Protein AF-A0A1W2E3Z7-F1 (afdb_monomer_lite)

pLDDT: mean 85.89, std 12.62, range [41.03, 98.5]

Foldseek 3Di:
DALVVLLVVLVQLLDCCRPNNLLVLLQVQLVAAAQADHDPPDDDDDPCSLVVLQVSLVVLLVSLLVNVVNVHDPVSSLSSLQSSLSSLCSDQVRYNLPPLCSLLSLLSSLLSCVSSLNLVSSCVSLVDPPVSRNDDLLSVLLSCLSVVVLVVNVVSLLCCQVVCQLPPVNLVVLVVCQVVVDDPDPPDNSPVVSLSSNLSLLLLLLSLLLLVCLLPLPVVSLVVSLVSLVVSLVSCVVVVVVSSNVSSSSVSVSSVVQSCQFLSNLPDCADPDPCGVVCNFVSNLVSQLQCLVPVSSRGDRPVCSVVSNVVVCVVPDDDPVNVVLVVDDPVSNCVVVVVVVVVVCVLPVLDDPLLVQLCVQLVHDSVLSVLLVVCLVVLLVLLLQLQVCLVVVNLVSNLVSLLSNLVSQCVGPPLPFVPDDPCVSVLQSCLLAVHDCPVVCVVNVVRSVSCLVGNQQHSSLSSLSSSLSSQVSNQQFDDVPRPDGSVVGPRPQSNLSSNLSYSNQQLSQLVVLPLVDSVQSVQVCVVQVQDDNHLVSNVVVCVDPVVVVQLVDCQPPHVVSNVSVVVSSVVSDDPDPLPWDKDKDKFFKDFPDLVPQDDFFAKWDWDADPQWTFIAHSSRHTTITTPWHQPDDASTRWIWTHHPPSGMIMIITGHRDDPVVRTD

Structure (mmCIF, N/CA/C/O backbone):
data_AF-A0A1W2E3Z7-F1
#
_entry.id   AF-A0A1W2E3Z7-F1
#
loop_
_atom_site.group_PDB
_atom_site.id
_atom_site.type_symbol
_atom_site.label_atom_id
_atom_site.label_alt_id
_atom_site.label_comp_id
_atom_site.label_asym_id
_atom_site.label_entity_id
_atom_site.label_seq_id
_atom_site.pdbx_PDB_ins_code
_atom_site.Cartn_x
_atom_site.Cartn_y
_atom_site.Cartn_z
_atom_site.occupancy
_atom_site.B_iso_or_equiv
_atom_site.auth_seq_id
_atom_site.auth_comp_id
_atom_site.auth_asym_id
_atom_site.auth_atom_id
_atom_site.pdbx_PDB_model_num
ATOM 1 N N . MET A 1 1 ? 11.211 32.079 14.115 1.00 80.25 1 MET A N 1
ATOM 2 C CA . MET A 1 1 ? 10.482 31.421 15.209 1.00 80.25 1 MET A CA 1
ATOM 3 C C . MET A 1 1 ? 11.286 30.192 15.547 1.00 80.25 1 MET A C 1
ATOM 5 O O . MET A 1 1 ? 11.618 29.472 14.613 1.00 80.25 1 MET A O 1
ATOM 9 N N . ASN A 1 2 ? 11.707 30.034 16.794 1.00 90.94 2 ASN A N 1
ATOM 10 C CA . ASN A 1 2 ? 12.475 28.856 17.203 1.00 90.94 2 ASN A CA 1
ATOM 11 C C . ASN A 1 2 ? 11.538 27.652 17.447 1.00 90.94 2 ASN A C 1
ATOM 13 O O . ASN A 1 2 ? 10.315 27.810 17.481 1.00 90.94 2 ASN A O 1
ATOM 17 N N . LEU A 1 3 ? 12.103 26.450 17.601 1.00 93.38 3 LEU A N 1
ATOM 18 C CA . LEU A 1 3 ? 11.336 25.214 17.802 1.00 93.38 3 LEU A CA 1
ATOM 19 C C . LEU A 1 3 ? 10.376 25.295 19.005 1.00 93.38 3 LEU A C 1
ATOM 21 O O . LEU A 1 3 ? 9.227 24.869 18.913 1.00 93.38 3 LEU A O 1
ATOM 25 N N . GLU A 1 4 ? 10.818 25.879 20.120 1.00 93.31 4 GLU A N 1
ATOM 26 C CA . GLU A 1 4 ? 10.011 26.011 21.339 1.00 93.31 4 GLU A CA 1
ATOM 27 C C . GLU A 1 4 ? 8.784 26.912 21.123 1.00 93.31 4 GLU A C 1
ATOM 29 O O . GLU A 1 4 ? 7.670 26.562 21.512 1.00 93.31 4 GLU A O 1
ATOM 34 N N . GLU A 1 5 ? 8.957 28.041 20.434 1.00 94.56 5 GLU A N 1
ATOM 35 C CA . GLU A 1 5 ? 7.867 28.939 20.045 1.00 94.56 5 GLU A CA 1
ATOM 36 C C . GLU A 1 5 ? 6.855 28.238 19.127 1.00 94.56 5 GLU A C 1
ATOM 38 O O . GLU A 1 5 ? 5.647 28.390 19.326 1.00 94.56 5 GLU A O 1
ATOM 43 N N . ILE A 1 6 ? 7.324 27.445 18.153 1.00 94.50 6 ILE A N 1
ATOM 44 C CA . ILE A 1 6 ? 6.446 26.676 17.256 1.00 94.50 6 ILE A CA 1
ATOM 45 C C . ILE A 1 6 ? 5.634 25.655 18.062 1.00 94.50 6 ILE A C 1
ATOM 47 O O . ILE A 1 6 ? 4.410 25.610 17.932 1.00 94.50 6 ILE A O 1
ATOM 51 N N . GLN A 1 7 ? 6.283 24.881 18.938 1.00 96.19 7 GLN A N 1
ATOM 52 C CA . GLN A 1 7 ? 5.609 23.889 19.781 1.00 96.19 7 GLN A CA 1
ATOM 53 C C . GLN A 1 7 ? 4.574 24.524 20.713 1.00 96.19 7 GLN A C 1
ATOM 55 O O . GLN A 1 7 ? 3.474 23.992 20.856 1.00 96.19 7 GLN A O 1
ATOM 60 N N . ASN A 1 8 ? 4.876 25.679 21.305 1.00 95.56 8 ASN A N 1
ATOM 61 C CA . ASN A 1 8 ? 3.935 26.384 22.174 1.00 95.56 8 ASN A CA 1
ATOM 62 C C . ASN A 1 8 ? 2.710 26.890 21.400 1.00 95.56 8 ASN A C 1
ATOM 64 O O . ASN A 1 8 ? 1.579 26.761 21.875 1.00 95.56 8 ASN A O 1
ATOM 68 N N . LEU A 1 9 ? 2.911 27.422 20.188 1.00 96.44 9 LEU A N 1
ATOM 69 C CA . LEU A 1 9 ? 1.807 27.865 19.334 1.00 96.44 9 LEU A CA 1
ATOM 70 C C . LEU A 1 9 ? 0.917 26.703 18.903 1.00 96.44 9 LEU A C 1
ATOM 72 O O . LEU A 1 9 ? -0.304 26.825 18.990 1.00 96.44 9 LEU A O 1
ATOM 76 N N . VAL A 1 10 ? 1.509 25.584 18.473 1.00 96.44 10 VAL A N 1
ATOM 77 C CA . VAL A 1 10 ? 0.746 24.385 18.107 1.00 96.44 10 VAL A CA 1
ATOM 78 C C . VAL A 1 10 ? -0.001 23.844 19.321 1.00 96.44 10 VAL A C 1
ATOM 80 O O . VAL A 1 10 ? -1.206 23.643 19.228 1.00 96.44 10 VAL A O 1
ATOM 83 N N . SER A 1 11 ? 0.672 23.689 20.466 1.00 96.69 11 SER A N 1
ATOM 84 C CA . SER A 1 11 ? 0.061 23.174 21.701 1.00 96.69 11 SER A CA 1
ATOM 85 C C . SER A 1 11 ? -1.155 23.997 22.107 1.00 96.69 11 SER A C 1
ATOM 87 O O . SER A 1 11 ? -2.213 23.434 22.353 1.00 96.69 11 SER A O 1
ATOM 89 N N . SER A 1 12 ? -1.044 25.329 22.089 1.00 96.69 12 SER A N 1
ATOM 90 C CA . SER A 1 12 ? -2.178 26.210 22.380 1.00 96.69 12 SER A CA 1
ATOM 91 C C . SER A 1 12 ? -3.292 26.096 21.334 1.00 96.69 12 SER A C 1
ATOM 93 O O . SER A 1 12 ? -4.472 26.118 21.680 1.00 96.69 12 SER A O 1
ATOM 95 N N . ALA A 1 13 ? -2.938 25.976 20.053 1.00 95.31 13 ALA A N 1
ATOM 96 C CA . ALA A 1 13 ? -3.892 25.940 18.951 1.00 95.31 13 ALA A CA 1
ATOM 97 C C . ALA A 1 13 ? -4.699 24.633 18.866 1.00 95.31 13 ALA A C 1
ATOM 99 O O . ALA A 1 13 ? -5.815 24.663 18.344 1.00 95.31 13 ALA A O 1
ATOM 100 N N . VAL A 1 14 ? -4.174 23.514 19.372 1.00 96.00 14 VAL A N 1
ATOM 101 C CA . VAL A 1 14 ? -4.872 22.212 19.400 1.00 96.00 14 VAL A CA 1
ATOM 102 C C . VAL A 1 14 ? -5.684 21.987 20.682 1.00 96.00 14 VAL A C 1
ATOM 104 O O . VAL A 1 14 ? -6.363 20.973 20.821 1.00 96.00 14 VAL A O 1
ATOM 107 N N . GLU A 1 15 ? -5.662 22.922 21.638 1.00 95.19 15 GLU A N 1
ATOM 108 C CA . GLU A 1 15 ? -6.504 22.807 22.830 1.00 95.19 15 GLU A CA 1
ATOM 109 C C . GLU A 1 15 ? -8.002 22.884 22.471 1.00 95.19 15 GLU A C 1
ATOM 111 O O . GLU A 1 15 ? -8.419 23.784 21.734 1.00 95.19 15 GLU A O 1
ATOM 116 N N . PRO A 1 16 ? -8.872 22.046 23.074 1.00 88.75 16 PRO A N 1
ATOM 117 C CA . PRO A 1 16 ? -10.307 22.035 22.765 1.00 88.75 16 PRO A CA 1
ATOM 118 C C . PRO A 1 16 ? -11.019 23.390 22.941 1.00 88.75 16 PRO A C 1
ATOM 120 O O . PRO A 1 16 ? -12.061 23.643 22.332 1.00 88.75 16 PRO A O 1
ATOM 123 N N . GLY A 1 17 ? -10.490 24.264 23.806 1.00 90.56 17 GLY A N 1
ATOM 124 C CA . GLY A 1 17 ? -11.025 25.600 24.074 1.00 90.56 17 GLY A CA 1
ATOM 125 C C . GLY A 1 17 ? -10.581 26.684 23.087 1.00 90.56 17 GLY A C 1
ATOM 126 O O . GLY A 1 17 ? -11.106 27.801 23.157 1.00 90.56 17 GLY A O 1
ATOM 127 N N . TYR A 1 18 ? -9.650 26.387 22.175 1.00 95.81 18 TYR A N 1
ATOM 128 C CA . TYR A 1 18 ? -8.996 27.383 21.333 1.00 95.81 18 TYR A CA 1
ATOM 129 C C . TYR A 1 18 ? -10.001 28.244 20.553 1.00 95.81 18 TYR A C 1
ATOM 131 O O . TYR A 1 18 ? -10.946 27.744 19.931 1.00 95.81 18 TYR A O 1
ATOM 139 N N . ARG A 1 19 ? -9.815 29.571 20.642 1.00 94.00 19 ARG A N 1
ATOM 140 C CA . ARG A 1 19 ? -10.680 30.607 20.041 1.00 94.00 19 ARG A CA 1
ATOM 141 C C . ARG A 1 19 ? -12.183 30.350 20.238 1.00 94.00 19 ARG A C 1
ATOM 143 O O . ARG A 1 19 ? -12.983 30.509 19.319 1.00 94.00 19 ARG A O 1
ATOM 150 N N . GLY A 1 20 ? -12.575 29.949 21.448 1.00 91.31 20 GLY A N 1
ATOM 151 C CA . GLY A 1 20 ? -13.981 29.703 21.774 1.00 91.31 20 GLY A CA 1
ATOM 152 C C . GLY A 1 20 ? -14.531 28.446 21.101 1.00 91.31 20 GLY A C 1
ATOM 153 O O . GLY A 1 20 ? -15.636 28.475 20.556 1.00 91.31 20 GLY A O 1
ATOM 154 N N . LYS A 1 21 ? -13.761 27.349 21.146 1.00 93.69 21 LYS A N 1
ATOM 155 C CA . LYS A 1 21 ? -14.101 26.045 20.550 1.00 93.69 21 LYS A CA 1
ATOM 156 C C . LYS A 1 21 ? -14.303 26.122 19.030 1.00 93.69 21 LYS A C 1
ATOM 158 O O . LYS A 1 21 ? -15.262 25.558 18.502 1.00 93.69 21 LYS A O 1
ATOM 163 N N . LEU A 1 22 ? -13.424 26.850 18.334 1.00 96.31 22 LEU A N 1
ATOM 164 C CA . LEU A 1 22 ? -13.539 27.131 16.896 1.00 96.31 22 LEU A CA 1
ATOM 165 C C . LEU A 1 22 ? -13.766 25.856 16.067 1.00 96.31 22 LEU A C 1
ATOM 167 O O . LEU A 1 22 ? -14.740 25.782 15.317 1.00 96.31 22 LEU A O 1
ATOM 171 N N . LEU A 1 23 ? -12.914 24.844 16.258 1.00 95.00 23 LEU A N 1
ATOM 172 C CA . LEU A 1 23 ? -12.994 23.581 15.524 1.00 95.00 23 LEU A CA 1
ATOM 173 C C . LEU A 1 23 ? -14.311 22.840 15.796 1.00 95.00 23 LEU A C 1
ATOM 175 O O . LEU A 1 23 ? -15.028 22.499 14.858 1.00 95.00 23 LEU A O 1
ATOM 179 N N . ALA A 1 24 ? -14.691 22.686 17.068 1.00 94.06 24 ALA A N 1
ATOM 180 C CA . ALA A 1 24 ? -15.931 22.007 17.446 1.00 94.06 24 ALA A CA 1
ATOM 181 C C . ALA A 1 24 ? -17.182 22.711 16.888 1.00 94.06 24 ALA A C 1
ATOM 183 O O . ALA A 1 24 ? -18.135 22.054 16.475 1.00 94.06 24 ALA A O 1
ATOM 184 N N . ARG A 1 25 ? -17.187 24.052 16.827 1.00 94.62 25 ARG A N 1
ATOM 185 C CA . ARG A 1 25 ? -18.266 24.820 16.180 1.00 94.62 25 ARG A CA 1
ATOM 186 C C . ARG A 1 25 ? -18.318 24.553 14.676 1.00 94.62 25 ARG A C 1
ATOM 188 O O . ARG A 1 25 ? -19.408 24.394 14.132 1.00 94.62 25 ARG A O 1
ATOM 195 N N . GLY A 1 26 ? -17.160 24.476 14.022 1.00 94.94 26 GLY A N 1
ATOM 196 C CA . GLY A 1 26 ? -17.050 24.097 12.614 1.00 94.94 26 GLY A CA 1
ATOM 197 C C . GLY A 1 26 ? -17.594 22.701 12.334 1.00 94.94 26 GLY A C 1
ATOM 198 O O . GLY A 1 26 ? -18.434 22.540 11.452 1.00 94.94 26 GLY A O 1
ATOM 199 N N . GLN A 1 27 ? -17.187 21.715 13.132 1.00 93.50 27 GLN A N 1
ATOM 200 C CA . GLN A 1 27 ? -17.653 20.332 13.030 1.00 93.50 27 GLN A CA 1
ATOM 201 C C . GLN A 1 27 ? -19.162 20.222 13.280 1.00 93.50 27 GLN A C 1
ATOM 203 O O . GLN A 1 27 ? -19.870 19.606 12.485 1.00 93.50 27 GLN A O 1
ATOM 208 N N . ALA A 1 28 ? -19.683 20.891 14.314 1.00 93.12 28 ALA A N 1
ATOM 209 C CA . ALA A 1 28 ? -21.119 20.933 14.586 1.00 93.12 28 ALA A CA 1
ATOM 210 C C . ALA A 1 28 ? -21.911 21.516 13.402 1.00 93.12 28 ALA A C 1
ATOM 212 O O . ALA A 1 28 ? -22.934 20.956 13.010 1.00 93.12 28 ALA A O 1
ATOM 213 N N . ARG A 1 29 ? -21.414 22.596 12.779 1.00 94.38 29 ARG A N 1
ATOM 214 C CA . ARG A 1 29 ? -22.007 23.162 11.556 1.00 94.38 29 ARG A CA 1
ATOM 215 C C . ARG A 1 29 ? -21.956 22.168 10.391 1.00 94.38 29 ARG A C 1
ATOM 217 O O . ARG A 1 29 ? -22.958 21.973 9.705 1.00 94.38 29 ARG A O 1
ATOM 224 N N . ALA A 1 30 ? -20.817 21.503 10.196 1.00 90.19 30 ALA A N 1
ATOM 225 C CA . ALA A 1 30 ? -20.596 20.541 9.117 1.00 90.19 30 ALA A CA 1
ATOM 226 C C . ALA A 1 30 ? -21.526 19.314 9.180 1.00 90.19 30 ALA A C 1
ATOM 228 O O . ALA A 1 30 ? -21.808 18.683 8.155 1.00 90.19 30 ALA A O 1
ATOM 229 N N . MET A 1 31 ? -22.038 18.979 10.368 1.00 90.38 31 MET A N 1
ATOM 230 C CA . MET A 1 31 ? -23.025 17.910 10.537 1.00 90.38 31 MET A CA 1
ATOM 231 C C . MET A 1 31 ? -24.388 18.262 9.931 1.00 90.38 31 MET A C 1
ATOM 233 O O . MET A 1 31 ? -25.070 17.358 9.444 1.00 90.38 31 MET A O 1
ATOM 237 N N . ILE A 1 32 ? -24.768 19.544 9.925 1.00 90.69 32 ILE A N 1
ATOM 238 C CA . ILE A 1 32 ? -26.136 19.981 9.604 1.00 90.69 32 ILE A CA 1
ATOM 239 C C . ILE A 1 32 ? -26.264 20.779 8.306 1.00 90.69 32 ILE A C 1
ATOM 241 O O . ILE A 1 32 ? -27.344 20.765 7.723 1.00 90.69 32 ILE A O 1
ATOM 245 N N . TRP A 1 33 ? -25.208 21.445 7.827 1.00 90.94 33 TRP A N 1
ATOM 246 C CA . TRP A 1 33 ? -25.288 22.176 6.559 1.00 90.94 33 TRP A CA 1
ATOM 247 C C . TRP A 1 33 ? -25.174 21.245 5.336 1.00 90.94 33 TRP A C 1
ATOM 249 O O . TRP A 1 33 ? -24.596 20.145 5.400 1.00 90.94 33 TRP A O 1
ATOM 259 N N . ARG A 1 34 ? -25.793 21.664 4.231 1.00 89.56 34 ARG A N 1
ATOM 260 C CA . ARG A 1 34 ? -25.800 20.987 2.926 1.00 89.56 34 ARG A CA 1
ATOM 261 C C . ARG A 1 34 ? -25.621 22.048 1.852 1.00 89.56 34 ARG A C 1
ATOM 263 O O . ARG A 1 34 ? -26.293 23.070 1.919 1.00 89.56 34 ARG A O 1
ATOM 270 N N . ASP A 1 35 ? -24.702 21.812 0.924 1.00 88.19 35 ASP A N 1
ATOM 271 C CA . ASP A 1 35 ? -24.398 22.716 -0.191 1.00 88.19 35 ASP A CA 1
ATOM 272 C C . ASP A 1 35 ? -24.165 24.170 0.265 1.00 88.19 35 ASP A C 1
ATOM 274 O O . ASP A 1 35 ? -24.642 25.129 -0.329 1.00 88.19 35 ASP A O 1
ATOM 278 N N . GLY A 1 36 ? -23.480 24.334 1.406 1.00 87.69 36 GLY A N 1
ATOM 279 C CA . GLY A 1 36 ? -23.185 25.643 2.002 1.00 87.69 36 GLY A CA 1
ATOM 280 C C . GLY A 1 36 ? -24.352 26.318 2.737 1.00 87.69 36 GLY A C 1
ATOM 281 O O . GLY A 1 36 ? -24.156 27.378 3.333 1.00 87.69 36 GLY A O 1
ATOM 282 N N . LEU A 1 37 ? -25.540 25.706 2.769 1.00 89.81 37 LEU A N 1
ATOM 283 C CA . LEU A 1 37 ? -26.750 26.261 3.376 1.00 89.81 37 LEU A CA 1
ATOM 284 C C . LEU A 1 37 ? -27.104 25.571 4.699 1.00 89.81 37 LEU A C 1
ATOM 286 O O . LEU A 1 37 ? -27.044 24.345 4.836 1.00 89.81 37 LEU A O 1
ATOM 290 N N . LEU A 1 38 ? -27.494 26.375 5.691 1.00 90.50 38 LEU A N 1
ATOM 291 C CA . LEU A 1 38 ? -27.994 25.889 6.977 1.00 90.50 38 LEU A CA 1
ATOM 292 C C . LEU A 1 38 ? -29.510 25.646 6.919 1.00 90.50 38 LEU A C 1
ATOM 294 O O . LEU A 1 38 ? -30.223 26.445 6.312 1.00 90.50 38 LEU A O 1
ATOM 298 N N . PRO A 1 39 ? -30.018 24.582 7.569 1.00 91.06 39 PRO A N 1
ATOM 299 C CA . PRO A 1 39 ? -31.453 24.347 7.660 1.00 91.06 39 PRO A CA 1
ATOM 300 C C . PRO A 1 39 ? -32.147 25.420 8.512 1.00 91.06 39 PRO A C 1
ATOM 302 O O . PRO A 1 39 ? -31.530 26.060 9.368 1.00 91.06 39 PRO A O 1
ATOM 305 N N . GLU A 1 40 ? -33.452 25.595 8.304 1.00 89.19 40 GLU A N 1
ATOM 306 C CA . GLU A 1 40 ? -34.264 26.515 9.104 1.00 89.19 40 GLU A CA 1
ATOM 307 C C . GLU A 1 40 ? -34.214 26.143 10.598 1.00 89.19 40 GLU A C 1
ATOM 309 O O . GLU A 1 40 ? -34.262 24.968 10.965 1.00 89.19 40 GLU A O 1
ATOM 314 N N . GLY A 1 41 ? -34.082 27.146 11.471 1.00 87.88 41 GLY A N 1
ATOM 315 C CA . GLY A 1 41 ? -33.953 26.938 12.917 1.00 87.88 41 GLY A CA 1
ATOM 316 C C . GLY A 1 41 ? -32.577 26.439 13.380 1.00 87.88 41 GLY A C 1
ATOM 317 O O . GLY A 1 41 ? -32.425 26.098 14.554 1.00 87.88 41 GLY A O 1
ATOM 318 N N . ALA A 1 42 ? -31.573 26.396 12.495 1.00 88.00 42 ALA A N 1
ATOM 319 C CA . ALA A 1 42 ? -30.201 26.089 12.883 1.00 88.00 42 ALA A CA 1
ATOM 320 C C . ALA A 1 42 ? -29.651 27.096 13.918 1.00 88.00 42 ALA A C 1
ATOM 322 O O . ALA A 1 42 ? -30.060 28.261 13.932 1.00 88.00 42 ALA A O 1
ATOM 323 N N . PRO A 1 43 ? -28.692 26.677 14.769 1.00 88.06 43 PRO A N 1
ATOM 324 C CA . PRO A 1 43 ? -27.977 27.590 15.655 1.00 88.06 43 PRO A CA 1
ATOM 325 C C . PRO A 1 43 ? -27.322 28.747 14.889 1.00 88.06 43 PRO A C 1
ATOM 327 O O . PRO A 1 43 ? -26.851 28.563 13.767 1.00 88.06 43 PRO A O 1
ATOM 330 N N . ASP A 1 44 ? -27.234 29.917 15.524 1.00 87.56 44 ASP A N 1
ATOM 331 C CA . ASP A 1 44 ? -26.606 31.097 14.926 1.00 87.56 44 ASP A CA 1
ATOM 332 C C . ASP A 1 44 ? -25.073 30.950 14.916 1.00 87.56 44 ASP A C 1
ATOM 334 O O . ASP A 1 44 ? -24.381 31.132 15.926 1.00 87.56 44 ASP A O 1
ATOM 338 N N . PHE A 1 45 ? -24.528 30.537 13.770 1.00 90.25 45 PHE A N 1
ATOM 339 C CA . PHE A 1 45 ? -23.088 30.502 13.533 1.00 90.25 45 PHE A CA 1
ATOM 340 C C . PHE A 1 45 ? -22.631 31.846 12.969 1.00 90.25 45 PHE A C 1
ATOM 342 O O . PHE A 1 45 ? -23.245 32.388 12.057 1.00 90.25 45 PHE A O 1
ATOM 349 N N . ILE A 1 46 ? -21.493 32.350 13.454 1.00 90.12 46 ILE A N 1
ATOM 350 C CA . ILE A 1 46 ? -20.905 33.587 12.926 1.00 90.12 46 ILE A CA 1
ATOM 351 C C . ILE A 1 46 ? -20.637 33.449 11.421 1.00 90.12 46 ILE A C 1
ATOM 353 O O . ILE A 1 46 ? -20.140 32.419 10.959 1.00 90.12 46 ILE A O 1
ATOM 357 N N . SER A 1 47 ? -20.921 34.505 10.661 1.00 87.69 47 SER A N 1
ATOM 358 C CA . SER A 1 47 ? -20.752 34.513 9.202 1.00 87.69 47 SER A CA 1
ATOM 359 C C . SER A 1 47 ? -19.299 34.300 8.764 1.00 87.69 47 SER A C 1
ATOM 361 O O . SER A 1 47 ? -19.048 33.744 7.698 1.00 87.69 47 SER A O 1
ATOM 363 N N . THR A 1 48 ? -18.330 34.665 9.609 1.00 93.62 48 THR A N 1
ATOM 364 C CA . THR A 1 48 ? -16.893 34.485 9.355 1.00 93.62 48 THR A CA 1
ATOM 365 C C . THR A 1 48 ? -16.384 33.076 9.647 1.00 93.62 48 THR A C 1
ATOM 367 O O . THR A 1 48 ? -15.221 32.800 9.374 1.00 93.62 48 THR A O 1
ATOM 370 N N . LEU A 1 49 ? -17.215 32.156 10.155 1.00 94.81 49 LEU A N 1
ATOM 371 C CA . LEU A 1 49 ? -16.744 30.862 10.662 1.00 94.81 49 LEU A CA 1
ATOM 372 C C . LEU A 1 49 ? -15.963 30.056 9.615 1.00 94.81 49 LEU A C 1
ATOM 374 O O . LEU A 1 49 ? -14.964 29.430 9.952 1.00 94.81 49 LEU A O 1
ATOM 378 N N . SER A 1 50 ? -16.378 30.087 8.344 1.00 95.06 50 SER A N 1
ATOM 379 C CA . SER A 1 50 ? -15.633 29.415 7.268 1.00 95.06 50 SER A CA 1
ATOM 380 C C . SER A 1 50 ? -14.245 30.025 7.065 1.00 95.06 50 SER A C 1
ATOM 382 O O . SER A 1 50 ? -13.271 29.291 6.948 1.00 95.06 50 SER A O 1
ATOM 384 N N . TYR A 1 51 ? -14.142 31.355 7.073 1.00 95.19 51 TYR A N 1
ATOM 385 C CA . TYR A 1 51 ? -12.862 32.056 6.975 1.00 95.19 51 TYR A CA 1
ATOM 386 C C . TYR A 1 51 ? -11.964 31.750 8.182 1.00 95.19 51 TYR A C 1
ATOM 388 O O . TYR A 1 51 ? -10.789 31.433 8.009 1.00 95.19 51 TYR A O 1
ATOM 396 N N . ASP A 1 52 ? -12.527 31.776 9.392 1.00 97.31 52 ASP A N 1
ATOM 397 C CA . ASP A 1 52 ? -11.793 31.508 10.629 1.00 97.31 52 ASP A CA 1
ATOM 398 C C . ASP A 1 52 ? -11.255 30.068 10.668 1.00 97.31 52 ASP A C 1
ATOM 400 O O . ASP A 1 52 ? -10.102 29.858 11.044 1.00 97.31 52 ASP A O 1
ATOM 404 N N . LEU A 1 53 ? -12.054 29.086 10.229 1.00 97.62 53 LEU A N 1
ATOM 405 C CA . LEU A 1 53 ? -11.648 27.680 10.116 1.00 97.62 53 LEU A CA 1
ATOM 406 C C . LEU A 1 53 ? -10.570 27.471 9.053 1.00 97.62 53 LEU A C 1
ATOM 408 O O . LEU A 1 53 ? -9.586 26.790 9.326 1.00 97.62 53 LEU A O 1
ATOM 412 N N . LEU A 1 54 ? -10.716 28.072 7.868 1.00 96.88 54 LEU A N 1
ATOM 413 C CA . LEU A 1 54 ? -9.701 27.974 6.818 1.00 96.88 54 LEU A CA 1
ATOM 414 C C . LEU A 1 54 ? -8.389 28.632 7.261 1.00 96.88 54 LEU A C 1
ATOM 416 O O . LEU A 1 54 ? -7.326 28.046 7.090 1.00 96.88 54 LEU A O 1
ATOM 420 N N . SER A 1 55 ? -8.433 29.822 7.864 1.00 96.75 55 SER A N 1
ATOM 421 C CA . SER A 1 55 ? -7.238 30.503 8.381 1.00 96.75 55 SER A CA 1
ATOM 422 C C . SER A 1 55 ? -6.553 29.691 9.487 1.00 96.75 55 SER A C 1
ATOM 424 O O . SER A 1 55 ? -5.329 29.534 9.470 1.00 96.75 55 SER A O 1
ATOM 426 N N . TYR A 1 56 ? -7.337 29.127 10.410 1.00 98.00 56 TYR A N 1
ATOM 427 C CA . TYR A 1 56 ? -6.857 28.212 11.444 1.00 98.00 56 TYR A CA 1
ATOM 428 C C . TYR A 1 56 ? -6.200 26.962 10.844 1.00 98.00 56 TYR A C 1
ATOM 430 O O . TYR A 1 56 ? -5.064 26.650 11.197 1.00 98.00 56 TYR A O 1
ATOM 438 N N . GLY A 1 57 ? -6.860 26.312 9.882 1.00 97.44 57 GLY A N 1
ATOM 439 C CA . GLY A 1 57 ? -6.356 25.113 9.219 1.00 97.44 57 GLY A CA 1
ATOM 440 C C . GLY A 1 57 ? -5.047 25.343 8.463 1.00 97.44 57 GLY A C 1
ATOM 441 O O . GLY A 1 57 ? -4.079 24.624 8.694 1.00 97.44 57 GLY A O 1
ATOM 442 N N . HIS A 1 58 ? -4.956 26.393 7.637 1.00 96.44 58 HIS A N 1
ATOM 443 C CA . HIS A 1 58 ? -3.702 26.733 6.944 1.00 96.44 58 HIS A CA 1
ATOM 444 C C . HIS A 1 58 ? -2.564 27.043 7.916 1.00 96.44 58 HIS A C 1
ATOM 446 O O . HIS A 1 58 ? -1.429 26.621 7.693 1.00 96.44 58 HIS A O 1
ATOM 452 N N . SER A 1 59 ? -2.856 27.786 8.989 1.00 96.62 59 SER A N 1
ATOM 453 C CA . SER A 1 59 ? -1.844 28.147 9.983 1.00 96.62 59 SER A CA 1
ATOM 454 C C . SER A 1 59 ? -1.302 26.904 10.684 1.00 96.62 59 SER A C 1
ATOM 456 O O . SER A 1 59 ? -0.090 26.772 10.829 1.00 96.62 59 SER A O 1
ATOM 458 N N . LEU A 1 60 ? -2.179 25.977 11.080 1.00 97.62 60 LEU A N 1
ATOM 459 C CA . LEU A 1 60 ? -1.777 24.719 11.704 1.00 97.62 60 LEU A CA 1
ATOM 460 C C . LEU A 1 60 ? -1.025 23.796 10.748 1.00 97.62 60 LEU A C 1
ATOM 462 O O . LEU A 1 60 ? -0.019 23.226 11.157 1.00 97.62 60 LEU A O 1
ATOM 466 N N . LEU A 1 61 ? -1.444 23.693 9.485 1.00 97.94 61 LEU A N 1
ATOM 467 C CA . LEU A 1 61 ? -0.717 22.920 8.476 1.00 97.94 61 LEU A CA 1
ATOM 468 C C . LEU A 1 61 ? 0.707 23.466 8.293 1.00 97.94 61 LEU A C 1
ATOM 470 O O . LEU A 1 61 ? 1.674 22.706 8.301 1.00 97.94 61 LEU A O 1
ATOM 474 N N . LEU A 1 62 ? 0.853 24.792 8.198 1.00 96.31 62 LEU A N 1
ATOM 475 C CA . LEU A 1 62 ? 2.157 25.442 8.080 1.00 96.31 62 LEU A CA 1
ATOM 476 C C . LEU A 1 62 ? 3.019 25.255 9.335 1.00 96.31 62 LEU A C 1
ATOM 478 O O . LEU A 1 62 ? 4.218 25.004 9.220 1.00 96.31 62 LEU A O 1
ATOM 482 N N . LEU A 1 63 ? 2.431 25.386 10.527 1.00 96.88 63 LEU A N 1
ATOM 483 C CA . LEU A 1 63 ? 3.136 25.159 11.789 1.00 96.88 63 LEU A CA 1
ATOM 484 C C . LEU A 1 63 ? 3.544 23.692 11.953 1.00 96.88 63 LEU A C 1
ATOM 486 O O . LEU A 1 63 ? 4.651 23.441 12.410 1.00 96.88 63 LEU A O 1
ATOM 490 N N . GLY A 1 64 ? 2.702 22.742 11.540 1.00 96.56 64 GLY A N 1
ATOM 491 C CA . GLY A 1 64 ? 3.014 21.312 11.534 1.00 96.56 64 GLY A CA 1
ATOM 492 C C . GLY A 1 64 ? 4.179 20.980 10.602 1.00 96.56 64 GLY A C 1
ATOM 493 O O . GLY A 1 64 ? 5.095 20.267 11.002 1.00 96.56 64 GLY A O 1
ATOM 494 N N . ILE A 1 65 ? 4.205 21.568 9.399 1.00 96.00 65 ILE A N 1
ATOM 495 C CA . ILE A 1 65 ? 5.343 21.456 8.471 1.00 96.00 65 ILE A CA 1
ATOM 496 C C . ILE A 1 65 ? 6.619 22.021 9.102 1.00 96.00 65 ILE A C 1
ATOM 498 O O . ILE A 1 65 ? 7.633 21.333 9.136 1.00 96.00 65 ILE A O 1
ATOM 502 N N . ARG A 1 66 ? 6.571 23.229 9.674 1.00 95.25 66 ARG A N 1
ATOM 503 C CA . ARG A 1 66 ? 7.748 23.819 10.334 1.00 95.25 66 ARG A CA 1
ATOM 504 C C . ARG A 1 66 ? 8.223 22.996 11.525 1.00 95.25 66 ARG A C 1
ATOM 506 O O . ARG A 1 66 ? 9.419 22.847 11.733 1.00 95.25 66 ARG A O 1
ATOM 513 N N . LEU A 1 67 ? 7.292 22.450 12.304 1.00 94.44 67 LEU A N 1
ATOM 514 C CA . LEU A 1 67 ? 7.615 21.572 13.421 1.00 94.44 67 LEU A CA 1
ATOM 515 C C . LEU A 1 67 ? 8.346 20.312 12.936 1.00 94.44 67 LEU A C 1
ATOM 517 O O . LEU A 1 67 ? 9.297 19.880 13.580 1.00 94.44 67 LEU A O 1
ATOM 521 N N . ARG A 1 68 ? 7.942 19.764 11.783 1.00 94.19 68 ARG A N 1
ATOM 522 C CA . ARG A 1 68 ? 8.619 18.645 11.117 1.00 94.19 68 ARG A CA 1
ATOM 523 C C . ARG A 1 68 ? 10.021 19.020 10.634 1.00 94.19 68 ARG A C 1
ATOM 525 O O . ARG A 1 68 ? 10.956 18.272 10.896 1.00 94.19 68 ARG A O 1
ATOM 532 N N . GLU A 1 69 ? 10.164 20.158 9.951 1.00 92.69 69 GLU A N 1
ATOM 533 C CA . GLU A 1 69 ? 11.446 20.670 9.432 1.00 92.69 69 GLU A CA 1
ATOM 534 C C . GLU A 1 69 ? 12.483 20.867 10.553 1.00 92.69 69 GLU A C 1
ATOM 536 O O . GLU A 1 69 ? 13.657 20.555 10.374 1.00 92.69 69 GLU A O 1
ATOM 541 N N . GLU A 1 70 ? 12.037 21.315 11.729 1.00 93.75 70 GLU A N 1
ATOM 542 C CA . GLU A 1 70 ? 12.882 21.560 12.907 1.00 93.75 70 GLU A CA 1
ATOM 543 C C . GLU A 1 70 ? 13.061 20.320 13.813 1.00 93.75 70 GLU A C 1
ATOM 545 O O . GLU A 1 70 ? 13.674 20.415 14.877 1.00 93.75 70 GLU A O 1
ATOM 550 N N . GLY A 1 71 ? 12.524 19.152 13.433 1.00 90.81 71 GLY A N 1
ATOM 551 C CA . GLY A 1 71 ? 12.663 17.909 14.204 1.00 90.81 71 GLY A CA 1
ATOM 552 C C . GLY A 1 71 ? 11.926 17.904 15.551 1.00 90.81 71 GLY A C 1
ATOM 553 O O . GLY A 1 71 ? 12.413 17.324 16.521 1.00 90.81 71 GLY A O 1
ATOM 554 N N . GLY A 1 72 ? 10.775 18.573 15.629 1.00 90.75 72 GLY A N 1
ATOM 555 C CA . GLY A 1 72 ? 9.971 18.701 16.844 1.00 90.75 72 GLY A CA 1
ATOM 556 C C . GLY A 1 72 ? 9.180 17.456 17.256 1.00 90.75 72 GLY A C 1
ATOM 557 O O . GLY A 1 72 ? 9.274 16.388 16.648 1.00 90.75 72 GLY A O 1
ATOM 558 N N . ASP A 1 73 ? 8.373 17.599 18.315 1.00 93.06 73 ASP A N 1
ATOM 559 C CA . ASP A 1 73 ? 7.594 16.490 18.874 1.00 93.06 73 ASP A CA 1
ATOM 560 C C . ASP A 1 73 ? 6.611 15.868 17.862 1.00 93.06 73 ASP A C 1
ATOM 562 O O . ASP A 1 73 ? 5.742 16.533 17.291 1.00 93.06 73 ASP A O 1
ATOM 566 N N . GLN A 1 74 ? 6.721 14.550 17.687 1.00 89.06 74 GLN A N 1
ATOM 567 C CA . GLN A 1 74 ? 5.953 13.784 16.702 1.00 89.06 74 GLN A CA 1
ATOM 568 C C . GLN A 1 74 ? 4.453 13.726 17.021 1.00 89.06 74 GLN A C 1
ATOM 570 O O . GLN A 1 74 ? 3.626 13.721 16.107 1.00 89.06 74 GLN A O 1
ATOM 575 N N . SER A 1 75 ? 4.082 13.676 18.305 1.00 91.00 75 SER A N 1
ATOM 576 C CA . SER A 1 75 ? 2.673 13.616 18.711 1.00 91.00 75 SER A CA 1
ATOM 577 C C . SER A 1 75 ? 1.973 14.949 18.455 1.00 91.00 75 SER A C 1
ATOM 579 O O . SER A 1 75 ? 0.866 14.991 17.914 1.00 91.00 75 SER A O 1
ATOM 581 N N . LEU A 1 76 ? 2.669 16.044 18.752 1.00 92.75 76 LEU A N 1
ATOM 582 C CA . LEU A 1 76 ? 2.203 17.399 18.536 1.00 92.75 76 LEU A CA 1
ATOM 583 C C . LEU A 1 76 ? 2.122 17.735 17.043 1.00 92.75 76 LEU A C 1
ATOM 585 O O . LEU A 1 76 ? 1.145 18.340 16.604 1.00 92.75 76 LEU A O 1
ATOM 589 N N . MET A 1 77 ? 3.096 17.280 16.252 1.00 93.12 77 MET A N 1
ATOM 590 C CA . MET A 1 77 ? 3.082 17.378 14.791 1.00 93.12 77 MET A CA 1
ATOM 591 C C . MET A 1 77 ? 1.864 16.671 14.186 1.00 93.12 77 MET A C 1
ATOM 593 O O . MET A 1 77 ? 1.134 17.279 13.402 1.00 93.12 77 MET A O 1
ATOM 597 N N . ARG A 1 78 ? 1.595 15.418 14.582 1.00 92.94 78 ARG A N 1
ATOM 598 C CA . ARG A 1 78 ? 0.399 14.685 14.129 1.00 92.94 78 ARG A CA 1
ATOM 599 C C . ARG A 1 78 ? -0.888 15.412 14.503 1.00 92.94 78 ARG A C 1
ATOM 601 O O . ARG A 1 78 ? -1.759 15.560 13.652 1.00 92.94 78 ARG A O 1
ATOM 608 N N . SER A 1 79 ? -0.973 15.919 15.733 1.00 95.19 79 SER A N 1
ATOM 609 C CA . SER A 1 79 ? -2.131 16.688 16.198 1.00 95.19 79 SER A CA 1
ATOM 610 C C . SER A 1 79 ? -2.350 17.959 15.369 1.00 95.19 79 SER A C 1
ATOM 612 O O . SER A 1 79 ? -3.481 18.243 14.976 1.00 95.19 79 SER A O 1
ATOM 614 N N . ALA A 1 80 ? -1.283 18.691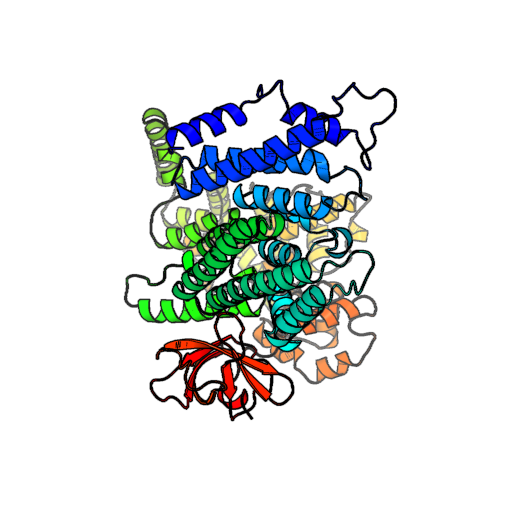 15.026 1.00 97.69 80 ALA A N 1
ATOM 615 C CA . ALA A 1 80 ? -1.367 19.877 14.171 1.00 97.69 80 ALA A CA 1
ATOM 616 C C . ALA A 1 80 ? -1.973 19.556 12.798 1.00 97.69 80 ALA A C 1
ATOM 618 O O . ALA A 1 80 ? -2.879 20.253 12.341 1.00 97.69 80 ALA A O 1
ATOM 619 N N . PHE A 1 81 ? -1.489 18.487 12.160 1.00 98.00 81 PHE A N 1
ATOM 620 C CA . PHE A 1 81 ? -1.981 18.044 10.859 1.00 98.00 81 PHE A CA 1
ATOM 621 C C . PHE A 1 81 ? -3.424 17.535 10.923 1.00 98.00 81 PHE A C 1
ATOM 623 O O . PHE A 1 81 ? -4.230 17.875 10.059 1.00 98.00 81 PHE A O 1
ATOM 630 N N . GLU A 1 82 ? -3.784 16.782 11.961 1.00 97.00 82 GLU A N 1
ATOM 631 C CA . GLU A 1 82 ? -5.156 16.317 12.164 1.00 97.00 82 GLU A CA 1
ATOM 632 C C . GLU A 1 82 ? -6.126 17.496 12.316 1.00 97.00 82 GLU A C 1
ATOM 634 O O . GLU A 1 82 ? -7.082 17.608 11.548 1.00 97.00 82 GLU A O 1
ATOM 639 N N . HIS A 1 83 ? -5.835 18.438 13.217 1.00 98.06 83 HIS A N 1
ATOM 640 C CA . HIS A 1 83 ? -6.678 19.617 13.444 1.00 98.06 83 HIS A CA 1
ATOM 641 C C . HIS A 1 83 ? -6.766 20.515 12.203 1.00 98.06 83 HIS A C 1
ATOM 643 O O . HIS A 1 83 ? -7.829 21.078 11.922 1.00 98.06 83 HIS A O 1
ATOM 649 N N . ALA A 1 84 ? -5.676 20.636 11.437 1.00 98.50 84 ALA A N 1
ATOM 650 C CA . ALA A 1 84 ? -5.684 21.343 10.163 1.00 98.50 84 ALA A CA 1
ATOM 651 C C . ALA A 1 84 ? -6.636 20.687 9.154 1.00 98.50 84 ALA A C 1
ATOM 653 O O . ALA A 1 84 ? -7.487 21.370 8.577 1.00 98.50 84 ALA A O 1
ATOM 654 N N . GLY A 1 85 ? -6.534 19.365 8.991 1.00 97.12 85 GLY A N 1
ATOM 655 C CA . GLY A 1 85 ? -7.407 18.585 8.118 1.00 97.12 85 GLY A CA 1
ATOM 656 C C . GLY A 1 85 ? -8.876 18.723 8.505 1.00 97.12 85 GLY A C 1
ATOM 657 O O . GLY A 1 85 ? -9.706 19.036 7.655 1.00 97.12 85 GLY A O 1
ATOM 658 N N . GLU A 1 86 ? -9.197 18.579 9.792 1.00 97.50 86 GLU A N 1
ATOM 659 C CA . GLU A 1 86 ? -10.570 18.670 10.296 1.00 97.50 86 GLU A CA 1
ATOM 660 C C . GLU A 1 86 ? -11.187 20.056 10.121 1.00 97.50 86 GLU A C 1
ATOM 662 O O . GLU A 1 86 ? -12.360 20.173 9.757 1.00 97.50 86 GLU A O 1
ATOM 667 N N . ALA A 1 87 ? -10.406 21.111 10.355 1.00 98.19 87 ALA A N 1
ATOM 668 C CA . ALA A 1 87 ? -10.873 22.479 10.185 1.00 98.19 87 ALA A CA 1
ATOM 669 C C . ALA A 1 87 ? -11.219 22.783 8.724 1.00 98.19 87 ALA A C 1
ATOM 671 O O . ALA A 1 87 ? -12.268 23.367 8.447 1.00 98.19 87 ALA A O 1
ATOM 672 N N . ILE A 1 88 ? -10.351 22.374 7.794 1.00 97.44 88 ILE A N 1
ATOM 673 C CA . ILE A 1 88 ? -10.553 22.601 6.362 1.00 97.44 88 ILE A CA 1
ATOM 674 C C . ILE A 1 88 ? -11.702 21.721 5.853 1.00 97.44 88 ILE A C 1
ATOM 676 O O . ILE A 1 88 ? -12.618 22.226 5.202 1.00 97.44 88 ILE A O 1
ATOM 680 N N . GLU A 1 89 ? -11.722 20.432 6.210 1.00 95.06 89 GLU A N 1
ATOM 681 C CA . GLU A 1 89 ? -12.779 19.481 5.843 1.00 95.06 89 GLU A CA 1
ATOM 682 C C . GLU A 1 89 ? -14.169 19.966 6.280 1.00 95.06 89 GLU A C 1
ATOM 684 O O . GLU A 1 89 ? -15.124 19.893 5.497 1.00 95.06 89 GLU A O 1
ATOM 689 N N . ALA A 1 90 ? -14.284 20.521 7.492 1.00 95.06 90 ALA A N 1
ATOM 690 C CA . ALA A 1 90 ? -15.536 21.067 8.014 1.00 95.06 90 ALA A CA 1
ATOM 691 C C . ALA A 1 90 ? -16.115 22.198 7.143 1.00 95.06 90 ALA A C 1
ATOM 693 O O . ALA A 1 90 ? -17.319 22.462 7.199 1.00 95.06 90 ALA A O 1
ATOM 694 N N . VAL A 1 91 ? -15.284 22.863 6.333 1.00 94.81 91 VAL A N 1
ATOM 695 C CA . VAL A 1 91 ? -15.710 23.901 5.386 1.00 94.81 91 VAL A CA 1
ATOM 696 C C . VAL A 1 91 ? -16.071 23.312 4.020 1.00 94.81 91 VAL A C 1
ATOM 698 O O . VAL A 1 91 ? -17.065 23.727 3.433 1.00 94.81 91 VAL A O 1
ATOM 701 N N . VAL A 1 92 ? -15.317 22.335 3.511 1.00 90.94 92 VAL A N 1
ATOM 702 C CA . VAL A 1 92 ? -15.402 21.936 2.088 1.00 90.94 92 VAL A CA 1
ATOM 703 C C . VAL A 1 92 ? -16.111 20.616 1.801 1.00 90.94 92 VAL A C 1
ATOM 705 O O . VAL A 1 92 ? -16.485 20.348 0.656 1.00 90.94 92 VAL A O 1
ATOM 708 N N . SER A 1 93 ? -16.325 19.770 2.812 1.00 86.69 93 SER A N 1
ATOM 709 C CA . SER A 1 93 ? -16.980 18.471 2.611 1.00 86.69 93 SER A CA 1
ATOM 710 C C . SER A 1 93 ? -18.435 18.643 2.144 1.00 86.69 93 SER A C 1
ATOM 712 O O . SER A 1 93 ? -18.847 18.030 1.161 1.00 86.69 93 SER A O 1
ATOM 714 N N . LYS A 1 94 ? -19.177 19.557 2.787 1.00 87.75 94 LYS A N 1
ATOM 715 C CA . LYS A 1 94 ? -20.603 19.865 2.530 1.00 87.75 94 LYS A CA 1
ATOM 716 C C . LYS A 1 94 ? -20.870 21.370 2.355 1.00 87.75 94 LYS A C 1
ATOM 718 O O . LYS A 1 94 ? -21.980 21.841 2.599 1.00 87.75 94 LYS A O 1
ATOM 723 N N . GLY A 1 95 ? -19.817 22.119 2.033 1.00 87.44 95 GLY A N 1
ATOM 724 C CA . GLY A 1 95 ? -19.904 23.539 1.700 1.00 87.44 95 GLY A CA 1
ATOM 725 C C . GLY A 1 95 ? -20.499 23.763 0.311 1.00 87.44 95 GLY A C 1
ATOM 726 O O . GLY A 1 95 ? -20.982 22.823 -0.314 1.00 87.44 95 GLY A O 1
ATOM 727 N N . ASP A 1 96 ? -20.441 25.008 -0.147 1.00 88.06 96 ASP A N 1
ATOM 728 C CA . ASP A 1 96 ? -20.892 25.419 -1.478 1.00 88.06 96 ASP A CA 1
ATOM 729 C C . ASP A 1 96 ? -20.193 24.584 -2.576 1.00 88.06 96 ASP A C 1
ATOM 731 O O . ASP A 1 96 ? -18.956 24.603 -2.638 1.00 88.06 96 ASP A O 1
ATOM 735 N N . PRO A 1 97 ? -20.931 23.802 -3.390 1.00 85.00 97 PRO A N 1
ATOM 736 C CA . PRO A 1 97 ? -20.343 22.997 -4.456 1.00 85.00 97 PRO A CA 1
ATOM 737 C C . PRO A 1 97 ? -19.724 23.849 -5.571 1.00 85.00 97 PRO A C 1
ATOM 739 O O . PRO A 1 97 ? -18.804 23.363 -6.226 1.00 85.00 97 PRO A O 1
ATOM 742 N N . ASP A 1 98 ? -20.167 25.099 -5.728 1.00 86.88 98 ASP A N 1
ATOM 743 C CA . ASP A 1 98 ? -19.753 26.001 -6.801 1.00 86.88 98 ASP A CA 1
ATOM 744 C C . ASP A 1 98 ? -18.560 26.899 -6.405 1.00 86.88 98 ASP A C 1
ATOM 746 O O . ASP A 1 98 ? -18.086 27.686 -7.227 1.00 86.88 98 ASP A O 1
ATOM 750 N N . ASP A 1 99 ? -18.025 26.797 -5.173 1.00 87.31 99 ASP A N 1
ATOM 751 C CA . ASP A 1 99 ? -16.811 27.540 -4.790 1.00 87.31 99 ASP A CA 1
ATOM 752 C C . ASP A 1 99 ? -15.612 27.024 -5.612 1.00 87.31 99 ASP A C 1
ATOM 754 O O . ASP A 1 99 ? -15.174 25.884 -5.407 1.00 87.31 99 ASP A O 1
ATOM 758 N N . PRO A 1 100 ? -14.998 27.852 -6.481 1.00 85.69 100 PRO A N 1
ATOM 759 C CA . PRO A 1 100 ? -13.904 27.417 -7.349 1.00 85.69 100 PRO A CA 1
ATOM 760 C C . PRO A 1 100 ? -12.665 26.948 -6.572 1.00 85.69 100 PRO A C 1
ATOM 762 O O . PRO A 1 100 ? -11.829 26.237 -7.122 1.00 85.69 100 PRO A O 1
ATOM 765 N N . ARG A 1 101 ? -12.535 27.308 -5.287 1.00 88.25 101 ARG A N 1
ATOM 766 C CA . ARG A 1 101 ? -11.412 26.920 -4.413 1.00 88.25 101 ARG A CA 1
ATOM 767 C C . ARG A 1 101 ? -11.677 25.625 -3.645 1.00 88.25 101 ARG A C 1
ATOM 769 O O . ARG A 1 101 ? -10.802 25.156 -2.912 1.00 88.25 101 ARG A O 1
ATOM 776 N N . ARG A 1 102 ? -12.879 25.049 -3.767 1.00 88.31 102 ARG A N 1
ATOM 777 C CA . ARG A 1 102 ? -13.295 23.838 -3.044 1.00 88.31 102 ARG A CA 1
ATOM 778 C C . ARG A 1 102 ? -12.340 22.674 -3.290 1.00 88.31 102 ARG A C 1
ATOM 780 O O . ARG A 1 102 ? -11.970 21.999 -2.329 1.00 88.31 102 ARG A O 1
ATOM 787 N N . GLY A 1 103 ? -11.927 22.467 -4.541 1.00 89.81 103 GLY A N 1
ATOM 788 C CA . GLY A 1 103 ? -10.951 21.444 -4.925 1.00 89.81 103 GLY A CA 1
ATOM 789 C C . GLY A 1 103 ? -9.626 21.597 -4.195 1.00 89.81 103 GLY A C 1
ATOM 790 O O . GLY A 1 103 ? -9.201 20.693 -3.475 1.00 89.81 103 GLY A O 1
ATOM 791 N N . PHE A 1 104 ? -9.028 22.782 -4.303 1.00 92.88 104 PHE A N 1
ATOM 792 C CA . PHE A 1 104 ? -7.766 23.116 -3.651 1.00 92.88 104 PHE A CA 1
ATOM 793 C C . PHE A 1 104 ? -7.810 22.896 -2.129 1.00 92.88 104 PHE A C 1
ATOM 795 O O . PHE A 1 104 ? -6.941 22.238 -1.559 1.00 92.88 104 PHE A O 1
ATOM 802 N N . PHE A 1 105 ? -8.851 23.369 -1.441 1.00 94.06 105 PHE A N 1
ATOM 803 C CA . PHE A 1 105 ? -8.978 23.157 0.005 1.00 94.06 105 PHE A CA 1
ATOM 804 C C . PHE A 1 105 ? -9.230 21.690 0.376 1.00 94.06 105 PHE A C 1
ATOM 806 O O . PHE A 1 105 ? -8.697 21.222 1.382 1.00 94.06 105 PHE A O 1
ATOM 813 N N . ARG A 1 106 ? -9.985 20.929 -0.428 1.00 92.75 106 ARG A N 1
ATOM 814 C CA . ARG A 1 106 ? -10.108 19.473 -0.235 1.00 92.75 106 ARG A CA 1
ATOM 815 C C . ARG A 1 106 ? -8.758 18.779 -0.358 1.00 92.75 106 ARG A C 1
ATOM 817 O O . ARG A 1 106 ? -8.449 17.920 0.466 1.00 92.75 106 ARG A O 1
ATOM 824 N N . LEU A 1 107 ? -7.938 19.193 -1.322 1.00 94.19 107 LEU A N 1
ATOM 825 C CA . LEU A 1 107 ? -6.578 18.693 -1.482 1.00 94.19 107 LEU A CA 1
ATOM 826 C C . LEU A 1 107 ? -5.704 19.023 -0.265 1.00 94.19 107 LEU A C 1
ATOM 828 O O . LEU A 1 107 ? -5.002 18.140 0.226 1.00 94.19 107 LEU A O 1
ATOM 832 N N . LEU A 1 108 ? -5.779 20.242 0.281 1.00 96.19 108 LEU A N 1
ATOM 833 C CA . LEU A 1 108 ? -5.056 20.600 1.509 1.00 96.19 108 LEU A CA 1
ATOM 834 C C . LEU A 1 108 ? -5.532 19.803 2.732 1.00 96.19 108 LEU A C 1
ATOM 836 O O . LEU A 1 108 ? -4.704 19.366 3.534 1.00 96.19 108 LEU A O 1
ATOM 840 N N . ALA A 1 109 ? -6.841 19.573 2.873 1.00 95.88 109 ALA A N 1
ATOM 841 C CA . ALA A 1 109 ? -7.383 18.729 3.938 1.00 95.88 109 ALA A CA 1
ATOM 842 C C . ALA A 1 109 ? -6.867 17.286 3.820 1.00 95.88 109 ALA A C 1
ATOM 844 O O . ALA A 1 109 ? -6.356 16.731 4.792 1.00 95.88 109 ALA A O 1
ATOM 845 N N . ALA A 1 110 ? -6.923 16.702 2.620 1.00 94.25 110 ALA A N 1
ATOM 846 C CA . ALA A 1 110 ? -6.415 15.358 2.357 1.00 94.25 110 ALA A CA 1
ATOM 847 C C . ALA A 1 110 ? -4.901 15.252 2.600 1.00 94.25 110 ALA A C 1
ATOM 849 O O . ALA A 1 110 ? -4.447 14.301 3.233 1.00 94.25 110 ALA A O 1
ATOM 850 N N . SER A 1 111 ? -4.135 16.259 2.179 1.00 95.75 111 SER A N 1
ATOM 851 C CA . SER A 1 111 ? -2.698 16.371 2.456 1.00 95.75 111 SER A CA 1
ATOM 852 C C . SER A 1 111 ? -2.413 16.414 3.957 1.00 95.75 111 SER A C 1
ATOM 854 O O . SER A 1 111 ? -1.547 15.691 4.439 1.00 95.75 111 SER A O 1
ATOM 856 N N . SER A 1 112 ? -3.186 17.197 4.716 1.00 97.12 112 SER A N 1
ATOM 857 C CA . SER A 1 112 ? -3.067 17.262 6.177 1.00 97.12 112 SER A CA 1
ATOM 858 C C . SER A 1 112 ? -3.335 15.894 6.809 1.00 97.12 112 SER A C 1
ATOM 860 O O . SER A 1 112 ? -2.538 15.418 7.611 1.00 97.12 112 SER A O 1
ATOM 862 N N . PHE A 1 113 ? -4.395 15.193 6.394 1.00 94.12 113 PHE A N 1
ATOM 863 C CA . PHE A 1 113 ? -4.663 13.844 6.898 1.00 94.12 113 PHE A CA 1
ATOM 864 C C . PHE A 1 113 ? -3.580 12.835 6.518 1.00 94.12 113 PHE A C 1
ATOM 866 O O . PHE A 1 113 ? -3.233 11.994 7.344 1.00 94.12 113 PHE A O 1
ATOM 873 N N . HIS A 1 114 ? -3.007 12.920 5.315 1.00 91.31 114 HIS A N 1
ATOM 874 C CA . HIS A 1 114 ? -1.885 12.066 4.931 1.00 91.31 114 HIS A CA 1
ATOM 875 C C . HIS A 1 114 ? -0.687 12.289 5.864 1.00 91.31 114 HIS A C 1
ATOM 877 O O . HIS A 1 114 ? -0.192 11.331 6.456 1.00 91.31 114 HIS A O 1
ATOM 883 N N . LEU A 1 115 ? -0.282 13.548 6.064 1.00 93.56 115 LEU A N 1
ATOM 884 C CA . LEU A 1 115 ? 0.827 13.922 6.951 1.00 93.56 115 LEU A CA 1
ATOM 885 C C . LEU A 1 115 ? 0.546 13.569 8.428 1.00 93.56 115 LEU A C 1
ATOM 887 O O . LEU A 1 115 ? 1.469 13.304 9.195 1.00 93.56 115 LEU A O 1
ATOM 891 N N . ALA A 1 116 ? -0.728 13.487 8.827 1.00 91.19 116 ALA A N 1
ATOM 892 C CA . ALA A 1 116 ? -1.161 12.977 10.131 1.00 91.19 116 ALA A CA 1
ATOM 893 C C . ALA A 1 116 ? -1.143 11.435 10.242 1.00 91.19 116 ALA A C 1
ATOM 895 O O . ALA A 1 116 ? -1.529 10.891 11.275 1.00 91.19 116 ALA A O 1
ATOM 896 N N . SER A 1 117 ? -0.718 10.713 9.197 1.00 85.44 117 SER A N 1
ATOM 897 C CA . SER A 1 117 ? -0.807 9.247 9.081 1.00 85.44 117 SER A CA 1
ATOM 898 C C . SER A 1 117 ? -2.245 8.690 9.019 1.00 85.44 117 SER A C 1
ATOM 900 O O . SER A 1 117 ? -2.471 7.508 9.276 1.00 85.44 117 SER A O 1
ATOM 902 N N . LEU A 1 118 ? -3.229 9.503 8.619 1.00 83.94 118 LEU A N 1
ATOM 903 C CA . LEU A 1 118 ? -4.649 9.149 8.467 1.00 83.94 118 LEU A CA 1
ATOM 904 C C . LEU A 1 118 ? -5.012 8.891 6.990 1.00 83.94 118 LEU A C 1
ATOM 906 O O . LEU A 1 118 ? -5.931 9.498 6.432 1.00 83.94 118 LEU A O 1
ATOM 910 N N . SER A 1 119 ? -4.297 7.960 6.347 1.00 81.06 119 SER A N 1
ATOM 911 C CA . SER A 1 119 ? -4.395 7.699 4.895 1.00 81.06 119 SER A CA 1
ATOM 912 C C . SER A 1 119 ? -5.814 7.364 4.407 1.00 81.06 119 SER A C 1
ATOM 914 O O . SER A 1 119 ? -6.194 7.791 3.320 1.00 81.06 119 SER A O 1
ATOM 916 N N . ALA A 1 120 ? -6.635 6.677 5.211 1.00 79.56 120 ALA A N 1
ATOM 917 C CA . ALA A 1 120 ? -8.020 6.362 4.843 1.00 79.56 120 ALA A CA 1
ATOM 918 C C . ALA A 1 120 ? -8.919 7.613 4.742 1.00 79.56 120 ALA A C 1
ATOM 920 O O . ALA A 1 120 ? -9.752 7.700 3.841 1.00 79.56 120 ALA A O 1
ATOM 921 N N . ARG A 1 121 ? -8.732 8.611 5.625 1.00 85.81 121 ARG A N 1
ATOM 922 C CA . ARG A 1 121 ? -9.449 9.900 5.532 1.00 85.81 121 ARG A CA 1
ATOM 923 C C . ARG A 1 121 ? -8.980 10.694 4.317 1.00 85.81 121 ARG A C 1
ATOM 925 O O . ARG A 1 121 ? -9.816 11.226 3.594 1.00 85.81 121 ARG A O 1
ATOM 932 N N . ALA A 1 122 ? -7.669 10.723 4.063 1.00 88.12 122 ALA A N 1
ATOM 933 C CA . ALA A 1 122 ? -7.110 11.369 2.876 1.00 88.12 122 ALA A CA 1
ATOM 934 C C . ALA A 1 122 ? -7.679 10.767 1.578 1.00 88.12 122 ALA A C 1
ATOM 936 O O . ALA A 1 122 ? -8.130 11.507 0.707 1.00 88.12 122 ALA A O 1
ATOM 937 N N . PHE A 1 123 ? -7.735 9.432 1.489 1.00 84.62 123 PHE A N 1
ATOM 938 C CA . PHE A 1 123 ? -8.335 8.717 0.361 1.00 84.62 123 PHE A CA 1
ATOM 939 C C . PHE A 1 123 ? -9.820 9.060 0.192 1.00 84.62 123 PHE A C 1
ATOM 941 O O . PHE A 1 123 ? -10.237 9.449 -0.893 1.00 84.62 123 PHE A O 1
ATOM 948 N N . SER A 1 124 ? -10.607 8.991 1.270 1.00 85.69 124 SER A N 1
ATOM 949 C CA . SER A 1 124 ? -12.049 9.284 1.248 1.00 85.69 124 SER A CA 1
ATOM 950 C C . SER A 1 124 ? -12.373 10.683 0.702 1.00 85.69 124 SER A C 1
ATOM 952 O O . SER A 1 124 ? -13.356 10.863 -0.015 1.00 85.69 124 SER A O 1
ATOM 954 N N . LEU A 1 125 ? -11.523 11.677 0.981 1.00 86.00 125 LEU A N 1
ATOM 955 C CA . LEU A 1 125 ? -11.712 13.044 0.487 1.00 86.00 125 LEU A CA 1
ATOM 956 C C . LEU A 1 125 ? -11.418 13.222 -1.006 1.00 86.00 125 LEU A C 1
ATOM 958 O O . LEU A 1 125 ? -11.996 14.122 -1.622 1.00 86.00 125 LEU A O 1
ATOM 962 N N . LEU A 1 126 ? -10.525 12.402 -1.565 1.00 85.12 126 LEU A N 1
ATOM 963 C CA . LEU A 1 126 ? -10.018 12.536 -2.934 1.00 85.12 126 LEU A CA 1
ATOM 964 C C . LEU A 1 126 ? -10.562 11.483 -3.909 1.00 85.12 126 LEU A C 1
ATOM 966 O O . LEU A 1 126 ? -10.430 11.677 -5.107 1.00 85.12 126 LEU A O 1
ATOM 970 N N . HIS A 1 127 ? -11.177 10.396 -3.433 1.00 74.19 127 HIS A N 1
ATOM 971 C CA . HIS A 1 127 ? -11.662 9.295 -4.280 1.00 74.19 127 HIS A CA 1
ATOM 972 C C . HIS A 1 127 ? -12.916 9.634 -5.123 1.00 74.19 127 HIS A C 1
ATOM 974 O O . HIS A 1 127 ? -13.368 8.813 -5.916 1.00 74.19 127 HIS A O 1
ATOM 980 N N . MET A 1 128 ? -13.488 10.836 -4.985 1.00 63.50 128 MET A N 1
ATOM 981 C CA . MET A 1 128 ? -14.497 11.337 -5.936 1.00 63.50 128 MET A CA 1
ATOM 982 C C . MET A 1 128 ? -13.828 11.654 -7.286 1.00 63.50 128 MET A C 1
ATOM 984 O O . MET A 1 128 ? -12.615 11.859 -7.319 1.00 63.50 128 MET A O 1
ATOM 988 N N . THR A 1 129 ? -14.565 11.670 -8.405 1.00 55.09 129 THR A N 1
ATOM 989 C CA . THR A 1 129 ? -13.915 11.831 -9.718 1.00 55.09 129 THR A CA 1
ATOM 990 C C . THR A 1 129 ? -13.128 13.147 -9.763 1.00 55.09 129 THR A C 1
ATOM 992 O O . THR A 1 129 ? -13.596 14.181 -9.290 1.00 55.09 129 THR A O 1
ATOM 995 N N . ALA A 1 130 ? -11.896 13.119 -10.284 1.00 54.62 130 ALA A N 1
ATOM 996 C CA . ALA A 1 130 ? -11.028 14.301 -10.327 1.00 54.62 130 ALA A CA 1
ATOM 997 C C . ALA A 1 130 ? -11.648 15.464 -11.133 1.00 54.62 130 ALA A C 1
ATOM 999 O O . ALA A 1 130 ? -11.293 16.623 -10.915 1.00 54.62 130 ALA A O 1
ATOM 1000 N N . GLU A 1 131 ? -12.592 15.152 -12.028 1.00 56.06 131 GLU A N 1
ATOM 1001 C CA . GLU A 1 131 ? -13.401 16.111 -12.785 1.00 56.06 131 GLU A CA 1
ATOM 1002 C C . GLU A 1 131 ? -14.380 16.886 -11.881 1.00 56.06 131 GLU A C 1
ATOM 1004 O O . GLU A 1 131 ? -14.558 18.086 -12.077 1.00 56.06 131 GLU A O 1
ATOM 1009 N N . ASP A 1 132 ? -14.907 16.267 -10.817 1.00 63.09 132 ASP A N 1
ATOM 1010 C CA . ASP A 1 132 ? -15.839 16.896 -9.862 1.00 63.09 132 ASP A CA 1
ATOM 1011 C C . ASP A 1 132 ? -15.168 17.906 -8.910 1.00 63.09 132 ASP A C 1
ATOM 1013 O O . ASP A 1 132 ? -15.841 18.616 -8.154 1.00 63.09 132 ASP A O 1
ATOM 1017 N N . LEU A 1 133 ? -13.832 17.940 -8.872 1.00 68.88 133 LEU A N 1
ATOM 1018 C CA . LEU A 1 133 ? -13.068 18.743 -7.915 1.00 68.88 133 LEU A CA 1
ATOM 1019 C C . LEU A 1 133 ? -12.520 20.049 -8.501 1.00 68.88 133 LEU A C 1
ATOM 1021 O O . LEU A 1 133 ? -12.047 20.871 -7.723 1.00 68.88 133 LEU A O 1
ATOM 1025 N N . ASN A 1 134 ? -12.593 20.267 -9.820 1.00 80.00 134 ASN A N 1
ATOM 1026 C CA . ASN A 1 134 ? -12.024 21.451 -10.484 1.00 80.00 134 ASN A CA 1
ATOM 1027 C C . ASN A 1 134 ? -10.538 21.690 -10.124 1.00 80.00 134 ASN A C 1
ATOM 1029 O O . ASN A 1 134 ? -10.126 22.808 -9.819 1.00 80.00 134 ASN A O 1
ATOM 1033 N N . LEU A 1 135 ? -9.738 20.618 -10.090 1.00 88.94 135 LEU A N 1
ATOM 1034 C CA . LEU A 1 135 ? -8.319 20.694 -9.735 1.00 88.94 135 LEU A CA 1
ATOM 1035 C C . LEU A 1 135 ? -7.469 21.190 -10.910 1.00 88.94 135 LEU A C 1
ATOM 1037 O O . LEU A 1 135 ? -7.618 20.721 -12.044 1.00 88.94 135 LEU A O 1
ATOM 1041 N N . SER A 1 136 ? -6.498 22.056 -10.617 1.00 90.38 136 SER A N 1
ATOM 1042 C CA . SER A 1 136 ? -5.428 22.395 -11.561 1.00 90.38 136 SER A CA 1
ATOM 1043 C C . SER A 1 136 ? -4.543 21.175 -11.862 1.00 90.38 136 SER A C 1
ATOM 1045 O O . SER A 1 136 ? -4.553 20.170 -11.150 1.00 90.38 136 SER A O 1
ATOM 1047 N N . ARG A 1 137 ? -3.721 21.231 -12.917 1.00 91.38 137 ARG A N 1
ATOM 1048 C CA . ARG A 1 137 ? -2.843 20.103 -13.294 1.00 91.38 137 ARG A CA 1
ATOM 1049 C C . ARG A 1 137 ? -1.865 19.694 -12.187 1.00 91.38 137 ARG A C 1
ATOM 1051 O O . ARG A 1 137 ? -1.686 18.498 -11.949 1.00 91.38 137 ARG A O 1
ATOM 1058 N N . MET A 1 138 ? -1.267 20.668 -11.496 1.00 94.38 138 MET A N 1
ATOM 1059 C CA . MET A 1 138 ? -0.379 20.410 -10.355 1.00 94.38 138 MET A CA 1
ATOM 1060 C C . MET A 1 138 ? -1.141 19.776 -9.191 1.00 94.38 138 MET A C 1
ATOM 1062 O O . MET A 1 138 ? -0.672 18.805 -8.601 1.00 94.38 138 MET A O 1
ATOM 1066 N N . GLU A 1 139 ? -2.344 20.274 -8.910 1.00 95.12 139 GLU A N 1
ATOM 1067 C CA . GLU A 1 139 ? -3.216 19.741 -7.865 1.00 95.12 139 GLU A CA 1
ATOM 1068 C C . GLU A 1 139 ? -3.653 18.301 -8.160 1.00 95.12 139 GLU A C 1
ATOM 1070 O O . GLU A 1 139 ? -3.609 17.456 -7.268 1.00 95.12 139 GLU A O 1
ATOM 1075 N N . ARG A 1 140 ? -3.996 17.983 -9.417 1.00 93.44 140 ARG A N 1
ATOM 1076 C CA . ARG A 1 140 ? -4.259 16.602 -9.859 1.00 93.44 140 ARG A CA 1
ATOM 1077 C C . ARG A 1 140 ? -3.030 15.717 -9.702 1.00 93.44 140 ARG A C 1
ATOM 1079 O O . ARG A 1 140 ? -3.153 14.600 -9.209 1.00 93.44 140 ARG A O 1
ATOM 1086 N N . GLY A 1 141 ? -1.851 16.217 -10.076 1.00 94.38 141 GLY A N 1
ATOM 1087 C CA . GLY A 1 141 ? -0.586 15.506 -9.885 1.00 94.38 141 GLY A CA 1
ATOM 1088 C C . GLY A 1 141 ? -0.337 15.153 -8.417 1.00 94.38 141 GLY A C 1
ATOM 1089 O O . GLY A 1 141 ? -0.027 14.008 -8.090 1.00 94.38 141 GLY A O 1
ATOM 1090 N N . LEU A 1 142 ? -0.555 16.116 -7.517 1.00 95.88 142 LEU A N 1
ATOM 1091 C CA . LEU A 1 142 ? -0.446 15.904 -6.076 1.00 95.88 142 LEU A CA 1
ATOM 1092 C C . LEU A 1 142 ? -1.513 14.935 -5.545 1.00 95.88 142 LEU A C 1
ATOM 1094 O O . LEU A 1 142 ? -1.206 14.078 -4.720 1.00 95.88 142 LEU A O 1
ATOM 1098 N N . ALA A 1 143 ? -2.755 15.038 -6.023 1.00 94.00 143 ALA A N 1
ATOM 1099 C CA . ALA A 1 143 ? -3.831 14.129 -5.644 1.00 94.00 143 ALA A CA 1
ATOM 1100 C C . ALA A 1 143 ? -3.509 12.680 -6.042 1.00 94.00 143 ALA A C 1
ATOM 1102 O O . ALA A 1 143 ? -3.644 11.780 -5.213 1.00 94.00 143 ALA A O 1
ATOM 1103 N N . MET A 1 144 ? -3.015 12.457 -7.266 1.00 93.12 144 MET A N 1
ATOM 1104 C CA . MET A 1 144 ? -2.568 11.136 -7.722 1.00 93.12 144 MET A CA 1
ATOM 1105 C C . MET A 1 144 ? -1.421 10.598 -6.860 1.00 93.12 144 MET A C 1
ATOM 1107 O O . MET A 1 144 ? -1.433 9.419 -6.511 1.00 93.12 144 MET A O 1
ATOM 1111 N N . LEU A 1 145 ? -0.482 11.453 -6.436 1.00 93.38 145 LEU A N 1
ATOM 1112 C CA . LEU A 1 145 ? 0.579 11.067 -5.501 1.00 93.38 145 LEU A CA 1
ATOM 1113 C C . LEU A 1 145 ? 0.014 10.627 -4.136 1.00 93.38 145 LEU A C 1
ATOM 1115 O O . LEU A 1 145 ? 0.367 9.557 -3.646 1.00 93.38 145 LEU A O 1
ATOM 1119 N N . ILE A 1 146 ? -0.910 11.394 -3.542 1.00 91.31 146 ILE A N 1
ATOM 1120 C CA . ILE A 1 146 ? -1.559 11.059 -2.255 1.00 91.31 146 ILE A CA 1
ATOM 1121 C C . ILE A 1 146 ? -2.345 9.740 -2.350 1.00 91.31 146 ILE A C 1
ATOM 1123 O O . ILE A 1 146 ? -2.309 8.917 -1.426 1.00 91.31 146 ILE A O 1
ATOM 1127 N N . LEU A 1 147 ? -3.046 9.536 -3.468 1.00 88.94 147 LEU A N 1
ATOM 1128 C CA . LEU A 1 147 ? -3.826 8.334 -3.772 1.00 88.94 147 LEU A CA 1
ATOM 1129 C C . LEU A 1 147 ? -2.963 7.138 -4.205 1.00 88.94 147 LEU A C 1
ATOM 1131 O O . LEU A 1 147 ? -3.493 6.040 -4.359 1.00 88.94 147 LEU A O 1
ATOM 1135 N N . ARG A 1 148 ? -1.650 7.335 -4.389 1.00 88.12 148 ARG A N 1
ATOM 1136 C CA . ARG A 1 148 ? -0.709 6.360 -4.967 1.00 88.12 148 ARG A CA 1
ATOM 1137 C C . ARG A 1 148 ? -1.133 5.848 -6.350 1.00 88.12 148 ARG A C 1
ATOM 1139 O O . ARG A 1 148 ? -0.807 4.726 -6.729 1.00 88.12 148 ARG A O 1
ATOM 1146 N N . ALA A 1 149 ? -1.816 6.677 -7.133 1.00 89.62 149 ALA A N 1
ATOM 1147 C CA . ALA A 1 149 ? -2.125 6.428 -8.538 1.00 89.62 149 ALA A CA 1
ATOM 1148 C C . ALA A 1 149 ? -0.885 6.715 -9.412 1.00 89.62 149 ALA A C 1
ATOM 1150 O O . ALA A 1 149 ? -0.882 7.611 -10.251 1.00 89.62 149 ALA A O 1
ATOM 1151 N N . LEU A 1 150 ? 0.219 6.005 -9.144 1.00 91.19 150 LEU A N 1
ATOM 1152 C CA . LEU A 1 150 ? 1.535 6.291 -9.731 1.00 91.19 150 LEU A CA 1
ATOM 1153 C C . LEU A 1 150 ? 1.590 6.009 -11.238 1.00 91.19 150 LEU A C 1
ATOM 1155 O O . LEU A 1 150 ? 2.305 6.702 -11.956 1.00 91.19 150 LEU A O 1
ATOM 1159 N N . ASP A 1 151 ? 0.827 5.022 -11.708 1.00 89.12 151 ASP A N 1
ATOM 1160 C CA . ASP A 1 151 ? 0.711 4.700 -13.133 1.00 89.12 151 ASP A CA 1
ATOM 1161 C C . ASP A 1 151 ? -0.006 5.826 -13.897 1.00 89.12 151 ASP A C 1
ATOM 1163 O O . ASP A 1 151 ? 0.489 6.294 -14.924 1.00 89.12 151 ASP A O 1
ATOM 1167 N N . ASP A 1 152 ? -1.113 6.330 -13.343 1.00 90.88 152 ASP A N 1
ATOM 1168 C CA . ASP A 1 152 ? -1.861 7.460 -13.907 1.00 90.88 152 ASP A CA 1
ATOM 1169 C C . ASP A 1 152 ? -1.027 8.750 -13.879 1.00 90.88 152 ASP A C 1
ATOM 1171 O O . ASP A 1 152 ? -0.989 9.500 -14.857 1.00 90.88 152 ASP A O 1
ATOM 1175 N N . LEU A 1 153 ? -0.291 8.981 -12.783 1.00 93.94 153 LEU A N 1
ATOM 1176 C CA . LEU A 1 153 ? 0.616 10.119 -12.646 1.00 93.94 153 LEU A CA 1
ATOM 1177 C C . LEU A 1 153 ? 1.733 10.084 -13.695 1.00 93.94 153 LEU A C 1
ATOM 1179 O O . LEU A 1 153 ? 2.012 11.107 -14.319 1.00 93.94 153 LEU A O 1
ATOM 1183 N N . GLU A 1 154 ? 2.365 8.929 -13.917 1.00 92.88 154 GLU A N 1
ATOM 1184 C CA . GLU A 1 154 ? 3.377 8.786 -14.969 1.00 92.88 154 GLU A CA 1
ATOM 1185 C C . GLU A 1 154 ? 2.775 9.031 -16.360 1.00 92.88 154 GLU A C 1
ATOM 1187 O O . GLU A 1 154 ? 3.381 9.733 -17.172 1.00 92.88 154 GLU A O 1
ATOM 1192 N N . GLY A 1 155 ? 1.571 8.513 -16.624 1.00 92.50 155 GLY A N 1
ATOM 1193 C CA . GLY A 1 155 ? 0.843 8.742 -17.873 1.00 92.50 155 GLY A CA 1
ATOM 1194 C C . GLY A 1 155 ? 0.548 10.224 -18.142 1.00 92.50 155 GLY A C 1
ATOM 1195 O O . GLY A 1 155 ? 0.784 10.706 -19.255 1.00 92.50 155 GLY A O 1
ATOM 1196 N N . GLU A 1 156 ? 0.100 10.970 -17.128 1.00 93.50 156 GLU A N 1
ATOM 1197 C CA . GLU A 1 156 ? -0.127 12.423 -17.212 1.00 93.50 156 GLU A CA 1
ATOM 1198 C C . GLU A 1 156 ? 1.190 13.169 -17.496 1.00 93.50 156 GLU A C 1
ATOM 1200 O O . GLU A 1 156 ? 1.242 14.017 -18.392 1.00 93.50 156 GLU A O 1
ATOM 1205 N N . ILE A 1 157 ? 2.282 12.815 -16.801 1.00 95.12 157 ILE A N 1
ATOM 1206 C CA . ILE A 1 157 ? 3.610 13.417 -17.015 1.00 95.12 157 ILE A CA 1
ATOM 1207 C C . ILE A 1 157 ? 4.108 13.140 -18.439 1.00 95.12 157 ILE A C 1
ATOM 1209 O O . ILE A 1 157 ? 4.588 14.051 -19.115 1.00 95.12 157 ILE A O 1
ATOM 1213 N N . LEU A 1 158 ? 3.983 11.905 -18.930 1.00 91.81 158 LEU A N 1
ATOM 1214 C CA . LEU A 1 158 ? 4.394 11.549 -20.289 1.00 91.81 158 LEU A CA 1
ATOM 1215 C C . LEU A 1 158 ? 3.579 12.290 -21.342 1.00 91.81 158 LEU A C 1
ATOM 1217 O O . LEU A 1 158 ? 4.150 12.809 -22.300 1.00 91.81 158 LEU A O 1
ATOM 1221 N N . THR A 1 159 ? 2.267 12.394 -21.143 1.00 92.75 159 THR A N 1
ATOM 1222 C CA . THR A 1 159 ? 1.381 13.146 -22.037 1.00 92.75 159 THR A CA 1
ATOM 1223 C C . THR A 1 159 ? 1.774 14.624 -22.074 1.00 92.75 159 THR A C 1
ATOM 1225 O O . THR A 1 159 ? 1.873 15.206 -23.155 1.00 92.75 159 THR A O 1
ATOM 1228 N N . TRP A 1 160 ? 2.078 15.222 -20.917 1.00 93.06 160 TRP A N 1
ATOM 1229 C CA . TRP A 1 160 ? 2.582 16.594 -20.807 1.00 93.06 160 TRP A CA 1
ATOM 1230 C C . TRP A 1 160 ? 3.894 16.806 -21.575 1.00 93.06 160 TRP A C 1
ATOM 1232 O O . TRP A 1 160 ? 4.013 17.754 -22.356 1.00 93.06 160 TRP A O 1
ATOM 1242 N N . ARG A 1 161 ? 4.864 15.903 -21.380 1.00 90.19 161 ARG A N 1
ATOM 1243 C CA . ARG A 1 161 ? 6.207 15.984 -21.971 1.00 90.19 161 ARG A CA 1
ATOM 1244 C C . ARG A 1 161 ? 6.191 15.749 -23.478 1.00 90.19 161 ARG A C 1
ATOM 1246 O O . ARG A 1 161 ? 6.721 16.565 -24.226 1.00 90.19 161 ARG A O 1
ATOM 1253 N N . LEU A 1 162 ? 5.567 14.663 -23.930 1.00 88.69 162 LEU A N 1
ATOM 1254 C CA . LEU A 1 162 ? 5.506 14.295 -25.349 1.00 88.69 162 LEU A CA 1
ATOM 1255 C C . LEU A 1 162 ? 4.601 15.229 -26.155 1.00 88.69 162 LEU A C 1
ATOM 1257 O O . LEU A 1 162 ? 4.864 15.462 -27.332 1.00 88.69 162 LEU A O 1
ATOM 1261 N N . GLY A 1 163 ? 3.564 15.788 -25.528 1.00 88.19 163 GLY A N 1
ATOM 1262 C CA . GLY A 1 163 ? 2.698 16.788 -26.147 1.00 88.19 163 GLY A CA 1
ATOM 1263 C C . GLY A 1 163 ? 3.339 18.172 -26.290 1.00 88.19 163 GLY A C 1
ATOM 1264 O O . GLY A 1 163 ? 2.702 19.062 -26.844 1.00 88.19 163 GLY A O 1
ATOM 1265 N N . GLY A 1 164 ? 4.555 18.382 -25.767 1.00 86.50 164 GLY A N 1
ATOM 1266 C CA . GLY A 1 164 ? 5.232 19.682 -25.789 1.00 86.50 164 GLY A CA 1
ATOM 1267 C C . GLY A 1 164 ? 4.523 20.757 -24.961 1.00 86.50 164 GLY A C 1
ATOM 1268 O O . GLY A 1 164 ? 4.802 21.939 -25.119 1.00 86.50 164 GLY A O 1
ATOM 1269 N N . MET A 1 165 ? 3.603 20.374 -24.068 1.00 85.56 165 MET A N 1
ATOM 1270 C CA . MET A 1 165 ? 2.789 21.333 -23.320 1.00 85.56 165 MET A CA 1
ATOM 1271 C C . MET A 1 165 ? 3.622 22.162 -22.342 1.00 85.56 165 MET A C 1
ATOM 1273 O O . MET A 1 165 ? 3.248 23.288 -22.063 1.00 85.56 165 MET A O 1
ATOM 1277 N N . GLY A 1 166 ? 4.733 21.642 -21.826 1.00 83.38 166 GLY A N 1
ATOM 1278 C CA . GLY A 1 166 ? 5.663 22.392 -20.974 1.00 83.38 166 GLY A CA 1
ATOM 1279 C C . GLY A 1 166 ? 6.931 22.856 -21.683 1.00 83.38 166 GLY A C 1
ATOM 1280 O O . GLY A 1 166 ? 7.897 23.185 -21.002 1.00 83.38 166 GLY A O 1
ATOM 1281 N N . SER A 1 167 ? 6.980 22.804 -23.020 1.00 85.44 167 SER A N 1
ATOM 1282 C CA . SER A 1 167 ? 8.208 23.123 -23.751 1.00 85.44 167 SER A CA 1
ATOM 1283 C C . SER A 1 167 ? 8.553 24.610 -23.657 1.00 85.44 167 SER A C 1
ATOM 1285 O O . SER A 1 167 ? 7.679 25.459 -23.452 1.00 85.44 167 SER A O 1
ATOM 1287 N N . GLU A 1 168 ? 9.836 24.931 -23.826 1.00 86.25 168 GLU A N 1
ATOM 1288 C CA . GLU A 1 168 ? 10.291 26.322 -23.849 1.00 86.25 168 GLU A CA 1
ATOM 1289 C C . GLU A 1 168 ? 9.578 27.109 -24.953 1.00 86.25 168 GLU A C 1
ATOM 1291 O O . GLU A 1 168 ? 9.163 28.240 -24.724 1.00 86.25 168 GLU A O 1
ATOM 1296 N N . GLU A 1 169 ? 9.331 26.495 -26.112 1.00 87.69 169 GLU A N 1
ATOM 1297 C CA . GLU A 1 169 ? 8.594 27.115 -27.214 1.00 87.69 169 GLU A CA 1
ATOM 1298 C C . GLU A 1 169 ? 7.154 27.470 -26.824 1.00 87.69 169 GLU A C 1
ATOM 1300 O O . GLU A 1 169 ? 6.676 28.546 -27.182 1.00 87.69 169 GLU A O 1
ATOM 1305 N N . ALA A 1 170 ? 6.468 26.599 -26.074 1.00 85.50 170 ALA A N 1
ATOM 1306 C CA . ALA A 1 170 ? 5.112 26.863 -25.598 1.00 85.50 170 ALA A CA 1
ATOM 1307 C C . ALA A 1 170 ? 5.085 28.012 -24.577 1.00 85.50 170 ALA A C 1
ATOM 1309 O O . ALA A 1 170 ? 4.243 28.903 -24.671 1.00 85.50 170 ALA A O 1
ATOM 1310 N N . ILE A 1 171 ? 6.041 28.036 -23.643 1.00 86.81 171 ILE A N 1
ATOM 1311 C CA . ILE A 1 171 ? 6.168 29.112 -22.648 1.00 86.81 171 ILE A CA 1
ATOM 1312 C C . ILE A 1 171 ? 6.499 30.446 -23.335 1.00 86.81 171 ILE A C 1
ATOM 1314 O O . ILE A 1 171 ? 5.889 31.469 -23.028 1.00 86.81 171 ILE A O 1
ATOM 1318 N N . ILE A 1 172 ? 7.429 30.447 -24.296 1.00 87.19 172 ILE A N 1
ATOM 1319 C CA . ILE A 1 172 ? 7.783 31.635 -25.087 1.00 87.19 172 ILE A CA 1
ATOM 1320 C C . ILE A 1 172 ? 6.568 32.144 -25.870 1.00 87.19 172 ILE A C 1
ATOM 1322 O O . ILE A 1 172 ? 6.364 33.355 -25.954 1.00 87.19 172 ILE A O 1
ATOM 1326 N N . ALA A 1 173 ? 5.747 31.247 -26.424 1.00 85.56 173 ALA A N 1
ATOM 1327 C CA . ALA A 1 173 ? 4.529 31.628 -27.130 1.00 85.56 173 ALA A CA 1
ATOM 1328 C C . ALA A 1 173 ? 3.514 32.328 -26.208 1.00 85.56 173 ALA A C 1
ATOM 1330 O O . ALA A 1 173 ? 2.967 33.361 -26.600 1.00 85.56 173 ALA A O 1
ATOM 1331 N N . ASP A 1 174 ? 3.303 31.819 -24.990 1.00 83.44 174 ASP A N 1
ATOM 1332 C CA . ASP A 1 174 ? 2.402 32.430 -24.001 1.00 83.44 174 ASP A CA 1
ATOM 1333 C C . ASP A 1 174 ? 2.929 33.811 -23.547 1.00 83.44 174 ASP A C 1
ATOM 1335 O O . ASP A 1 174 ? 2.187 34.797 -23.527 1.00 83.44 174 ASP A O 1
ATOM 1339 N N . LEU A 1 175 ? 4.242 33.934 -23.302 1.00 84.50 175 LEU A N 1
ATOM 1340 C CA . LEU A 1 175 ? 4.884 35.214 -22.967 1.00 84.50 175 LEU A CA 1
ATOM 1341 C C . LEU A 1 175 ? 4.772 36.243 -24.101 1.00 84.50 175 LEU A C 1
ATOM 1343 O O . LEU A 1 175 ? 4.467 37.410 -23.852 1.00 84.50 175 LEU A O 1
ATOM 1347 N N . ALA A 1 176 ? 4.963 35.823 -25.353 1.00 85.25 176 ALA A N 1
ATOM 1348 C CA . ALA A 1 176 ? 4.818 36.706 -26.508 1.00 85.25 176 ALA A CA 1
ATOM 1349 C C . ALA A 1 176 ? 3.377 37.230 -26.660 1.00 85.25 176 ALA A C 1
ATOM 1351 O O . ALA A 1 176 ? 3.175 38.378 -27.061 1.00 85.25 176 ALA A O 1
ATOM 1352 N N . GLN A 1 177 ? 2.366 36.423 -26.315 1.00 80.56 177 GLN A N 1
ATOM 1353 C CA . GLN A 1 177 ? 0.969 36.872 -26.281 1.00 80.56 177 GLN A CA 1
ATOM 1354 C C . GLN A 1 177 ? 0.714 37.880 -25.153 1.00 80.56 177 GLN A C 1
ATOM 1356 O O . GLN A 1 177 ? -0.007 38.861 -25.368 1.00 80.56 177 GLN A O 1
ATOM 1361 N N . ALA A 1 178 ? 1.338 37.678 -23.986 1.00 80.44 178 ALA A N 1
ATOM 1362 C CA . ALA A 1 178 ? 1.264 38.606 -22.859 1.00 80.44 178 ALA A CA 1
ATOM 1363 C C . ALA A 1 178 ? 1.814 39.993 -23.231 1.00 80.44 178 ALA A C 1
ATOM 1365 O O . ALA A 1 178 ? 1.163 41.009 -22.982 1.00 80.44 178 ALA A O 1
ATOM 1366 N N . GLU A 1 179 ? 2.975 40.042 -23.894 1.00 77.62 179 GLU A N 1
ATOM 1367 C CA . GLU A 1 179 ? 3.595 41.293 -24.358 1.00 77.62 179 GLU A CA 1
ATOM 1368 C C . GLU A 1 179 ? 2.731 42.042 -25.382 1.00 77.62 179 GLU A C 1
ATOM 1370 O O . GLU A 1 179 ? 2.711 43.274 -25.408 1.00 77.62 179 GLU A O 1
ATOM 1375 N N . GLN A 1 180 ? 1.977 41.312 -26.207 1.00 78.12 180 GLN A N 1
ATOM 1376 C CA . GLN A 1 180 ? 1.072 41.886 -27.206 1.00 78.12 180 GLN A CA 1
ATOM 1377 C C . GLN A 1 180 ? -0.263 42.372 -26.613 1.00 78.12 180 GLN A C 1
ATOM 1379 O O . GLN A 1 180 ? -1.079 42.943 -27.339 1.00 78.12 180 GLN A O 1
ATOM 1384 N N . GLY A 1 181 ? -0.509 42.161 -25.314 1.00 66.25 181 GLY A N 1
ATOM 1385 C CA . GLY A 1 181 ? -1.757 42.539 -24.643 1.00 66.25 181 GLY A CA 1
ATOM 1386 C C . GLY A 1 181 ? -2.988 41.777 -25.151 1.00 66.25 181 GLY A C 1
ATOM 1387 O O . GLY A 1 181 ? -4.116 42.244 -24.982 1.00 66.25 181 GLY A O 1
ATOM 1388 N N . SER A 1 182 ? -2.786 40.629 -25.804 1.00 60.88 182 SER A N 1
ATOM 1389 C CA . SER A 1 182 ? -3.857 39.831 -26.398 1.00 60.88 182 SER A CA 1
ATOM 1390 C C . SER A 1 182 ? -4.459 38.895 -25.354 1.00 60.88 182 SER A C 1
ATOM 1392 O O . SER A 1 182 ? -3.820 37.938 -24.931 1.00 60.88 182 SER A O 1
ATOM 1394 N N . LYS A 1 183 ? -5.715 39.133 -24.961 1.00 60.53 183 LYS A N 1
ATOM 1395 C CA . LYS A 1 183 ? -6.495 38.155 -24.190 1.00 60.53 183 LYS A CA 1
ATOM 1396 C C . LYS A 1 183 ? -7.131 37.160 -25.155 1.00 60.53 183 LYS A C 1
ATOM 1398 O O . LYS A 1 183 ? -8.066 37.519 -25.870 1.00 60.53 183 LYS A O 1
ATOM 1403 N N . ALA A 1 184 ? -6.618 35.932 -25.193 1.00 57.72 184 ALA A N 1
ATOM 1404 C CA . ALA A 1 184 ? -7.174 34.870 -26.032 1.00 57.72 184 ALA A CA 1
ATOM 1405 C C . ALA A 1 184 ? -8.589 34.450 -25.571 1.00 57.72 184 ALA A C 1
ATOM 1407 O O . ALA A 1 184 ? -9.424 34.103 -26.407 1.00 57.72 184 ALA A O 1
ATOM 1408 N N . GLN A 1 185 ? -8.883 34.549 -24.266 1.00 59.50 185 GLN A N 1
ATOM 1409 C CA . GLN A 1 185 ? -10.189 34.306 -23.638 1.00 59.50 185 GLN A CA 1
ATOM 1410 C C . GLN A 1 185 ? -10.501 35.352 -22.552 1.00 59.50 185 GLN A C 1
ATOM 1412 O O . GLN A 1 185 ? -9.608 36.024 -22.042 1.00 59.50 185 GLN A O 1
ATOM 1417 N N . ALA A 1 186 ? -11.785 35.509 -22.199 1.00 53.62 186 ALA A N 1
ATOM 1418 C CA . ALA A 1 186 ? -12.242 36.520 -21.234 1.00 53.62 186 ALA A CA 1
ATOM 1419 C C . ALA A 1 186 ? -11.574 36.392 -19.846 1.00 53.62 186 ALA A C 1
ATOM 1421 O O . ALA A 1 186 ? -11.366 37.415 -19.190 1.00 53.62 186 ALA A O 1
ATOM 1422 N N . ASP A 1 187 ? -11.159 35.173 -19.481 1.00 60.19 187 ASP A N 1
ATOM 1423 C CA . ASP A 1 187 ? -10.550 34.824 -18.192 1.00 60.19 187 ASP A CA 1
ATOM 1424 C C . ASP A 1 187 ? -9.057 34.434 -18.279 1.00 60.19 187 ASP A C 1
ATOM 1426 O O . ASP A 1 187 ? -8.476 34.060 -17.266 1.00 60.19 187 ASP A O 1
ATOM 1430 N N . SER A 1 188 ? -8.409 34.527 -19.451 1.00 66.62 188 SER A N 1
ATOM 1431 C CA . SER A 1 188 ? -6.982 34.179 -19.599 1.00 66.62 188 SER A CA 1
ATOM 1432 C C . SER A 1 188 ? -6.073 35.373 -19.283 1.00 66.62 188 SER A C 1
ATOM 1434 O O . SER A 1 188 ? -6.239 36.444 -19.885 1.00 66.62 188 SER A O 1
ATOM 1436 N N . ASP A 1 189 ? -5.084 35.178 -18.411 1.00 81.19 189 ASP A N 1
ATOM 1437 C CA . ASP A 1 189 ? -3.920 36.058 -18.258 1.00 81.19 189 ASP A CA 1
ATOM 1438 C C . ASP A 1 189 ? -2.689 35.319 -18.809 1.00 81.19 189 ASP A C 1
ATOM 1440 O O . ASP A 1 189 ? -2.131 34.478 -18.103 1.00 81.19 189 ASP A O 1
ATOM 1444 N N . PRO A 1 190 ? -2.242 35.626 -20.042 1.00 80.44 190 PRO A N 1
ATOM 1445 C CA . PRO A 1 190 ? -1.170 34.877 -20.695 1.00 80.44 190 PRO A CA 1
ATOM 1446 C C . PRO A 1 190 ? 0.149 34.856 -19.908 1.00 80.44 190 PRO A C 1
ATOM 1448 O O . PRO A 1 190 ? 0.925 33.912 -20.034 1.00 80.44 190 PRO A O 1
ATOM 1451 N N . LEU A 1 191 ? 0.411 35.871 -19.069 1.00 84.62 191 LEU A N 1
ATOM 1452 C CA . LEU A 1 191 ? 1.579 35.862 -18.188 1.00 84.62 191 LEU A CA 1
ATOM 1453 C C . LEU A 1 191 ? 1.407 34.842 -17.055 1.00 84.62 191 LEU A C 1
ATOM 1455 O O . LEU A 1 191 ? 2.338 34.092 -16.771 1.00 84.62 191 LEU A O 1
ATOM 1459 N N . SER A 1 192 ? 0.230 34.801 -16.423 1.00 85.06 192 SER A N 1
ATOM 1460 C CA . SER A 1 192 ? -0.087 33.793 -15.404 1.00 85.06 192 SER A CA 1
ATOM 1461 C C . SER A 1 192 ? -0.043 32.387 -15.997 1.00 85.06 192 SER A C 1
ATOM 1463 O O . SER A 1 192 ? 0.564 31.506 -15.399 1.00 85.06 192 SER A O 1
ATOM 1465 N N . ASP A 1 193 ? -0.595 32.200 -17.199 1.00 85.50 193 ASP A N 1
ATOM 1466 C CA . ASP A 1 193 ? -0.613 30.913 -17.902 1.00 85.50 193 ASP A CA 1
ATOM 1467 C C . ASP A 1 193 ? 0.812 30.418 -18.215 1.00 85.50 193 ASP A C 1
ATOM 1469 O O . ASP A 1 193 ? 1.130 29.245 -17.996 1.00 85.50 193 ASP A O 1
ATOM 1473 N N . ALA A 1 194 ? 1.703 31.316 -18.657 1.00 88.25 194 ALA A N 1
ATOM 1474 C CA . ALA A 1 194 ? 3.111 30.998 -18.900 1.00 88.25 194 ALA A CA 1
ATOM 1475 C C . ALA A 1 194 ? 3.841 30.573 -17.613 1.00 88.25 194 ALA A C 1
ATOM 1477 O O . ALA A 1 194 ? 4.598 29.596 -17.614 1.00 88.25 194 ALA A O 1
ATOM 1478 N N . LEU A 1 195 ? 3.610 31.292 -16.509 1.00 91.38 195 LEU A N 1
ATOM 1479 C CA . LEU A 1 195 ? 4.190 30.971 -15.203 1.00 91.38 195 LEU A CA 1
ATOM 1480 C C . LEU A 1 195 ? 3.649 29.642 -14.656 1.00 91.38 195 LEU A C 1
ATOM 1482 O O . LEU A 1 195 ? 4.427 28.808 -14.190 1.00 91.38 195 LEU A O 1
ATOM 1486 N N . ASP A 1 196 ? 2.340 29.413 -14.769 1.00 90.81 196 ASP A N 1
ATOM 1487 C CA . ASP A 1 196 ? 1.679 28.166 -14.380 1.00 90.81 196 ASP A CA 1
ATOM 1488 C C . ASP A 1 196 ? 2.232 26.971 -15.150 1.00 90.81 196 ASP A C 1
ATOM 1490 O O . ASP A 1 196 ? 2.557 25.937 -14.562 1.00 90.81 196 ASP A O 1
ATOM 1494 N N . ARG A 1 197 ? 2.406 27.121 -16.466 1.00 92.38 197 ARG A N 1
ATOM 1495 C CA . ARG A 1 197 ? 3.003 26.103 -17.333 1.00 92.38 197 ARG A CA 1
ATOM 1496 C C . ARG A 1 197 ? 4.434 25.777 -16.911 1.00 92.38 197 ARG A C 1
ATOM 1498 O O . ARG A 1 197 ? 4.767 24.599 -16.787 1.00 92.38 197 ARG A O 1
ATOM 1505 N N . ALA A 1 198 ? 5.260 26.791 -16.647 1.00 93.25 198 ALA A N 1
ATOM 1506 C CA . ALA A 1 198 ? 6.648 26.605 -16.225 1.00 93.25 198 ALA A CA 1
ATOM 1507 C C . ALA A 1 198 ? 6.757 25.906 -14.856 1.00 93.25 198 ALA A C 1
ATOM 1509 O O . ALA A 1 198 ? 7.555 24.980 -14.687 1.00 93.25 198 ALA A O 1
ATOM 1510 N N . LEU A 1 199 ? 5.930 26.302 -13.883 1.00 95.88 199 LEU A N 1
ATOM 1511 C CA . LEU A 1 199 ? 5.894 25.662 -12.566 1.00 95.88 199 LEU A CA 1
ATOM 1512 C C . LEU A 1 199 ? 5.340 24.235 -12.635 1.00 95.88 199 LEU A C 1
ATOM 1514 O O . LEU A 1 199 ? 5.885 23.343 -11.984 1.00 95.88 199 LEU A O 1
ATOM 1518 N N . CYS A 1 200 ? 4.312 23.988 -13.450 1.00 96.00 200 CYS A N 1
ATOM 1519 C CA . CYS A 1 200 ? 3.785 22.644 -13.676 1.00 96.00 200 CYS A CA 1
ATOM 1520 C C . CYS A 1 200 ? 4.845 21.727 -14.300 1.00 96.00 200 CYS A C 1
ATOM 1522 O O . CYS A 1 200 ? 4.985 20.575 -13.887 1.00 96.00 200 CYS A O 1
ATOM 1524 N N . ASP A 1 201 ? 5.634 22.243 -15.245 1.00 94.88 201 ASP A N 1
ATOM 1525 C CA . ASP A 1 201 ? 6.726 21.496 -15.866 1.00 94.88 201 ASP A CA 1
ATOM 1526 C C . ASP A 1 201 ? 7.824 21.115 -14.860 1.00 94.88 201 ASP A C 1
ATOM 1528 O O . ASP A 1 201 ? 8.276 19.965 -14.829 1.00 94.88 201 ASP A O 1
ATOM 1532 N N . ALA A 1 202 ? 8.213 22.051 -13.989 1.00 95.56 202 ALA A N 1
ATOM 1533 C CA . ALA A 1 202 ? 9.163 21.790 -12.910 1.00 95.56 202 ALA A CA 1
ATOM 1534 C C . ALA A 1 202 ? 8.616 20.771 -11.894 1.00 95.56 202 ALA A C 1
ATOM 1536 O O . ALA A 1 202 ? 9.331 19.859 -11.475 1.00 95.56 202 ALA A O 1
ATOM 1537 N N . PHE A 1 203 ? 7.334 20.882 -11.536 1.00 98.06 203 PHE A N 1
ATOM 1538 C CA . PHE A 1 203 ? 6.658 19.966 -10.617 1.00 98.06 203 PHE A CA 1
ATOM 1539 C C . PHE A 1 203 ? 6.626 18.531 -11.151 1.00 98.06 203 PHE A C 1
ATOM 1541 O O . PHE A 1 203 ? 7.030 17.598 -10.458 1.00 98.06 203 PHE A O 1
ATOM 1548 N N . TYR A 1 204 ? 6.223 18.349 -12.409 1.00 97.19 204 TYR A N 1
ATOM 1549 C CA . TYR A 1 204 ? 6.241 17.046 -13.076 1.00 97.19 204 TYR A CA 1
ATOM 1550 C C . TYR A 1 204 ? 7.650 16.496 -13.289 1.00 97.19 204 TYR A C 1
ATOM 1552 O O . TYR A 1 204 ? 7.822 15.279 -13.279 1.00 97.19 204 TYR A O 1
ATOM 1560 N N . GLY A 1 205 ? 8.661 17.358 -13.437 1.00 95.62 205 GLY A N 1
ATOM 1561 C CA . GLY A 1 205 ? 10.064 16.944 -13.393 1.00 95.62 205 GLY A CA 1
ATOM 1562 C C . GLY A 1 205 ? 10.413 16.244 -12.080 1.00 95.62 205 GLY A C 1
ATOM 1563 O O . GLY A 1 205 ? 10.791 15.071 -12.094 1.00 95.62 205 GLY A O 1
ATOM 1564 N N . GLY A 1 206 ? 10.155 16.915 -10.954 1.00 97.56 206 GLY A N 1
ATOM 1565 C CA . GLY A 1 206 ? 10.413 16.355 -9.627 1.00 97.56 206 GLY A CA 1
ATOM 1566 C C . GLY A 1 206 ? 9.629 15.066 -9.358 1.00 97.56 206 GLY A C 1
ATOM 1567 O O . GLY A 1 206 ? 10.199 14.078 -8.897 1.00 97.56 206 GLY A O 1
ATOM 1568 N N . LEU A 1 207 ? 8.337 15.022 -9.707 1.00 97.81 207 LEU A N 1
ATOM 1569 C CA . LEU A 1 207 ? 7.530 13.804 -9.549 1.00 97.81 207 LEU A CA 1
ATOM 1570 C C . LEU A 1 207 ? 7.997 12.659 -10.464 1.00 97.81 207 LEU A C 1
ATOM 1572 O O . LEU A 1 207 ? 8.024 11.508 -10.034 1.00 97.81 207 LEU A O 1
ATOM 1576 N N . GLY A 1 208 ? 8.417 12.953 -11.698 1.00 96.25 208 GLY A N 1
ATOM 1577 C CA . GLY A 1 208 ? 8.965 11.957 -12.623 1.00 96.25 208 GLY A CA 1
ATOM 1578 C C . GLY A 1 208 ? 10.265 11.327 -12.115 1.00 96.25 208 GLY A C 1
ATOM 1579 O O . GLY A 1 208 ? 10.434 10.103 -12.194 1.00 96.25 208 GLY A O 1
ATOM 1580 N N . ALA A 1 209 ? 11.141 12.147 -11.523 1.00 96.38 209 ALA A N 1
ATOM 1581 C CA . ALA A 1 209 ? 12.362 11.685 -10.870 1.00 96.38 209 ALA A CA 1
ATOM 1582 C C . ALA A 1 209 ? 12.055 10.820 -9.642 1.00 96.38 209 ALA A C 1
ATOM 1584 O O . ALA A 1 209 ? 12.683 9.779 -9.450 1.00 96.38 209 ALA A O 1
ATOM 1585 N N . TYR A 1 210 ? 11.043 11.192 -8.857 1.00 97.00 210 TYR A N 1
ATOM 1586 C CA . TYR A 1 210 ? 10.607 10.399 -7.713 1.00 97.00 210 TYR A CA 1
ATOM 1587 C C . TYR A 1 210 ? 10.039 9.029 -8.115 1.00 97.00 210 TYR A C 1
ATOM 1589 O O . TYR A 1 210 ? 10.410 8.012 -7.530 1.00 97.00 210 TYR A O 1
ATOM 1597 N N . ILE A 1 211 ? 9.202 8.967 -9.157 1.00 94.56 211 ILE A N 1
ATOM 1598 C CA . ILE A 1 211 ? 8.713 7.685 -9.695 1.00 94.56 211 ILE A CA 1
ATOM 1599 C C . ILE A 1 211 ? 9.901 6.814 -10.128 1.00 94.56 211 ILE A C 1
ATOM 1601 O O . ILE A 1 211 ? 9.906 5.613 -9.872 1.00 94.56 211 ILE A O 1
ATOM 1605 N N . LEU A 1 212 ? 10.942 7.412 -10.722 1.00 93.31 212 LEU A N 1
ATOM 1606 C CA . LEU A 1 212 ? 12.135 6.667 -11.135 1.00 93.31 212 LEU A CA 1
ATOM 1607 C C . LEU A 1 212 ? 12.915 6.144 -9.926 1.00 93.31 212 LEU A C 1
ATOM 1609 O O . LEU A 1 212 ? 13.457 5.039 -9.969 1.00 93.31 212 LEU A O 1
ATOM 1613 N N . ALA A 1 213 ? 12.960 6.914 -8.838 1.00 94.00 213 ALA A N 1
ATOM 1614 C CA . ALA A 1 213 ? 13.555 6.487 -7.579 1.00 94.00 213 ALA A CA 1
ATOM 1615 C C . ALA A 1 213 ? 12.857 5.235 -7.032 1.00 94.00 213 ALA A C 1
ATOM 1617 O O . ALA A 1 213 ? 13.533 4.276 -6.664 1.00 94.00 213 ALA A O 1
ATOM 1618 N N . LEU A 1 214 ? 11.519 5.198 -7.053 1.00 91.19 214 LEU A N 1
ATOM 1619 C CA . LEU A 1 214 ? 10.745 4.017 -6.655 1.00 91.19 214 LEU A CA 1
ATOM 1620 C C . LEU A 1 214 ? 11.034 2.813 -7.563 1.00 91.19 214 LEU A C 1
ATOM 1622 O O . LEU A 1 214 ? 11.247 1.706 -7.075 1.00 91.19 214 LEU A O 1
ATOM 1626 N N . GLU A 1 215 ? 11.116 3.020 -8.876 1.00 88.19 215 GLU A N 1
ATOM 1627 C CA . GLU A 1 215 ? 11.399 1.941 -9.831 1.00 88.19 215 GLU A CA 1
ATOM 1628 C C . GLU A 1 215 ? 12.797 1.339 -9.671 1.00 88.19 215 GLU A C 1
ATOM 1630 O O . GLU A 1 215 ? 12.990 0.138 -9.852 1.00 88.19 215 GLU A O 1
ATOM 1635 N N . THR A 1 216 ? 13.780 2.175 -9.341 1.00 88.62 216 THR A N 1
ATOM 1636 C CA . THR A 1 216 ? 15.198 1.789 -9.328 1.00 88.62 216 THR A CA 1
ATOM 1637 C C . THR A 1 216 ? 15.742 1.491 -7.936 1.00 88.62 216 THR A C 1
ATOM 1639 O O . THR A 1 216 ? 16.788 0.851 -7.821 1.00 88.62 216 THR A O 1
ATOM 1642 N N . GLY A 1 217 ? 15.060 1.943 -6.882 1.00 88.88 217 GLY A N 1
ATOM 1643 C CA . GLY A 1 217 ? 15.554 1.884 -5.507 1.00 88.88 217 GLY A CA 1
ATOM 1644 C C . GLY A 1 217 ? 16.716 2.831 -5.220 1.00 88.88 217 GLY A C 1
ATOM 1645 O O . GLY A 1 217 ? 17.440 2.612 -4.253 1.00 88.88 217 GLY A O 1
ATOM 1646 N N . ALA A 1 218 ? 16.918 3.853 -6.055 1.00 90.44 218 ALA A N 1
ATOM 1647 C CA . ALA A 1 218 ? 18.041 4.779 -5.969 1.00 90.44 218 ALA A CA 1
ATOM 1648 C C . ALA A 1 218 ? 17.703 5.998 -5.079 1.00 90.44 218 ALA A C 1
ATOM 1650 O O . ALA A 1 218 ? 16.967 6.884 -5.530 1.00 90.44 218 ALA A O 1
ATOM 1651 N N . PRO A 1 219 ? 18.219 6.091 -3.836 1.00 91.06 219 PRO A N 1
ATOM 1652 C CA . PRO A 1 219 ? 17.918 7.209 -2.936 1.00 91.06 219 PRO A CA 1
ATOM 1653 C C . PRO A 1 219 ? 18.421 8.560 -3.467 1.00 91.06 219 PRO A C 1
ATOM 1655 O O . PRO A 1 219 ? 17.816 9.594 -3.196 1.00 91.06 219 PRO A O 1
ATOM 1658 N N . GLU A 1 220 ? 19.480 8.576 -4.279 1.00 93.12 220 GLU A N 1
ATOM 1659 C CA . GLU A 1 220 ? 19.991 9.790 -4.920 1.00 93.12 220 GLU A CA 1
ATOM 1660 C C . GLU A 1 220 ? 18.959 10.466 -5.839 1.00 93.12 220 GLU A C 1
ATOM 1662 O O . GLU A 1 220 ? 18.973 11.688 -5.993 1.00 93.12 220 GLU A O 1
ATOM 1667 N N . LEU A 1 221 ? 18.027 9.697 -6.413 1.00 94.56 221 LEU A N 1
ATOM 1668 C CA . LEU A 1 221 ? 16.943 10.239 -7.230 1.00 94.56 221 LEU A CA 1
ATOM 1669 C C . LEU A 1 221 ? 15.835 10.876 -6.385 1.00 94.56 221 LEU A C 1
ATOM 1671 O O . LEU A 1 221 ? 15.182 11.805 -6.859 1.00 94.56 221 LEU A O 1
ATOM 1675 N N . VAL A 1 222 ? 15.651 10.429 -5.138 1.00 96.19 222 VAL A N 1
ATOM 1676 C CA . VAL A 1 222 ? 14.752 11.092 -4.180 1.00 96.19 222 VAL A CA 1
ATOM 1677 C C . VAL A 1 222 ? 15.306 12.471 -3.838 1.00 96.19 222 VAL A C 1
ATOM 1679 O O . VAL A 1 222 ? 14.582 13.459 -3.925 1.00 96.19 222 VAL A O 1
ATOM 1682 N N . GLU A 1 223 ? 16.605 12.570 -3.545 1.00 95.31 223 GLU A N 1
ATOM 1683 C CA . GLU A 1 223 ? 17.248 13.866 -3.294 1.00 95.31 223 GLU A CA 1
ATOM 1684 C C . GLU A 1 223 ? 17.229 14.777 -4.528 1.00 95.31 223 GLU A C 1
ATOM 1686 O O . GLU A 1 223 ? 16.976 15.976 -4.402 1.00 95.31 223 GLU A O 1
ATOM 1691 N N . HIS A 1 224 ? 17.415 14.221 -5.732 1.00 94.31 224 HIS A N 1
ATOM 1692 C CA . HIS A 1 224 ? 17.256 14.974 -6.982 1.00 94.31 224 HIS A CA 1
ATOM 1693 C C . HIS A 1 224 ? 15.834 15.531 -7.133 1.00 94.31 224 HIS A C 1
ATOM 1695 O O . HIS A 1 224 ? 15.667 16.730 -7.359 1.00 94.31 224 HIS A O 1
ATOM 1701 N N . ALA A 1 225 ? 14.811 14.694 -6.933 1.00 97.50 225 ALA A N 1
ATOM 1702 C CA . ALA A 1 225 ? 13.411 15.108 -6.974 1.00 97.50 225 ALA A CA 1
ATOM 1703 C C . ALA A 1 225 ? 13.108 16.219 -5.953 1.00 97.50 225 ALA A C 1
ATOM 1705 O O . ALA A 1 225 ? 12.512 17.240 -6.300 1.00 97.50 225 ALA A O 1
ATOM 1706 N N . ARG A 1 226 ? 13.572 16.069 -4.704 1.00 96.69 226 ARG A N 1
ATOM 1707 C CA . ARG A 1 226 ? 13.429 17.088 -3.647 1.00 96.69 226 ARG A CA 1
ATOM 1708 C C . ARG A 1 226 ? 14.115 18.395 -4.028 1.00 96.69 226 ARG A C 1
ATOM 1710 O O . ARG A 1 226 ? 13.538 19.467 -3.839 1.00 96.69 226 ARG A O 1
ATOM 1717 N N . GLY A 1 227 ? 15.318 18.319 -4.594 1.00 96.44 227 GLY A N 1
ATOM 1718 C CA . GLY A 1 227 ? 16.061 19.480 -5.075 1.00 96.44 227 GLY A CA 1
ATOM 1719 C C . GLY A 1 227 ? 15.324 20.239 -6.182 1.00 96.44 227 GLY A C 1
ATOM 1720 O O . GLY A 1 227 ? 15.268 21.469 -6.149 1.00 96.44 227 GLY A O 1
ATOM 1721 N N . GLU A 1 228 ? 14.712 19.534 -7.136 1.00 95.19 228 GLU A N 1
ATOM 1722 C CA . GLU A 1 228 ? 13.889 20.156 -8.182 1.00 95.19 228 GLU A CA 1
ATOM 1723 C C . GLU A 1 228 ? 12.620 20.805 -7.619 1.00 95.19 228 GLU A C 1
ATOM 1725 O O . GLU A 1 228 ? 12.338 21.969 -7.918 1.00 95.19 228 GLU A O 1
ATOM 1730 N N . LEU A 1 229 ? 11.889 20.101 -6.749 1.00 98.12 229 LEU A N 1
ATOM 1731 C CA . LEU A 1 229 ? 10.680 20.636 -6.121 1.00 98.12 229 LEU A CA 1
ATOM 1732 C C . LEU A 1 229 ? 10.979 21.850 -5.229 1.00 98.12 229 LEU A C 1
ATOM 1734 O O . LEU A 1 229 ? 10.182 22.784 -5.181 1.00 98.12 229 LEU A O 1
ATOM 1738 N N . THR A 1 230 ? 12.13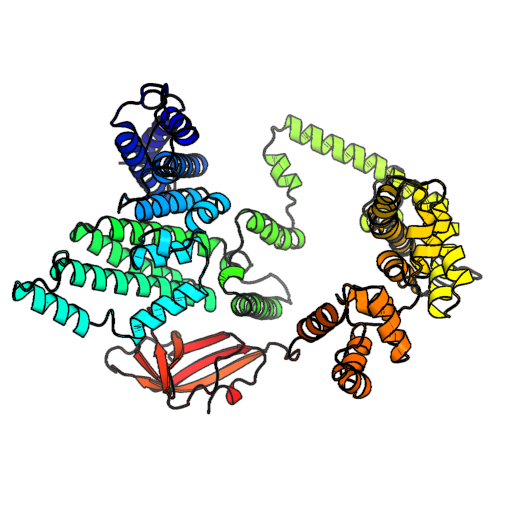7 21.880 -4.565 1.00 98.06 230 THR A N 1
ATOM 1739 C CA . THR A 1 230 ? 12.563 23.014 -3.727 1.00 98.06 230 THR A CA 1
ATOM 1740 C C . THR A 1 230 ? 12.820 24.267 -4.567 1.00 98.06 230 THR A C 1
ATOM 1742 O O . THR A 1 230 ? 12.356 25.349 -4.213 1.00 98.06 230 THR A O 1
ATOM 1745 N N . LYS A 1 231 ? 13.467 24.138 -5.732 1.00 97.00 231 LYS A N 1
ATOM 1746 C CA . LYS A 1 231 ? 13.638 25.268 -6.667 1.00 97.00 231 LYS A CA 1
ATOM 1747 C C . LYS A 1 231 ? 12.290 25.791 -7.174 1.00 97.00 231 LYS A C 1
ATOM 1749 O O . LYS A 1 231 ? 12.084 27.002 -7.276 1.00 97.00 231 LYS A O 1
ATOM 1754 N N . GLY A 1 232 ? 11.357 24.882 -7.467 1.00 96.44 232 GLY A N 1
ATOM 1755 C CA . GLY A 1 232 ? 9.984 25.232 -7.831 1.00 96.44 232 GLY A CA 1
ATOM 1756 C C . GLY A 1 232 ? 9.243 25.960 -6.705 1.00 96.44 232 GLY A C 1
ATOM 1757 O O . GLY A 1 232 ? 8.594 26.974 -6.955 1.00 96.44 232 GLY A O 1
ATOM 1758 N N . LEU A 1 233 ? 9.415 25.515 -5.456 1.00 97.62 233 LEU A N 1
ATOM 1759 C CA . LEU A 1 233 ? 8.859 26.151 -4.259 1.00 97.62 233 LEU A CA 1
ATOM 1760 C C . LEU A 1 233 ? 9.348 27.596 -4.087 1.00 97.62 233 LEU A C 1
ATOM 1762 O O . LEU A 1 233 ? 8.541 28.492 -3.836 1.00 97.62 233 LEU A O 1
ATOM 1766 N N . GLU A 1 234 ? 10.656 27.827 -4.217 1.00 97.50 234 GLU A N 1
ATOM 1767 C CA . GLU A 1 234 ? 11.266 29.161 -4.132 1.00 97.50 234 GLU A CA 1
ATOM 1768 C C . GLU A 1 234 ? 10.775 30.081 -5.256 1.00 97.50 234 GLU A C 1
ATOM 1770 O O . GLU A 1 234 ? 10.461 31.254 -5.020 1.00 97.50 234 GLU A O 1
ATOM 1775 N N . SER A 1 235 ? 10.640 29.535 -6.467 1.00 95.12 235 SER A N 1
ATOM 1776 C CA . SER A 1 235 ? 10.124 30.265 -7.628 1.00 95.12 235 SER A CA 1
ATOM 1777 C C . SER A 1 235 ? 8.662 30.660 -7.418 1.00 95.12 235 SER A C 1
ATOM 1779 O O . SER A 1 235 ? 8.315 31.832 -7.542 1.00 95.12 235 SER A O 1
ATOM 1781 N N . ALA A 1 236 ? 7.815 29.717 -6.995 1.00 95.50 236 ALA A N 1
ATOM 1782 C CA . ALA A 1 236 ? 6.410 29.969 -6.688 1.00 95.50 236 ALA A CA 1
ATOM 1783 C C . ALA A 1 236 ? 6.239 30.996 -5.554 1.00 95.50 236 ALA A C 1
ATOM 1785 O O . ALA A 1 236 ? 5.369 31.861 -5.637 1.00 95.50 236 ALA A O 1
ATOM 1786 N N . ALA A 1 237 ? 7.091 30.953 -4.522 1.00 94.06 237 ALA A N 1
ATOM 1787 C CA . ALA A 1 237 ? 7.102 31.954 -3.454 1.00 94.06 237 ALA A CA 1
ATOM 1788 C C . ALA A 1 237 ? 7.444 33.353 -3.987 1.00 94.06 237 ALA A C 1
ATOM 1790 O O . ALA A 1 237 ? 6.743 34.317 -3.686 1.00 94.06 237 ALA A O 1
ATOM 1791 N N . THR A 1 238 ? 8.498 33.455 -4.802 1.00 94.94 238 THR A N 1
ATOM 1792 C CA . THR A 1 238 ? 8.943 34.719 -5.409 1.00 94.94 238 THR A CA 1
ATOM 1793 C C . THR A 1 238 ? 7.865 35.332 -6.301 1.00 94.94 238 THR A C 1
ATOM 1795 O O . THR A 1 238 ? 7.655 36.543 -6.279 1.00 94.94 238 THR A O 1
ATOM 1798 N N . LEU A 1 239 ? 7.150 34.490 -7.048 1.00 91.69 239 LEU A N 1
ATOM 1799 C CA . LEU A 1 239 ? 6.076 34.885 -7.961 1.00 91.69 239 LEU A CA 1
ATOM 1800 C C . LEU A 1 239 ? 4.714 35.054 -7.265 1.00 91.69 239 LEU A C 1
ATOM 1802 O O . LEU A 1 239 ? 3.740 35.428 -7.913 1.00 91.69 239 LEU A O 1
ATOM 1806 N N . ASN A 1 240 ? 4.631 34.794 -5.955 1.00 91.44 240 ASN A N 1
ATOM 1807 C CA . ASN A 1 240 ? 3.397 34.819 -5.164 1.00 91.44 240 ASN A CA 1
ATOM 1808 C C . ASN A 1 240 ? 2.287 33.879 -5.696 1.00 91.44 240 ASN A C 1
ATOM 1810 O O . ASN A 1 240 ? 1.094 34.172 -5.606 1.00 91.44 240 ASN A O 1
ATOM 1814 N N . MET A 1 241 ? 2.686 32.723 -6.229 1.00 92.81 241 MET A N 1
ATOM 1815 C CA . MET A 1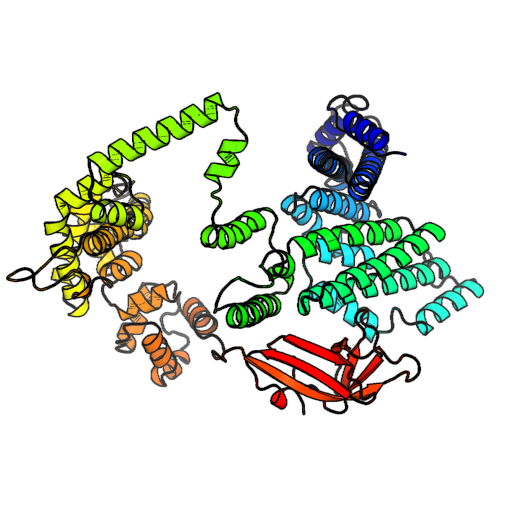 241 ? 1.798 31.690 -6.767 1.00 92.81 241 MET A CA 1
ATOM 1816 C C . MET A 1 241 ? 1.417 30.698 -5.665 1.00 92.81 241 MET A C 1
ATOM 1818 O O . MET A 1 241 ? 2.028 29.643 -5.491 1.00 92.81 241 MET A O 1
ATOM 1822 N N . VAL A 1 242 ? 0.444 31.095 -4.840 1.00 93.06 242 VAL A N 1
ATOM 1823 C CA . VAL A 1 242 ? 0.113 30.417 -3.574 1.00 93.06 242 VAL A CA 1
ATOM 1824 C C . VAL A 1 242 ? -0.343 28.953 -3.749 1.00 93.06 242 VAL A C 1
ATOM 1826 O O . VAL A 1 242 ? 0.177 28.107 -3.015 1.00 93.06 242 VAL A O 1
ATOM 1829 N N . PRO A 1 243 ? -1.260 28.592 -4.673 1.00 93.38 243 PRO A N 1
ATOM 1830 C CA . PRO A 1 243 ? -1.652 27.187 -4.866 1.00 93.38 243 PRO A CA 1
ATOM 1831 C C . PRO A 1 243 ? -0.485 26.271 -5.271 1.00 93.38 243 PRO A C 1
ATOM 1833 O O . PRO A 1 243 ? -0.314 25.177 -4.729 1.00 93.38 243 PRO A O 1
ATOM 1836 N N . GLN A 1 244 ? 0.370 26.751 -6.169 1.00 95.50 244 GLN A N 1
ATOM 1837 C CA . GLN A 1 244 ? 1.541 26.059 -6.701 1.00 95.50 244 GLN A CA 1
ATOM 1838 C C . GLN A 1 244 ? 2.594 25.899 -5.602 1.00 95.50 244 GLN A C 1
ATOM 1840 O O . GLN A 1 244 ? 3.154 24.817 -5.427 1.00 95.50 244 GLN A O 1
ATOM 1845 N N . TRP A 1 245 ? 2.805 26.947 -4.799 1.00 97.69 245 TRP A N 1
ATOM 1846 C CA . TRP A 1 245 ? 3.665 26.911 -3.618 1.00 97.69 245 TRP A CA 1
ATOM 1847 C C . TRP A 1 245 ? 3.233 25.824 -2.630 1.00 97.69 245 TRP A C 1
ATOM 1849 O O . TRP A 1 245 ? 4.074 25.066 -2.143 1.00 97.69 245 TRP A O 1
ATOM 1859 N N . TRP A 1 246 ? 1.927 25.693 -2.371 1.00 97.75 246 TRP A N 1
ATOM 1860 C CA . TRP A 1 246 ? 1.401 24.613 -1.534 1.00 97.75 246 TRP A CA 1
ATOM 1861 C C . TRP A 1 246 ? 1.635 23.237 -2.159 1.00 97.75 246 TRP A C 1
ATOM 1863 O O . TRP A 1 246 ? 2.048 22.325 -1.443 1.00 97.75 246 TRP A O 1
ATOM 1873 N N . CYS A 1 247 ? 1.441 23.095 -3.474 1.00 98.00 247 CYS A N 1
ATOM 1874 C CA . CYS A 1 247 ? 1.694 21.836 -4.174 1.00 98.00 247 CYS A CA 1
ATOM 1875 C C . CYS A 1 247 ? 3.152 21.386 -4.034 1.00 98.00 247 CYS A C 1
ATOM 1877 O O . CYS A 1 247 ? 3.397 20.254 -3.619 1.00 98.00 247 CYS A O 1
ATOM 1879 N N . PHE A 1 248 ? 4.119 22.272 -4.303 1.00 98.38 248 PHE A N 1
ATOM 1880 C CA . PHE A 1 248 ? 5.541 21.966 -4.117 1.00 98.38 248 PHE A CA 1
ATOM 1881 C C . PHE A 1 248 ? 5.862 21.608 -2.667 1.00 98.38 248 PHE A C 1
ATOM 1883 O O . PHE A 1 248 ? 6.500 20.590 -2.407 1.00 98.38 248 PHE A O 1
ATOM 1890 N N . ARG A 1 249 ? 5.398 22.426 -1.717 1.00 97.50 249 ARG A N 1
ATOM 1891 C CA . ARG A 1 249 ? 5.698 22.243 -0.295 1.00 97.50 249 ARG A CA 1
ATOM 1892 C C . ARG A 1 249 ? 5.182 20.912 0.234 1.00 97.50 249 ARG A C 1
ATOM 1894 O O . ARG A 1 249 ? 5.914 20.201 0.910 1.00 97.50 249 ARG A O 1
ATOM 1901 N N . ILE A 1 250 ? 3.933 20.573 -0.073 1.00 97.88 250 ILE A N 1
ATOM 1902 C CA . ILE A 1 250 ? 3.342 19.304 0.354 1.00 97.88 250 ILE A CA 1
ATOM 1903 C C . ILE A 1 250 ? 4.048 18.139 -0.338 1.00 97.88 250 ILE A C 1
ATOM 1905 O O . ILE A 1 250 ? 4.405 17.180 0.343 1.00 97.88 250 ILE A O 1
ATOM 1909 N N . ALA A 1 251 ? 4.289 18.224 -1.652 1.00 98.12 251 ALA A N 1
ATOM 1910 C CA . ALA A 1 251 ? 4.954 17.157 -2.393 1.00 98.12 251 ALA A CA 1
ATOM 1911 C C . ALA A 1 251 ? 6.304 16.789 -1.771 1.00 98.12 251 ALA A C 1
ATOM 1913 O O . ALA A 1 251 ? 6.537 15.608 -1.549 1.00 98.12 251 ALA A O 1
ATOM 1914 N N . ILE A 1 252 ? 7.137 17.772 -1.405 1.00 97.56 252 ILE A N 1
ATOM 1915 C CA . ILE A 1 252 ? 8.443 17.535 -0.760 1.00 97.56 252 ILE A CA 1
ATOM 1916 C C . ILE A 1 252 ? 8.308 16.635 0.479 1.00 97.56 252 ILE A C 1
ATOM 1918 O O . ILE A 1 252 ? 9.043 15.660 0.605 1.00 97.56 252 ILE A O 1
ATOM 1922 N N . HIS A 1 253 ? 7.345 16.910 1.364 1.00 95.56 253 HIS A N 1
ATOM 1923 C CA . HIS A 1 253 ? 7.135 16.095 2.567 1.00 95.56 253 HIS A CA 1
ATOM 1924 C C . HIS A 1 253 ? 6.472 14.744 2.280 1.00 95.56 253 HIS A C 1
ATOM 1926 O O . HIS A 1 253 ? 6.770 13.766 2.963 1.00 95.56 253 HIS A O 1
ATOM 1932 N N . LEU A 1 254 ? 5.603 14.673 1.268 1.00 94.25 254 LEU A N 1
ATOM 1933 C CA . LEU A 1 254 ? 5.022 13.407 0.825 1.00 94.25 254 LEU A CA 1
ATOM 1934 C C . LEU A 1 254 ? 6.083 12.475 0.238 1.00 94.25 254 LEU A C 1
ATOM 1936 O O . LEU A 1 254 ? 6.016 11.279 0.495 1.00 94.25 254 LEU A O 1
ATOM 1940 N N . LEU A 1 255 ? 7.062 12.996 -0.513 1.00 95.12 255 LEU A N 1
ATOM 1941 C CA . LEU A 1 255 ? 8.149 12.176 -1.058 1.00 95.12 255 LEU A CA 1
ATOM 1942 C C . LEU A 1 255 ? 8.921 11.476 0.066 1.00 95.12 255 LEU A C 1
ATOM 1944 O O . LEU A 1 255 ? 9.202 10.283 -0.045 1.00 95.12 255 LEU A O 1
ATOM 1948 N N . ASP A 1 256 ? 9.207 12.204 1.150 1.00 90.31 256 ASP A N 1
ATOM 1949 C CA . ASP A 1 256 ? 9.894 11.669 2.327 1.00 90.31 256 ASP A CA 1
ATOM 1950 C C . ASP A 1 256 ? 9.055 10.575 3.009 1.00 90.31 256 ASP A C 1
ATOM 1952 O O . ASP A 1 256 ? 9.576 9.506 3.324 1.00 90.31 256 ASP A O 1
ATOM 1956 N N . ASP A 1 257 ? 7.756 10.814 3.224 1.00 88.69 257 ASP A N 1
ATOM 1957 C CA . ASP A 1 257 ? 6.865 9.826 3.852 1.00 88.69 257 ASP A CA 1
ATOM 1958 C C . ASP A 1 257 ? 6.758 8.551 3.014 1.00 88.69 257 ASP A C 1
ATOM 1960 O O . ASP A 1 257 ? 7.012 7.460 3.523 1.00 88.69 257 ASP A O 1
ATOM 1964 N N . LEU A 1 258 ? 6.456 8.704 1.724 1.00 90.62 258 LEU A N 1
ATOM 1965 C CA . LEU A 1 258 ? 6.257 7.600 0.788 1.00 90.62 258 LEU A CA 1
ATOM 1966 C C . LEU A 1 258 ? 7.550 6.811 0.529 1.00 90.62 258 LEU A C 1
ATOM 1968 O O . LEU A 1 258 ? 7.515 5.594 0.354 1.00 90.62 258 LEU A O 1
ATOM 1972 N N . TRP A 1 259 ? 8.714 7.474 0.509 1.00 93.06 259 TRP A N 1
ATOM 1973 C CA . TRP A 1 259 ? 9.991 6.772 0.377 1.00 93.06 259 TRP A CA 1
ATOM 1974 C C . TRP A 1 259 ? 10.305 5.956 1.628 1.00 93.06 259 TRP A C 1
ATOM 1976 O O . TRP A 1 259 ? 10.649 4.778 1.519 1.00 93.06 259 TRP A O 1
ATOM 1986 N N . ASN A 1 260 ? 10.145 6.551 2.813 1.00 88.19 260 ASN A N 1
ATOM 1987 C CA . ASN A 1 260 ? 10.430 5.887 4.085 1.00 88.19 260 ASN A CA 1
ATOM 1988 C C . ASN A 1 260 ? 9.483 4.714 4.374 1.00 88.19 260 ASN A C 1
ATOM 1990 O O . ASN A 1 260 ? 9.854 3.803 5.114 1.00 88.19 260 ASN A O 1
ATOM 1994 N N . SER A 1 261 ? 8.285 4.710 3.786 1.00 83.69 261 SER A N 1
ATOM 1995 C CA . SER A 1 261 ? 7.349 3.585 3.842 1.00 83.69 261 SER A CA 1
ATOM 1996 C C . SER A 1 261 ? 7.498 2.588 2.686 1.00 83.69 261 SER A C 1
ATOM 1998 O O . SER A 1 261 ? 6.824 1.557 2.674 1.00 83.69 261 SER A O 1
ATOM 2000 N N . SER A 1 262 ? 8.392 2.833 1.725 1.00 88.00 262 SER A N 1
ATOM 2001 C CA . SER A 1 262 ? 8.630 1.908 0.615 1.00 88.00 262 SER A CA 1
ATOM 2002 C C . SER A 1 262 ? 9.381 0.650 1.054 1.00 88.00 262 SER A C 1
ATOM 2004 O O . SER A 1 262 ? 10.208 0.675 1.971 1.00 88.00 262 SER A O 1
ATOM 2006 N N . PHE A 1 263 ? 9.190 -0.456 0.332 1.00 81.19 263 PHE A N 1
ATOM 2007 C CA . PHE A 1 263 ? 9.999 -1.662 0.526 1.00 81.19 263 PHE A CA 1
ATOM 2008 C C . PHE A 1 263 ? 11.506 -1.410 0.341 1.00 81.19 263 PHE A C 1
ATOM 2010 O O . PHE A 1 263 ? 12.310 -2.124 0.939 1.00 81.19 263 PHE A O 1
ATOM 2017 N N . HIS A 1 264 ? 11.911 -0.382 -0.420 1.00 87.75 264 HIS A N 1
ATOM 2018 C CA . HIS A 1 264 ? 13.325 -0.007 -0.551 1.00 87.75 264 HIS A CA 1
ATOM 2019 C C . HIS A 1 264 ? 13.924 0.533 0.747 1.00 87.75 264 HIS A C 1
ATOM 2021 O O . HIS A 1 264 ? 15.094 0.268 1.012 1.00 87.75 264 HIS A O 1
ATOM 2027 N N . ALA A 1 265 ? 13.146 1.262 1.548 1.00 86.19 265 ALA A N 1
ATOM 2028 C CA . ALA A 1 265 ? 13.591 1.790 2.835 1.00 86.19 265 ALA A CA 1
ATOM 2029 C C . ALA A 1 265 ? 13.356 0.799 3.987 1.00 86.19 265 ALA A C 1
ATOM 2031 O O . ALA A 1 265 ? 14.165 0.719 4.909 1.00 86.19 265 ALA A O 1
ATOM 2032 N N . VAL A 1 266 ? 12.260 0.034 3.931 1.00 81.19 266 VAL A N 1
ATOM 2033 C CA . VAL A 1 266 ? 11.837 -0.857 5.022 1.00 81.19 266 VAL A CA 1
ATOM 2034 C C . VAL A 1 266 ? 12.566 -2.203 5.001 1.00 81.19 266 VAL A C 1
ATOM 2036 O O . VAL A 1 266 ? 12.895 -2.722 6.068 1.00 81.19 266 VAL A O 1
ATOM 2039 N N . LEU A 1 267 ? 12.843 -2.787 3.825 1.00 74.19 267 LEU A N 1
ATOM 2040 C CA . LEU A 1 267 ? 13.585 -4.051 3.750 1.00 74.19 267 LEU A CA 1
ATOM 2041 C C . LEU A 1 267 ? 15.092 -3.806 3.880 1.00 74.19 267 LEU A C 1
ATOM 2043 O O . LEU A 1 267 ? 15.625 -3.001 3.103 1.00 74.19 267 LEU A O 1
ATOM 2047 N N . PRO A 1 268 ? 15.802 -4.560 4.745 1.00 73.81 268 PRO A N 1
ATOM 2048 C CA . PRO A 1 268 ? 17.245 -4.433 4.906 1.00 73.81 268 PRO A CA 1
ATOM 2049 C C . PRO A 1 268 ? 17.977 -4.515 3.560 1.00 73.81 268 PRO A C 1
ATOM 2051 O O . PRO A 1 268 ? 17.699 -5.432 2.779 1.00 73.81 268 PRO A O 1
ATOM 2054 N N . PRO A 1 269 ? 18.903 -3.587 3.258 1.00 69.88 269 PRO A N 1
ATOM 2055 C CA . PRO A 1 269 ? 19.662 -3.626 2.010 1.00 69.88 269 PRO A CA 1
ATOM 2056 C C . PRO A 1 269 ? 20.612 -4.828 1.952 1.00 69.88 269 PRO A C 1
ATOM 2058 O O . PRO A 1 269 ? 20.945 -5.276 0.861 1.00 69.88 269 PRO A O 1
ATOM 2061 N N . ASP A 1 270 ? 21.011 -5.356 3.110 1.00 66.00 270 ASP A N 1
ATOM 2062 C CA . ASP A 1 270 ? 21.873 -6.524 3.260 1.00 66.00 270 ASP A CA 1
ATOM 2063 C C . ASP A 1 270 ? 21.520 -7.285 4.553 1.00 66.00 270 ASP A C 1
ATOM 2065 O O . ASP A 1 270 ? 20.908 -6.718 5.465 1.00 66.00 270 ASP A O 1
ATOM 2069 N N . VAL A 1 271 ? 21.912 -8.557 4.637 1.00 63.38 271 VAL A N 1
ATOM 2070 C CA . VAL A 1 271 ? 21.792 -9.417 5.823 1.00 63.38 271 VAL A CA 1
ATOM 2071 C C . VAL A 1 271 ? 23.157 -9.988 6.199 1.00 63.38 271 VAL A C 1
ATOM 2073 O O . VAL A 1 271 ? 23.999 -10.252 5.348 1.00 63.38 271 VAL A O 1
ATOM 2076 N N . ILE A 1 272 ? 23.395 -10.201 7.493 1.00 49.97 272 ILE A N 1
ATOM 2077 C CA . ILE A 1 272 ? 24.664 -10.757 7.980 1.00 49.97 272 ILE A CA 1
ATOM 2078 C C . ILE A 1 272 ? 24.628 -12.286 7.843 1.00 49.97 272 ILE A C 1
ATOM 2080 O O . ILE A 1 272 ? 23.801 -12.931 8.483 1.00 49.97 272 ILE A O 1
ATOM 2084 N N . GLY A 1 273 ? 25.544 -12.872 7.066 1.00 55.88 273 GLY A N 1
ATOM 2085 C CA . GLY A 1 273 ? 25.689 -14.328 6.931 1.00 55.88 273 GLY A CA 1
ATOM 2086 C C . GLY A 1 273 ? 26.171 -14.771 5.548 1.00 55.88 273 GLY A C 1
ATOM 2087 O O . GLY A 1 273 ? 26.436 -13.940 4.681 1.00 55.88 273 GLY A O 1
ATOM 2088 N N . GLU A 1 274 ? 26.274 -16.087 5.338 1.00 48.00 274 GLU A N 1
ATOM 2089 C CA . GLU A 1 274 ? 26.693 -16.683 4.054 1.00 48.00 274 GLU A CA 1
ATOM 2090 C C . GLU A 1 274 ? 25.684 -16.425 2.910 1.00 48.00 274 GLU A C 1
ATOM 2092 O O . GLU A 1 274 ? 26.068 -16.447 1.743 1.00 48.00 274 GLU A O 1
ATOM 2097 N N . ASP A 1 275 ? 24.432 -16.069 3.232 1.00 57.06 275 ASP A N 1
ATOM 2098 C CA . ASP A 1 275 ? 23.337 -15.850 2.270 1.00 57.06 275 ASP A CA 1
ATOM 2099 C C . ASP A 1 275 ? 23.150 -14.385 1.807 1.00 57.06 275 ASP A C 1
ATOM 2101 O O . ASP A 1 275 ? 22.206 -14.082 1.073 1.00 57.06 275 ASP A O 1
ATOM 2105 N N . SER A 1 276 ? 24.041 -13.463 2.197 1.00 60.28 276 SER A N 1
ATOM 2106 C CA . SER A 1 276 ? 23.971 -12.020 1.868 1.00 60.28 276 SER A CA 1
ATOM 2107 C C . SER A 1 276 ? 23.793 -11.740 0.364 1.00 60.28 276 SER A C 1
ATOM 2109 O O . SER A 1 276 ? 22.907 -10.984 -0.041 1.00 60.28 276 SER A O 1
ATOM 2111 N N . ALA A 1 277 ? 24.572 -12.409 -0.494 1.00 63.72 277 ALA A N 1
ATOM 2112 C CA . ALA A 1 277 ? 24.499 -12.208 -1.943 1.00 63.72 277 ALA A CA 1
ATOM 2113 C C . ALA A 1 277 ? 23.145 -12.652 -2.529 1.00 63.72 277 ALA A C 1
ATOM 2115 O O . ALA A 1 277 ? 22.563 -11.944 -3.355 1.00 63.72 277 ALA A O 1
ATOM 2116 N N . SER A 1 278 ? 22.622 -13.790 -2.059 1.00 67.81 278 SER A N 1
ATOM 2117 C CA . SER A 1 278 ? 21.312 -14.316 -2.454 1.00 67.81 278 SER A CA 1
ATOM 2118 C C . SER A 1 278 ? 20.180 -13.401 -1.984 1.00 67.81 278 SER A C 1
ATOM 2120 O O . SER A 1 278 ? 19.223 -13.177 -2.720 1.00 67.81 278 SER A O 1
ATOM 2122 N N . TRP A 1 279 ? 20.297 -12.822 -0.785 1.00 71.44 279 TRP A N 1
ATOM 2123 C CA . TRP A 1 279 ? 19.327 -11.863 -0.259 1.00 71.44 279 TRP A CA 1
ATOM 2124 C C . TRP A 1 279 ? 19.220 -10.608 -1.124 1.00 71.44 279 TRP A C 1
ATOM 2126 O O . TRP A 1 279 ? 18.110 -10.222 -1.481 1.00 71.44 279 TRP A O 1
ATOM 2136 N N . VAL A 1 280 ? 20.345 -9.987 -1.494 1.00 73.69 280 VAL A N 1
ATOM 2137 C CA . VAL A 1 280 ? 20.341 -8.771 -2.326 1.00 73.69 280 VAL A CA 1
ATOM 2138 C C . VAL A 1 280 ? 19.627 -9.029 -3.655 1.00 73.69 280 VAL A C 1
ATOM 2140 O O . VAL A 1 280 ? 18.786 -8.231 -4.073 1.00 73.69 280 VAL A O 1
ATOM 2143 N N . GLU A 1 281 ? 19.911 -10.164 -4.298 1.00 73.00 281 GLU A N 1
ATOM 2144 C CA . GLU A 1 281 ? 19.272 -10.540 -5.560 1.00 73.00 281 GLU A CA 1
ATOM 2145 C C . GLU A 1 281 ? 17.771 -10.830 -5.394 1.00 73.00 281 GLU A C 1
ATOM 2147 O O . GLU A 1 281 ? 16.953 -10.280 -6.137 1.00 73.00 281 GLU A O 1
ATOM 2152 N N . LEU A 1 282 ? 17.389 -11.630 -4.394 1.00 72.06 282 LEU A N 1
ATOM 2153 C CA . LEU A 1 282 ? 15.988 -11.959 -4.110 1.00 72.06 282 LEU A CA 1
ATOM 2154 C C . LEU A 1 282 ? 15.175 -10.725 -3.713 1.00 72.06 282 LEU A C 1
ATOM 2156 O O . LEU A 1 282 ? 14.049 -10.560 -4.180 1.00 72.06 282 LEU A O 1
ATOM 2160 N N . ARG A 1 283 ? 15.750 -9.826 -2.908 1.00 80.75 283 ARG A N 1
ATOM 2161 C CA . ARG A 1 283 ? 15.153 -8.540 -2.534 1.00 80.75 283 ARG A CA 1
ATOM 2162 C C . ARG A 1 283 ? 14.881 -7.694 -3.771 1.00 80.75 283 ARG A C 1
ATOM 2164 O O . ARG A 1 283 ? 13.773 -7.183 -3.923 1.00 80.75 283 ARG A O 1
ATOM 2171 N N . SER A 1 284 ? 15.862 -7.560 -4.667 1.00 80.12 284 SER A N 1
ATOM 2172 C CA . SER A 1 284 ? 15.674 -6.838 -5.927 1.00 80.12 284 SER A CA 1
ATOM 2173 C C . SER A 1 284 ? 14.568 -7.467 -6.773 1.00 80.12 284 SER A C 1
ATOM 2175 O O . SER A 1 284 ? 13.685 -6.744 -7.225 1.00 80.12 284 SER A O 1
ATOM 2177 N N . LEU A 1 285 ? 14.559 -8.791 -6.951 1.00 76.12 285 LEU A N 1
ATOM 2178 C CA . LEU A 1 285 ? 13.523 -9.490 -7.722 1.00 76.12 285 LEU A CA 1
ATOM 2179 C C . LEU A 1 285 ? 12.126 -9.319 -7.112 1.00 76.12 285 LEU A C 1
ATOM 2181 O O . LEU A 1 285 ? 11.177 -9.035 -7.840 1.00 76.12 285 LEU A O 1
ATOM 2185 N N . PHE A 1 286 ? 12.007 -9.433 -5.788 1.00 75.88 286 PHE A N 1
ATOM 2186 C CA . PHE A 1 286 ? 10.752 -9.257 -5.062 1.00 75.88 286 PHE A CA 1
ATOM 2187 C C . PHE A 1 286 ? 10.179 -7.854 -5.263 1.00 75.88 286 PHE A C 1
ATOM 2189 O O . PHE A 1 286 ? 9.067 -7.724 -5.776 1.00 75.88 286 PHE A O 1
ATOM 2196 N N . ILE A 1 287 ? 10.954 -6.808 -4.954 1.00 81.88 287 ILE A N 1
ATOM 2197 C CA . ILE A 1 287 ? 10.502 -5.415 -5.094 1.00 81.88 287 ILE A CA 1
ATOM 2198 C C . ILE A 1 287 ? 10.129 -5.114 -6.550 1.00 81.88 287 ILE A C 1
ATOM 2200 O O . ILE A 1 287 ? 9.081 -4.531 -6.824 1.00 81.88 287 ILE A O 1
ATOM 2204 N N . THR A 1 288 ? 10.947 -5.578 -7.496 1.00 78.81 288 THR A N 1
ATOM 2205 C CA . THR A 1 288 ? 10.682 -5.411 -8.928 1.00 78.81 288 THR A CA 1
ATOM 2206 C C . THR A 1 288 ? 9.373 -6.090 -9.346 1.00 78.81 288 THR A C 1
ATOM 2208 O O . THR A 1 288 ? 8.598 -5.521 -10.114 1.00 78.81 288 THR A O 1
ATOM 2211 N N . SER A 1 289 ? 9.098 -7.292 -8.832 1.00 75.31 289 SER A N 1
ATOM 2212 C CA . SER A 1 289 ? 7.865 -8.017 -9.148 1.00 75.31 289 SER A CA 1
ATOM 2213 C C . SER A 1 289 ? 6.610 -7.285 -8.655 1.00 75.31 289 SER A C 1
ATOM 2215 O O . SER A 1 289 ? 5.612 -7.265 -9.373 1.00 75.31 289 SER A O 1
ATOM 2217 N N . LEU A 1 290 ? 6.677 -6.623 -7.492 1.00 76.19 290 LEU A N 1
ATOM 2218 C CA . LEU A 1 290 ? 5.584 -5.804 -6.952 1.00 76.19 290 LEU A CA 1
ATOM 2219 C C . LEU A 1 290 ? 5.338 -4.562 -7.813 1.00 76.19 290 LEU A C 1
ATOM 2221 O O . LEU A 1 290 ? 4.215 -4.329 -8.255 1.00 76.19 290 LEU A O 1
ATOM 2225 N N . ILE A 1 291 ? 6.407 -3.820 -8.137 1.00 77.25 291 ILE A N 1
ATOM 2226 C CA . ILE A 1 291 ? 6.348 -2.615 -8.984 1.00 77.25 291 ILE A CA 1
ATOM 2227 C C . ILE A 1 291 ? 5.627 -2.893 -10.308 1.00 77.25 291 ILE A C 1
ATOM 2229 O O . ILE A 1 291 ? 4.893 -2.040 -10.803 1.00 77.25 291 ILE A O 1
ATOM 2233 N N . ARG A 1 292 ? 5.831 -4.079 -10.896 1.00 77.88 292 ARG A N 1
ATOM 2234 C CA . ARG A 1 292 ? 5.235 -4.450 -12.188 1.00 77.88 292 ARG A CA 1
ATOM 2235 C C . ARG A 1 292 ? 3.814 -4.993 -12.104 1.00 77.88 292 ARG A C 1
ATOM 2237 O O . ARG A 1 292 ? 3.130 -4.951 -13.121 1.00 77.88 292 ARG A O 1
ATOM 2244 N N . ARG A 1 293 ? 3.361 -5.482 -10.945 1.00 68.62 293 ARG A N 1
ATOM 2245 C CA . ARG A 1 293 ? 1.940 -5.804 -10.730 1.00 68.62 293 ARG A CA 1
ATOM 2246 C C . ARG A 1 293 ? 1.127 -4.522 -10.647 1.00 68.62 293 ARG A C 1
ATOM 2248 O O . ARG A 1 293 ? 0.183 -4.346 -11.410 1.00 68.62 293 ARG A O 1
ATOM 2255 N N . LYS A 1 294 ? 1.546 -3.616 -9.762 1.00 73.50 294 LYS A N 1
ATOM 2256 C CA . LYS A 1 294 ? 1.009 -2.263 -9.628 1.00 73.50 294 LYS A CA 1
ATOM 2257 C C . LYS A 1 294 ? 2.015 -1.408 -8.870 1.00 73.50 294 LYS A C 1
ATOM 2259 O O . LYS A 1 294 ? 2.412 -1.770 -7.765 1.00 73.50 294 LYS A O 1
ATOM 2264 N N . ARG A 1 295 ? 2.393 -0.238 -9.398 1.00 71.44 295 ARG A N 1
ATOM 2265 C CA . ARG A 1 295 ? 3.449 0.592 -8.781 1.00 71.44 295 ARG A CA 1
ATOM 2266 C C . ARG A 1 295 ? 3.138 1.009 -7.343 1.00 71.44 295 ARG A C 1
ATOM 2268 O O . ARG A 1 295 ? 4.058 1.185 -6.552 1.00 71.44 295 ARG A O 1
ATOM 2275 N N . SER A 1 296 ? 1.859 1.112 -6.980 1.00 69.75 296 SER A N 1
ATOM 2276 C CA . SER A 1 296 ? 1.433 1.400 -5.606 1.00 69.75 296 SER A CA 1
ATOM 2277 C C . SER A 1 296 ? 1.795 0.305 -4.597 1.00 69.75 296 SER A C 1
ATOM 2279 O O . SER A 1 296 ? 1.860 0.597 -3.410 1.00 69.75 296 SER A O 1
ATOM 2281 N N . GLU A 1 297 ? 2.025 -0.940 -5.033 1.00 74.94 297 GLU A N 1
ATOM 2282 C CA . GLU A 1 297 ? 2.402 -2.056 -4.147 1.00 74.94 297 GLU A CA 1
ATOM 2283 C C . GLU A 1 297 ? 3.817 -1.914 -3.574 1.00 74.94 297 GLU A C 1
ATOM 2285 O O . GLU A 1 297 ? 4.182 -2.662 -2.674 1.00 74.94 297 GLU A O 1
ATOM 2290 N N . ILE A 1 298 ? 4.624 -0.962 -4.058 1.00 77.75 298 ILE A N 1
ATOM 2291 C CA . ILE A 1 298 ? 5.953 -0.703 -3.496 1.00 77.75 298 ILE A CA 1
ATOM 2292 C C . ILE A 1 298 ? 5.900 -0.054 -2.105 1.00 77.75 298 ILE A C 1
ATOM 2294 O O . ILE A 1 298 ? 6.882 -0.101 -1.362 1.00 77.75 298 ILE A O 1
ATOM 2298 N N . GLU A 1 299 ? 4.780 0.585 -1.770 1.00 74.75 299 GLU A N 1
ATOM 2299 C CA . GLU A 1 299 ? 4.610 1.356 -0.547 1.00 74.75 299 GLU A CA 1
ATOM 2300 C C . GLU A 1 299 ? 3.779 0.583 0.472 1.00 74.75 299 GLU A C 1
ATOM 2302 O O . GLU A 1 299 ? 2.717 0.042 0.162 1.00 74.75 299 GLU A O 1
ATOM 2307 N N . LEU A 1 300 ? 4.268 0.540 1.708 1.00 68.25 300 LEU A N 1
ATOM 2308 C CA . LEU A 1 300 ? 3.556 -0.050 2.829 1.00 68.25 300 LEU A CA 1
ATOM 2309 C C . LEU A 1 300 ? 2.719 1.020 3.513 1.00 68.25 300 LEU A C 1
ATOM 2311 O O . LEU A 1 300 ? 3.238 2.042 3.952 1.00 68.25 300 LEU A O 1
ATOM 2315 N N . TRP A 1 301 ? 1.435 0.753 3.728 1.00 64.81 301 TRP A N 1
ATOM 2316 C CA . TRP A 1 301 ? 0.628 1.622 4.578 1.00 64.81 301 TRP A CA 1
ATOM 2317 C C . TRP A 1 301 ? 1.220 1.670 5.992 1.00 64.81 301 TRP A C 1
ATOM 2319 O O . TRP A 1 301 ? 1.771 0.667 6.451 1.00 64.81 301 TRP A O 1
ATOM 2329 N N . PRO A 1 302 ? 1.043 2.765 6.756 1.00 58.97 302 PRO A N 1
ATOM 2330 C CA . PRO A 1 302 ? 1.593 2.869 8.109 1.00 58.97 302 PRO A CA 1
ATOM 2331 C C . PRO A 1 302 ? 1.271 1.672 9.023 1.00 58.97 302 PRO A C 1
ATOM 2333 O O . PRO A 1 302 ? 2.117 1.235 9.798 1.00 58.97 302 PRO A O 1
ATOM 2336 N N . SER A 1 303 ? 0.077 1.081 8.891 1.00 57.72 303 SER A N 1
ATOM 2337 C CA . SER A 1 303 ? -0.326 -0.133 9.619 1.00 57.72 303 SER A CA 1
ATOM 2338 C C . SER A 1 303 ? 0.415 -1.406 9.185 1.00 57.72 303 SER A C 1
ATOM 2340 O O . SER A 1 303 ? 0.505 -2.357 9.959 1.00 57.72 303 SER A O 1
ATOM 2342 N N . GLN A 1 304 ? 0.928 -1.443 7.955 1.00 56.53 304 GLN A N 1
ATOM 2343 C CA . GLN A 1 304 ? 1.699 -2.543 7.374 1.00 56.53 304 GLN A CA 1
ATOM 2344 C C . GLN A 1 304 ? 3.202 -2.422 7.670 1.00 56.53 304 GLN A C 1
ATOM 2346 O O . GLN A 1 304 ? 3.868 -3.452 7.740 1.00 56.53 304 GLN A O 1
ATOM 2351 N N . ILE A 1 305 ? 3.729 -1.211 7.912 1.00 59.69 305 ILE A N 1
ATOM 2352 C CA . ILE A 1 305 ? 5.150 -0.981 8.245 1.00 59.69 305 ILE A CA 1
ATOM 2353 C C . ILE A 1 305 ? 5.557 -1.794 9.475 1.00 59.69 305 ILE A C 1
ATOM 2355 O O . ILE A 1 305 ? 6.552 -2.513 9.434 1.00 59.69 305 ILE A O 1
ATOM 2359 N N . GLU A 1 306 ? 4.763 -1.753 10.551 1.00 55.44 306 GLU A N 1
ATOM 2360 C CA . GLU A 1 306 ? 5.062 -2.551 11.744 1.00 55.44 306 GLU A CA 1
ATOM 2361 C C . GLU A 1 306 ? 5.002 -4.060 11.463 1.00 55.44 306 GLU A C 1
ATOM 2363 O O . GLU A 1 306 ? 5.736 -4.813 12.091 1.00 55.44 306 GLU A O 1
ATOM 2368 N N . GLY A 1 307 ? 4.145 -4.516 10.543 1.00 49.25 307 GLY A N 1
ATOM 2369 C CA . GLY A 1 307 ? 4.050 -5.921 10.134 1.00 49.25 307 GLY A CA 1
ATOM 2370 C C . GLY A 1 307 ? 5.249 -6.380 9.301 1.00 49.25 307 GLY A C 1
ATOM 2371 O O . GLY A 1 307 ? 5.803 -7.446 9.561 1.00 49.25 307 GLY A O 1
ATOM 2372 N N . ALA A 1 308 ? 5.702 -5.557 8.354 1.00 51.25 308 ALA A N 1
ATOM 2373 C CA . ALA A 1 308 ? 6.897 -5.812 7.552 1.00 51.25 308 ALA A CA 1
ATOM 2374 C C . ALA A 1 308 ? 8.173 -5.775 8.409 1.00 51.25 308 ALA A C 1
ATOM 2376 O O . ALA A 1 308 ? 8.993 -6.687 8.326 1.00 51.25 308 ALA A O 1
ATOM 2377 N N . GLN A 1 309 ? 8.296 -4.789 9.307 1.00 52.28 309 GLN A N 1
ATOM 2378 C CA . GLN A 1 309 ? 9.371 -4.737 10.304 1.00 52.28 309 GLN A CA 1
ATOM 2379 C C . GLN A 1 309 ? 9.323 -5.946 11.236 1.00 52.28 309 GLN A C 1
ATOM 2381 O O . GLN A 1 309 ? 10.354 -6.555 11.475 1.00 52.28 309 GLN A O 1
ATOM 2386 N N . ARG A 1 310 ? 8.135 -6.356 11.708 1.00 50.84 310 ARG A N 1
ATOM 2387 C CA . ARG A 1 310 ? 7.965 -7.570 12.521 1.00 50.84 310 ARG A CA 1
ATOM 2388 C C . ARG A 1 310 ? 8.364 -8.838 11.778 1.00 50.84 310 ARG A C 1
ATOM 2390 O O . ARG A 1 310 ? 8.968 -9.694 12.397 1.00 50.84 310 ARG A O 1
ATOM 2397 N N . SER A 1 311 ? 8.091 -8.941 10.481 1.00 47.88 311 SER A N 1
ATOM 2398 C CA . SER A 1 311 ? 8.479 -10.104 9.667 1.00 47.88 311 SER A CA 1
ATOM 2399 C C . SER A 1 311 ? 10.006 -10.231 9.542 1.00 47.88 311 SER A C 1
ATOM 2401 O O . SER A 1 311 ? 10.533 -11.337 9.475 1.00 47.88 311 SER A O 1
ATOM 2403 N N . VAL A 1 312 ? 10.724 -9.101 9.565 1.00 44.78 312 VAL A N 1
ATOM 2404 C CA . VAL A 1 312 ? 12.196 -9.035 9.608 1.00 44.78 312 VAL A CA 1
ATOM 2405 C C . VAL A 1 312 ? 12.729 -9.206 11.047 1.00 44.78 312 VAL A C 1
ATOM 2407 O O . VAL A 1 312 ? 13.712 -9.913 11.258 1.00 44.78 312 VAL A O 1
ATOM 2410 N N . ASP A 1 313 ? 12.056 -8.640 12.056 1.00 41.03 313 ASP A N 1
ATOM 2411 C CA . ASP A 1 313 ? 12.392 -8.756 13.489 1.00 41.03 313 ASP A CA 1
ATOM 2412 C C . ASP A 1 313 ? 12.126 -10.165 14.052 1.00 41.03 313 ASP A C 1
ATOM 2414 O O . ASP A 1 313 ? 12.813 -10.606 14.976 1.00 41.03 313 ASP A O 1
ATOM 2418 N N . GLU A 1 314 ? 11.137 -10.890 13.525 1.00 44.16 314 GLU A N 1
ATOM 2419 C CA . GLU A 1 314 ? 10.838 -12.289 13.866 1.00 44.16 314 GLU A CA 1
ATOM 2420 C C . GLU A 1 314 ? 11.959 -13.223 13.403 1.00 44.16 314 GLU A C 1
ATOM 2422 O O . GLU A 1 314 ? 12.189 -14.259 14.027 1.00 44.16 314 GLU A O 1
ATOM 2427 N N . VAL A 1 315 ? 12.737 -12.800 12.402 1.00 44.66 315 VAL A N 1
ATOM 2428 C CA . VAL A 1 315 ? 13.993 -13.444 12.006 1.00 44.66 315 VAL A CA 1
ATOM 2429 C C . VAL A 1 315 ? 15.177 -12.975 12.885 1.00 44.66 315 VAL A C 1
ATOM 2431 O O . VAL A 1 315 ? 16.177 -13.686 12.960 1.00 44.66 315 VAL A O 1
ATOM 2434 N N . LEU A 1 316 ? 15.084 -11.843 13.616 1.00 47.84 316 LEU A N 1
ATOM 2435 C CA . LEU A 1 316 ? 16.246 -11.155 14.231 1.00 47.84 316 LEU A CA 1
ATOM 2436 C C . LEU A 1 316 ? 16.155 -10.676 15.713 1.00 47.84 316 LEU A C 1
ATOM 2438 O O . LEU A 1 316 ? 17.040 -9.957 16.159 1.00 47.84 316 LEU A O 1
ATOM 2442 N N . GLN A 1 317 ? 15.213 -11.139 16.544 1.00 46.25 317 GLN A N 1
ATOM 2443 C CA . GLN A 1 317 ? 15.169 -10.922 18.018 1.00 46.25 317 GLN A CA 1
ATOM 2444 C C . GLN A 1 317 ? 14.831 -9.495 18.535 1.00 46.25 317 GLN A C 1
ATOM 2446 O O . GLN A 1 317 ? 15.703 -8.751 18.976 1.00 46.25 317 GLN A O 1
ATOM 2451 N N . SER A 1 318 ? 13.540 -9.140 18.655 1.00 47.84 318 SER A N 1
ATOM 2452 C CA . SER A 1 318 ? 13.010 -8.246 19.726 1.00 47.84 318 SER A CA 1
ATOM 2453 C C . SER A 1 318 ? 11.474 -8.144 19.701 1.00 47.84 318 SER A C 1
ATOM 2455 O O . SER A 1 318 ? 10.861 -7.260 19.091 1.00 47.84 318 SER A O 1
ATOM 2457 N N . SER A 1 319 ? 10.823 -9.080 20.400 1.00 50.62 319 SER A N 1
ATOM 2458 C CA . SER A 1 319 ? 9.365 -9.255 20.343 1.00 50.62 319 SER A CA 1
ATOM 2459 C C . SER A 1 319 ? 8.575 -8.002 20.758 1.00 50.62 319 SER A C 1
ATOM 2461 O O . SER A 1 319 ? 8.965 -7.253 21.659 1.00 50.62 319 SER A O 1
ATOM 2463 N N . LEU A 1 320 ? 7.408 -7.807 20.127 1.00 48.31 320 LEU A N 1
ATOM 2464 C CA . LEU A 1 320 ? 6.422 -6.775 20.479 1.00 48.31 320 LEU A CA 1
ATOM 2465 C C . LEU A 1 320 ? 6.104 -6.787 21.984 1.00 48.31 320 LEU A C 1
ATOM 2467 O O . LEU A 1 320 ? 5.938 -5.733 22.588 1.00 48.31 320 LEU A O 1
ATOM 2471 N N . TRP A 1 321 ? 6.108 -7.971 22.605 1.00 54.22 321 TRP A N 1
ATOM 2472 C CA . TRP A 1 321 ? 5.929 -8.135 24.045 1.00 54.22 321 TRP A CA 1
ATOM 2473 C C . TRP A 1 321 ? 6.975 -7.363 24.857 1.00 54.22 321 TRP A C 1
ATOM 2475 O O . TRP A 1 321 ? 6.604 -6.634 25.770 1.00 54.22 321 TRP A O 1
ATOM 2485 N N . GLN A 1 322 ? 8.258 -7.446 24.496 1.00 55.78 322 GLN A N 1
ATOM 2486 C CA . GLN A 1 322 ? 9.329 -6.737 25.202 1.00 55.78 322 GLN A CA 1
ATOM 2487 C C . GLN A 1 322 ? 9.228 -5.217 25.009 1.00 55.78 322 GLN A C 1
ATOM 2489 O O . GLN A 1 322 ? 9.403 -4.461 25.962 1.00 55.78 322 GLN A O 1
ATOM 2494 N N . ARG A 1 323 ? 8.854 -4.761 23.807 1.00 62.16 323 ARG A N 1
ATOM 2495 C CA . ARG A 1 323 ? 8.606 -3.336 23.521 1.00 62.16 323 ARG A CA 1
ATOM 2496 C C . ARG A 1 323 ? 7.370 -2.790 24.247 1.00 62.16 323 ARG A C 1
ATOM 2498 O O . ARG A 1 323 ? 7.410 -1.663 24.731 1.00 62.16 323 ARG A O 1
ATOM 2505 N N . CYS A 1 324 ? 6.295 -3.571 24.365 1.00 58.75 324 CYS A N 1
ATOM 2506 C CA . CYS A 1 324 ? 5.115 -3.221 25.160 1.00 58.75 324 CYS A CA 1
ATOM 2507 C C . CYS A 1 324 ? 5.429 -3.201 26.660 1.00 58.75 324 CYS A C 1
ATOM 2509 O O . CYS A 1 324 ? 5.006 -2.283 27.356 1.00 58.75 324 CYS A O 1
ATOM 2511 N N . LEU A 1 325 ? 6.210 -4.169 27.148 1.00 56.78 325 LEU A N 1
ATOM 2512 C CA . LEU A 1 325 ? 6.623 -4.263 28.548 1.00 56.78 325 LEU A CA 1
ATOM 2513 C C . LEU A 1 325 ? 7.411 -3.017 28.982 1.00 56.78 325 LEU A C 1
ATOM 2515 O O . LEU A 1 325 ? 7.101 -2.439 30.019 1.00 56.78 325 LEU A O 1
ATOM 2519 N N . LEU A 1 326 ? 8.341 -2.538 28.146 1.00 65.06 326 LEU A N 1
ATOM 2520 C CA . LEU A 1 326 ? 9.162 -1.345 28.412 1.00 65.06 326 LEU A CA 1
ATOM 2521 C C . LEU A 1 326 ? 8.370 -0.027 28.511 1.00 65.06 326 LEU A C 1
ATOM 2523 O O . LEU A 1 326 ? 8.900 0.956 29.022 1.00 65.06 326 LEU A O 1
ATOM 2527 N N . ARG A 1 327 ? 7.112 0.015 28.047 1.00 74.31 327 ARG A N 1
ATOM 2528 C CA . ARG A 1 327 ? 6.230 1.194 28.167 1.00 74.31 327 ARG A CA 1
ATOM 2529 C C . ARG A 1 327 ? 5.542 1.296 29.532 1.00 74.31 327 ARG A C 1
ATOM 2531 O O . ARG A 1 327 ? 4.908 2.308 29.817 1.00 74.31 327 ARG A O 1
ATOM 2538 N N . HIS A 1 328 ? 5.631 0.258 30.360 1.00 67.62 328 HIS A N 1
ATOM 2539 C CA . HIS A 1 328 ? 5.033 0.223 31.692 1.00 67.62 328 HIS A CA 1
ATOM 2540 C C . HIS A 1 328 ? 6.080 0.467 32.785 1.00 67.62 328 HIS A C 1
ATOM 2542 O O . HIS A 1 328 ? 7.274 0.281 32.566 1.00 67.62 328 HIS A O 1
ATOM 2548 N N . ASN A 1 329 ? 5.639 0.885 33.974 1.00 75.12 329 ASN A N 1
ATOM 2549 C CA . ASN A 1 329 ? 6.531 1.066 35.121 1.00 75.12 329 ASN A CA 1
ATOM 2550 C C . ASN A 1 329 ? 7.121 -0.274 35.607 1.00 75.12 329 ASN A C 1
ATOM 2552 O O . ASN A 1 329 ? 6.583 -1.345 35.315 1.00 75.12 329 ASN A O 1
ATOM 2556 N N . GLU A 1 330 ? 8.224 -0.211 36.356 1.00 63.97 330 GLU A N 1
ATOM 2557 C CA . GLU A 1 330 ? 8.978 -1.396 36.797 1.00 63.97 330 GLU A CA 1
ATOM 2558 C C . GLU A 1 330 ? 8.109 -2.414 37.555 1.00 63.97 330 GLU A C 1
ATOM 2560 O O . GLU A 1 330 ? 8.247 -3.618 37.338 1.00 63.97 330 GLU A O 1
ATOM 2565 N N . ASP A 1 331 ? 7.145 -1.957 38.359 1.00 61.28 331 ASP A N 1
ATOM 2566 C CA . ASP A 1 331 ? 6.226 -2.831 39.099 1.00 61.28 331 ASP A CA 1
ATOM 2567 C C . ASP A 1 331 ? 5.351 -3.689 38.168 1.00 61.28 331 ASP A C 1
ATOM 2569 O O . ASP A 1 331 ? 5.216 -4.901 38.364 1.00 61.28 331 ASP A O 1
ATOM 2573 N N . ILE A 1 332 ? 4.788 -3.090 37.112 1.00 64.31 332 ILE A N 1
ATOM 2574 C CA . ILE A 1 332 ? 3.997 -3.806 36.100 1.00 64.31 332 ILE A CA 1
ATOM 2575 C C . ILE A 1 332 ? 4.898 -4.727 35.272 1.00 64.31 332 ILE A C 1
ATOM 2577 O O . ILE A 1 332 ? 4.498 -5.852 34.960 1.00 64.31 332 ILE A O 1
ATOM 2581 N N . GLN A 1 333 ? 6.124 -4.298 34.954 1.00 63.12 333 GLN A N 1
ATOM 2582 C CA . GLN A 1 333 ? 7.086 -5.144 34.246 1.00 63.12 333 GLN A CA 1
ATOM 2583 C C . GLN A 1 333 ? 7.420 -6.407 35.046 1.00 63.12 333 GLN A C 1
ATOM 2585 O O . GLN A 1 333 ? 7.389 -7.519 34.505 1.00 63.12 333 GLN A O 1
ATOM 2590 N N . HIS A 1 334 ? 7.675 -6.258 36.348 1.00 64.56 334 HIS A N 1
ATOM 2591 C CA . HIS A 1 334 ? 7.920 -7.366 37.264 1.00 64.56 334 HIS A CA 1
ATOM 2592 C C . HIS A 1 334 ? 6.695 -8.269 37.425 1.00 64.56 334 HIS A C 1
ATOM 2594 O O . HIS A 1 334 ? 6.843 -9.493 37.381 1.00 64.56 334 HIS A O 1
ATOM 2600 N N . LEU A 1 335 ? 5.491 -7.702 37.547 1.00 61.91 335 LEU A N 1
ATOM 2601 C CA . LEU A 1 335 ? 4.247 -8.462 37.667 1.00 61.91 335 LEU A CA 1
ATOM 2602 C C . LEU A 1 335 ? 3.954 -9.296 36.412 1.00 61.91 335 LEU A C 1
ATOM 2604 O O . LEU A 1 335 ? 3.655 -10.487 36.520 1.00 61.91 335 LEU A O 1
ATOM 2608 N N . LEU A 1 336 ? 4.060 -8.703 35.220 1.00 55.16 336 LEU A N 1
ATOM 2609 C CA . LEU A 1 336 ? 3.808 -9.388 33.948 1.00 55.16 336 LEU A CA 1
ATOM 2610 C C . LEU A 1 336 ? 4.869 -10.454 33.668 1.00 55.16 336 LEU A C 1
ATOM 2612 O O . LEU A 1 336 ? 4.529 -11.579 33.299 1.00 55.16 336 LEU A O 1
ATOM 2616 N N . THR A 1 337 ? 6.142 -10.145 33.925 1.00 55.12 337 THR A N 1
ATOM 2617 C CA . THR A 1 337 ? 7.238 -11.120 33.820 1.00 55.12 337 THR A CA 1
ATOM 2618 C C . THR A 1 337 ? 7.063 -12.258 34.826 1.00 55.12 337 THR A C 1
ATOM 2620 O O . THR A 1 337 ? 7.261 -13.423 34.485 1.00 55.12 337 THR A O 1
ATOM 2623 N N . GLY A 1 338 ? 6.658 -11.947 36.059 1.00 50.78 338 GLY A N 1
ATOM 2624 C CA . GLY A 1 338 ? 6.361 -12.928 37.102 1.00 50.78 338 GLY A CA 1
ATOM 2625 C C . GLY A 1 338 ? 5.179 -13.827 36.741 1.00 50.78 338 GLY A C 1
ATOM 2626 O O . GLY A 1 338 ? 5.268 -15.044 36.881 1.00 50.78 338 GLY A O 1
ATOM 2627 N N . THR A 1 339 ? 4.110 -13.251 36.190 1.00 53.91 339 THR A N 1
ATOM 2628 C CA . THR A 1 339 ? 2.918 -13.982 35.733 1.00 53.91 339 THR A CA 1
ATOM 2629 C C . THR A 1 339 ? 3.242 -14.888 34.547 1.00 53.91 339 THR A C 1
ATOM 2631 O O . THR A 1 339 ? 2.817 -16.043 34.519 1.00 53.91 339 THR A O 1
ATOM 2634 N N . LEU A 1 340 ? 4.044 -14.409 33.591 1.00 57.97 340 LEU A N 1
ATOM 2635 C CA . LEU A 1 340 ? 4.486 -15.203 32.447 1.00 57.97 340 LEU A CA 1
ATOM 2636 C C . LEU A 1 340 ? 5.394 -16.355 32.887 1.00 57.97 340 LEU A C 1
ATOM 2638 O O . LEU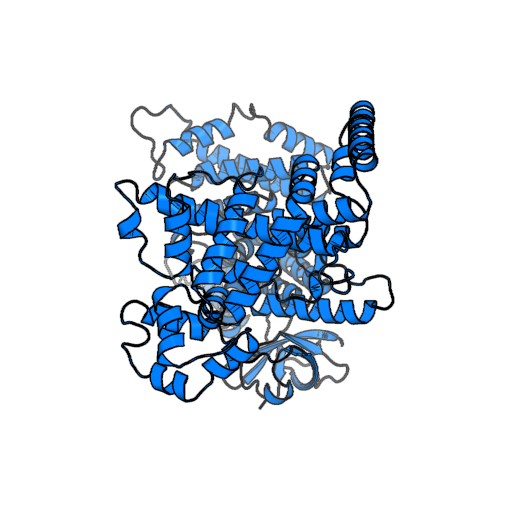 A 1 340 ? 5.177 -17.482 32.454 1.00 57.97 340 LEU A O 1
ATOM 2642 N N . LYS A 1 341 ? 6.338 -16.113 33.807 1.00 53.47 341 LYS A N 1
ATOM 2643 C CA . LYS A 1 341 ? 7.162 -17.169 34.421 1.00 53.47 341 LYS A CA 1
ATOM 2644 C C . LYS A 1 341 ? 6.312 -18.191 35.178 1.00 53.47 341 LYS A C 1
ATOM 2646 O O . LYS A 1 341 ? 6.526 -19.388 35.019 1.00 53.47 341 LYS A O 1
ATOM 2651 N N . ALA A 1 342 ? 5.324 -17.750 35.958 1.00 53.03 342 ALA A N 1
ATOM 2652 C CA . ALA A 1 342 ? 4.415 -18.646 36.673 1.00 53.03 342 ALA A CA 1
ATOM 2653 C C . ALA A 1 342 ? 3.583 -19.505 35.704 1.00 53.03 342 ALA A C 1
ATOM 2655 O O . ALA A 1 342 ? 3.499 -20.721 35.872 1.00 53.03 342 ALA A O 1
ATOM 2656 N N . ARG A 1 343 ? 3.034 -18.900 34.644 1.00 57.69 343 ARG A N 1
ATOM 2657 C CA . ARG A 1 343 ? 2.291 -19.613 33.595 1.00 57.69 343 ARG A CA 1
ATOM 2658 C C . ARG A 1 343 ? 3.185 -20.583 32.820 1.00 57.69 343 ARG A C 1
ATOM 2660 O O . ARG A 1 343 ? 2.767 -21.709 32.568 1.00 57.69 343 ARG A O 1
ATOM 2667 N N . ALA A 1 344 ? 4.412 -20.180 32.494 1.00 61.19 344 ALA A N 1
ATOM 2668 C CA . ALA A 1 344 ? 5.397 -21.036 31.842 1.00 61.19 344 ALA A CA 1
ATOM 2669 C C . ALA A 1 344 ? 5.764 -22.238 32.723 1.00 61.19 344 ALA A C 1
ATOM 2671 O O . ALA A 1 344 ? 5.775 -23.357 32.226 1.00 61.19 344 ALA A O 1
ATOM 2672 N N . ASN A 1 345 ? 5.951 -22.042 34.033 1.00 64.31 345 ASN A N 1
ATOM 2673 C CA . ASN A 1 345 ? 6.201 -23.131 34.982 1.00 64.31 345 ASN A CA 1
ATOM 2674 C C . ASN A 1 345 ? 5.028 -24.118 35.072 1.00 64.31 345 ASN A C 1
ATOM 2676 O O . ASN A 1 345 ? 5.262 -25.321 35.133 1.00 64.31 345 ASN A O 1
ATOM 2680 N N . ILE A 1 346 ? 3.777 -23.641 35.049 1.00 72.00 346 ILE A N 1
ATOM 2681 C CA . ILE A 1 346 ? 2.590 -24.515 35.033 1.00 72.00 346 ILE A CA 1
ATOM 2682 C C . ILE A 1 346 ? 2.545 -25.337 33.741 1.00 72.00 346 ILE A C 1
ATOM 2684 O O . ILE A 1 346 ? 2.369 -26.551 33.796 1.00 72.00 346 ILE A O 1
ATOM 2688 N N . ILE A 1 347 ? 2.745 -24.694 32.585 1.00 67.81 347 ILE A N 1
ATOM 2689 C CA . ILE A 1 347 ? 2.760 -25.380 31.287 1.00 67.81 347 ILE A CA 1
ATOM 2690 C C . ILE A 1 347 ? 3.904 -26.399 31.249 1.00 67.81 347 ILE A C 1
ATOM 2692 O O . ILE A 1 347 ? 3.672 -27.563 30.932 1.00 67.81 347 ILE A O 1
ATOM 2696 N N . TRP A 1 348 ? 5.124 -26.004 31.616 1.00 74.50 348 TRP A N 1
ATOM 2697 C CA . TRP A 1 348 ? 6.298 -26.879 31.626 1.00 74.50 348 TRP A CA 1
ATOM 2698 C C . TRP A 1 348 ? 6.200 -28.024 32.628 1.00 74.50 348 TRP A C 1
ATOM 2700 O O . TRP A 1 348 ? 6.646 -29.121 32.314 1.00 74.50 348 TRP A O 1
ATOM 2710 N N . GLY A 1 349 ? 5.584 -27.806 33.790 1.00 80.31 349 GLY A N 1
ATOM 2711 C CA . GLY A 1 349 ? 5.381 -28.851 34.793 1.00 80.31 349 GLY A CA 1
ATOM 2712 C C . GLY A 1 349 ? 4.356 -29.915 34.390 1.00 80.31 349 GLY A C 1
ATOM 2713 O O . GLY A 1 349 ? 4.359 -30.996 34.967 1.00 80.31 349 GLY A O 1
ATOM 2714 N N . GLN A 1 350 ? 3.491 -29.628 33.411 1.00 85.12 350 GLN A N 1
ATOM 2715 C CA . GLN A 1 350 ? 2.408 -30.520 32.975 1.00 85.12 350 GLN A CA 1
ATOM 2716 C C . GLN A 1 350 ? 2.588 -31.060 31.550 1.00 85.12 350 GLN A C 1
ATOM 2718 O O . GLN A 1 350 ? 1.700 -31.740 31.041 1.00 85.12 350 GLN A O 1
ATOM 2723 N N . THR A 1 351 ? 3.700 -30.738 30.883 1.00 89.06 351 THR A N 1
ATOM 2724 C CA . THR A 1 351 ? 3.933 -31.104 29.480 1.00 89.06 351 THR A CA 1
ATOM 2725 C C . THR A 1 351 ? 5.374 -31.528 29.229 1.00 89.06 351 THR A C 1
ATOM 2727 O O . THR A 1 351 ? 6.319 -31.055 29.861 1.00 89.06 351 THR A O 1
ATOM 2730 N N . THR A 1 352 ? 5.564 -32.364 28.218 1.00 89.88 352 THR A N 1
ATOM 2731 C CA . THR A 1 352 ? 6.870 -32.662 27.622 1.00 89.88 352 THR A CA 1
ATOM 2732 C C . THR A 1 352 ? 7.217 -31.653 26.519 1.00 89.88 352 THR A C 1
ATOM 2734 O O . THR A 1 352 ? 6.370 -30.880 26.065 1.00 89.88 352 THR A O 1
ATOM 2737 N N . ALA A 1 353 ? 8.484 -31.612 26.093 1.00 81.62 353 ALA A N 1
ATOM 2738 C CA . ALA A 1 353 ? 8.898 -30.742 24.988 1.00 81.62 353 ALA A CA 1
ATOM 2739 C C . ALA A 1 353 ? 8.168 -31.052 23.661 1.00 81.62 353 ALA A C 1
ATOM 2741 O O . ALA A 1 353 ? 7.687 -30.094 23.051 1.00 81.62 353 ALA A O 1
ATOM 2742 N N . PRO A 1 354 ? 7.994 -32.330 23.260 1.00 87.38 354 PRO A N 1
ATOM 2743 C CA . PRO A 1 354 ? 7.165 -32.698 22.111 1.00 87.38 354 PRO A CA 1
ATOM 2744 C C . PRO A 1 354 ? 5.721 -32.187 22.220 1.00 87.38 354 PRO A C 1
ATOM 2746 O O . PRO A 1 354 ? 5.267 -31.475 21.328 1.00 87.38 354 PRO A O 1
ATOM 2749 N N . GLN A 1 355 ? 5.055 -32.399 23.365 1.00 89.31 355 GLN A N 1
ATOM 2750 C CA . GLN A 1 355 ? 3.669 -31.946 23.573 1.00 89.31 355 GLN A CA 1
ATOM 2751 C C . GLN A 1 355 ? 3.517 -30.435 23.403 1.00 89.31 355 GLN A C 1
ATOM 2753 O O . GLN A 1 355 ? 2.591 -29.972 22.745 1.00 89.31 355 GLN A O 1
ATOM 2758 N N . ARG A 1 356 ? 4.448 -29.642 23.946 1.00 88.88 356 ARG A N 1
ATOM 2759 C CA . ARG A 1 356 ? 4.405 -28.181 23.774 1.00 88.88 356 ARG A CA 1
ATOM 2760 C C . ARG A 1 356 ? 4.569 -27.760 22.326 1.00 88.88 356 ARG A C 1
ATOM 2762 O O . ARG A 1 356 ? 3.883 -26.837 21.897 1.00 88.88 356 ARG A O 1
ATOM 2769 N N . ARG A 1 357 ? 5.475 -28.416 21.595 1.00 81.56 357 ARG A N 1
ATOM 2770 C CA . ARG A 1 357 ? 5.654 -28.179 20.161 1.00 81.56 357 ARG A CA 1
ATOM 2771 C C . ARG A 1 357 ? 4.365 -28.517 19.411 1.00 81.56 357 ARG A C 1
ATOM 2773 O O . ARG A 1 357 ? 3.918 -27.696 18.623 1.00 81.56 357 ARG A O 1
ATOM 2780 N N . GLY A 1 358 ? 3.739 -29.653 19.718 1.00 84.12 358 GLY A N 1
ATOM 2781 C CA . GLY A 1 358 ? 2.463 -30.062 19.132 1.00 84.12 358 GLY A CA 1
ATOM 2782 C C . GLY A 1 358 ? 1.338 -29.062 19.395 1.00 84.12 358 GLY A C 1
ATOM 2783 O O . GLY A 1 358 ? 0.685 -28.619 18.459 1.00 84.12 358 GLY A O 1
ATOM 2784 N N . TYR A 1 359 ? 1.151 -28.631 20.646 1.00 89.50 359 TYR A N 1
ATOM 2785 C CA . TYR A 1 359 ? 0.101 -27.664 20.997 1.00 89.50 359 TYR A CA 1
ATOM 2786 C C . TYR A 1 359 ? 0.317 -26.304 20.332 1.00 89.50 359 TYR A C 1
ATOM 2788 O O . TYR A 1 359 ? -0.641 -25.668 19.897 1.00 89.50 359 TYR A O 1
ATOM 2796 N N . PHE A 1 360 ? 1.577 -25.866 20.250 1.00 82.31 360 PHE A N 1
ATOM 2797 C CA . PHE A 1 360 ? 1.945 -24.631 19.569 1.00 82.31 360 PHE A CA 1
ATOM 2798 C C . PHE A 1 360 ? 1.627 -24.701 18.073 1.00 82.31 360 PHE A C 1
ATOM 2800 O O . PHE A 1 360 ? 0.953 -23.810 17.567 1.00 82.31 360 PHE A O 1
ATOM 2807 N N . LEU A 1 361 ? 2.046 -25.773 17.389 1.00 76.94 361 LEU A N 1
ATOM 2808 C CA . LEU A 1 361 ? 1.764 -25.978 15.963 1.00 76.94 361 LEU A CA 1
ATOM 2809 C C . LEU A 1 361 ? 0.261 -26.096 15.680 1.00 76.94 361 LEU A C 1
ATOM 2811 O O . LEU A 1 361 ? -0.208 -25.616 14.657 1.00 76.94 361 LEU A O 1
ATOM 2815 N N . ALA A 1 362 ? -0.499 -26.680 16.607 1.00 83.25 362 ALA A N 1
ATOM 2816 C CA . ALA A 1 362 ? -1.954 -26.774 16.528 1.00 83.25 362 ALA A CA 1
ATOM 2817 C C . ALA A 1 362 ? -2.683 -25.448 16.841 1.00 83.25 362 ALA A C 1
ATOM 2819 O O . ALA A 1 362 ? -3.900 -25.356 16.671 1.00 83.25 362 ALA A O 1
ATOM 2820 N N . GLY A 1 363 ? -1.977 -24.423 17.335 1.00 84.62 363 GLY A N 1
ATOM 2821 C CA . GLY A 1 363 ? -2.573 -23.142 17.721 1.00 84.62 363 GLY A CA 1
ATOM 2822 C C . GLY A 1 363 ? -3.493 -23.223 18.946 1.00 84.62 363 GLY A C 1
ATOM 2823 O O . GLY A 1 363 ? -4.420 -22.424 19.074 1.00 84.62 363 GLY A O 1
ATOM 2824 N N . VAL A 1 364 ? -3.272 -24.184 19.853 1.00 87.19 364 VAL A N 1
ATOM 2825 C CA . VAL A 1 364 ? -4.162 -24.444 20.998 1.00 87.19 364 VAL A CA 1
ATOM 2826 C C . VAL A 1 364 ? -3.490 -24.237 22.357 1.00 87.19 364 VAL A C 1
ATOM 2828 O O . VAL A 1 364 ? -2.277 -24.346 22.527 1.00 87.19 364 VAL A O 1
ATOM 2831 N N . GLY A 1 365 ? -4.306 -23.937 23.371 1.00 84.44 365 GLY A N 1
ATOM 2832 C CA . GLY A 1 365 ? -3.853 -23.816 24.758 1.00 84.44 365 GLY A CA 1
ATOM 2833 C C . GLY A 1 365 ? -3.651 -25.167 25.455 1.00 84.44 365 GLY A C 1
ATOM 2834 O O . GLY A 1 365 ? -4.110 -26.202 24.981 1.00 84.44 365 GLY A O 1
ATOM 2835 N N . LEU A 1 366 ? -3.028 -25.135 26.642 1.00 86.50 366 LEU A N 1
ATOM 2836 C CA . LEU A 1 366 ? -2.690 -26.317 27.455 1.00 86.50 366 LEU A CA 1
ATOM 2837 C C . LEU A 1 366 ? -3.861 -27.297 27.638 1.00 86.50 366 LEU A C 1
ATOM 2839 O O . LEU A 1 366 ? -3.711 -28.483 27.375 1.00 86.50 366 LEU A O 1
ATOM 2843 N N . HIS A 1 367 ? -5.023 -26.801 28.069 1.00 91.00 367 HIS A N 1
ATOM 2844 C CA . HIS A 1 367 ? -6.184 -27.648 28.347 1.00 91.00 367 HIS A CA 1
ATOM 2845 C C . HIS A 1 367 ? -6.707 -28.349 27.083 1.00 91.00 367 HIS A C 1
ATOM 2847 O O . HIS A 1 367 ? -6.983 -29.544 27.101 1.00 91.00 367 HIS A O 1
ATOM 2853 N N . THR A 1 368 ? -6.814 -27.624 25.967 1.00 92.69 368 THR A N 1
ATOM 2854 C CA . THR A 1 368 ? -7.220 -28.200 24.677 1.00 92.69 368 THR A CA 1
ATOM 2855 C C . THR A 1 368 ? -6.195 -29.223 24.189 1.00 92.69 368 THR A C 1
ATOM 2857 O O . THR A 1 368 ? -6.580 -30.317 23.791 1.00 92.69 368 THR A O 1
ATOM 2860 N N . GLY A 1 369 ? -4.899 -28.917 24.303 1.00 93.06 369 GLY A N 1
ATOM 2861 C CA . GLY A 1 369 ? -3.821 -29.847 23.970 1.00 93.06 369 GLY A CA 1
ATOM 2862 C C . GLY A 1 369 ? -3.874 -31.151 24.776 1.00 93.06 369 GLY A C 1
ATOM 2863 O O . GLY A 1 369 ? -3.759 -32.233 24.210 1.00 93.06 369 GLY A O 1
ATOM 2864 N N . GLN A 1 370 ? -4.142 -31.071 26.081 1.00 95.06 370 GLN A N 1
ATOM 2865 C CA . GLN A 1 370 ? -4.307 -32.252 26.938 1.00 95.06 370 GLN A CA 1
ATOM 2866 C C . GLN A 1 370 ? -5.537 -33.089 26.560 1.00 95.06 370 GLN A C 1
ATOM 2868 O O . GLN A 1 370 ? -5.497 -34.315 26.645 1.00 95.06 370 GLN A O 1
ATOM 2873 N N . ARG A 1 371 ? -6.629 -32.453 26.115 1.00 97.00 371 ARG A N 1
ATOM 2874 C CA . ARG A 1 371 ? -7.794 -33.179 25.589 1.00 97.00 371 ARG A CA 1
ATOM 2875 C C . ARG A 1 371 ? -7.483 -33.884 24.271 1.00 97.00 371 ARG A C 1
ATOM 2877 O O . ARG A 1 371 ? -7.902 -35.024 24.108 1.00 97.00 371 ARG A O 1
ATOM 2884 N N . LEU A 1 372 ? -6.719 -33.248 23.379 1.00 95.94 372 LEU A N 1
ATOM 2885 C CA . LEU A 1 372 ? -6.230 -33.881 22.149 1.00 95.94 372 LEU A CA 1
ATOM 2886 C C . LEU A 1 372 ? -5.331 -35.084 22.458 1.00 95.94 372 LEU A C 1
ATOM 2888 O O . LEU A 1 372 ? -5.497 -36.141 21.860 1.00 95.94 372 LEU A O 1
ATOM 2892 N N . ASP A 1 373 ? -4.440 -34.968 23.446 1.00 95.69 373 ASP A N 1
ATOM 2893 C CA . ASP A 1 373 ? -3.615 -36.094 23.899 1.00 95.69 373 ASP A CA 1
ATOM 2894 C C . ASP A 1 373 ? -4.452 -37.280 24.392 1.00 95.69 373 ASP A C 1
ATOM 2896 O O . ASP A 1 373 ? -4.101 -38.428 24.129 1.00 95.69 373 ASP A O 1
ATOM 2900 N N . ALA A 1 374 ? -5.563 -37.013 25.084 1.00 95.81 374 ALA A N 1
ATOM 2901 C CA . ALA A 1 374 ? -6.432 -38.055 25.624 1.00 95.81 374 ALA A CA 1
ATOM 2902 C C . ALA A 1 374 ? -7.159 -38.862 24.535 1.00 95.81 374 ALA A C 1
ATOM 2904 O O . ALA A 1 374 ? -7.450 -40.039 24.743 1.00 95.81 374 ALA A O 1
ATOM 2905 N N . VAL A 1 375 ? -7.438 -38.249 23.380 1.00 96.06 375 VAL A N 1
ATOM 2906 C CA . VAL A 1 375 ? -8.144 -38.891 22.256 1.00 96.06 375 VAL A CA 1
ATOM 2907 C C . VAL A 1 375 ? -7.214 -39.342 21.127 1.00 96.06 375 VAL A C 1
ATOM 2909 O O . VAL A 1 375 ? -7.680 -39.975 20.182 1.00 96.06 375 VAL A O 1
ATOM 2912 N N . ALA A 1 376 ? -5.912 -39.047 21.229 1.00 93.88 376 ALA A N 1
ATOM 2913 C CA . ALA A 1 376 ? -4.943 -39.148 20.137 1.00 93.88 376 ALA A CA 1
ATOM 2914 C C . ALA A 1 376 ? -4.972 -40.499 19.416 1.00 93.88 376 ALA A C 1
ATOM 2916 O O . ALA A 1 376 ? -5.046 -40.526 18.197 1.00 93.88 376 ALA A O 1
ATOM 2917 N N . LYS A 1 377 ? -4.997 -41.618 20.151 1.00 91.75 377 LYS A N 1
ATOM 2918 C CA . LYS A 1 377 ? -5.008 -42.955 19.538 1.00 91.75 377 LYS A CA 1
ATOM 2919 C C . LYS A 1 377 ? -6.184 -43.136 18.568 1.00 91.75 377 LYS A C 1
ATOM 2921 O O . LYS A 1 377 ? -5.975 -43.412 17.397 1.00 91.75 377 LYS A O 1
ATOM 2926 N N . ASN A 1 378 ? -7.408 -42.928 19.056 1.00 95.00 378 ASN A N 1
ATOM 2927 C CA . ASN A 1 378 ? -8.618 -43.089 18.248 1.00 95.00 378 ASN A CA 1
ATOM 2928 C C . ASN A 1 378 ? -8.676 -42.067 17.104 1.00 95.00 378 ASN A C 1
ATOM 2930 O O . ASN A 1 378 ? -9.023 -42.408 15.980 1.00 95.00 378 ASN A O 1
ATOM 2934 N N . ALA A 1 379 ? -8.321 -40.814 17.394 1.00 96.38 379 ALA A N 1
ATOM 2935 C CA . ALA A 1 379 ? -8.355 -39.739 16.414 1.00 96.38 379 ALA A CA 1
ATOM 2936 C C . ALA A 1 379 ? -7.347 -39.961 15.272 1.00 96.38 379 ALA A C 1
ATOM 2938 O O . ALA A 1 379 ? -7.688 -39.762 14.111 1.00 96.38 379 ALA A O 1
ATOM 2939 N N . ASN A 1 380 ? -6.134 -40.421 15.581 1.00 96.62 380 ASN A N 1
ATOM 2940 C CA . ASN A 1 380 ? -5.123 -40.728 14.575 1.00 96.62 380 ASN A CA 1
ATOM 2941 C C . ASN A 1 380 ? -5.544 -41.925 13.703 1.00 96.62 380 ASN A C 1
ATOM 2943 O O . ASN A 1 380 ? -5.434 -41.845 12.483 1.00 96.62 380 ASN A O 1
ATOM 2947 N N . ASP A 1 381 ? -6.074 -42.997 14.309 1.00 95.31 381 ASP A N 1
ATOM 2948 C CA . ASP A 1 381 ? -6.547 -44.182 13.577 1.00 95.31 381 ASP A CA 1
ATOM 2949 C C . ASP A 1 381 ? -7.671 -43.812 12.590 1.00 95.31 381 ASP A C 1
ATOM 2951 O O . ASP A 1 381 ? -7.655 -44.225 11.429 1.00 95.31 381 ASP A O 1
ATOM 2955 N N . LEU A 1 382 ? -8.620 -42.973 13.022 1.00 97.69 382 LEU A N 1
ATOM 2956 C CA . LEU A 1 382 ? -9.694 -42.471 12.164 1.00 97.69 382 LEU A CA 1
ATOM 2957 C C . LEU A 1 382 ? -9.180 -41.531 11.064 1.00 97.69 382 LEU A C 1
ATOM 2959 O O . LEU A 1 382 ? -9.699 -41.571 9.950 1.00 97.69 382 LEU A O 1
ATOM 2963 N N . LEU A 1 383 ? -8.162 -40.708 11.342 1.00 97.62 383 LEU A N 1
ATOM 2964 C CA . LEU A 1 383 ? -7.541 -39.833 10.342 1.00 97.62 383 LEU A CA 1
ATOM 2965 C C . LEU A 1 383 ? -6.870 -40.640 9.233 1.00 97.62 383 LEU A C 1
ATOM 2967 O O . LEU A 1 383 ? -7.099 -40.364 8.054 1.00 97.62 383 LEU A O 1
ATOM 2971 N N . ILE A 1 384 ? -6.088 -41.652 9.604 1.00 97.00 384 ILE A N 1
ATOM 2972 C CA . ILE A 1 384 ? -5.446 -42.562 8.653 1.00 97.00 384 ILE A CA 1
ATOM 2973 C C . ILE A 1 384 ? -6.518 -43.299 7.836 1.00 97.00 384 ILE A C 1
ATOM 2975 O O . ILE A 1 384 ? -6.452 -43.319 6.607 1.00 97.00 384 ILE A O 1
ATOM 2979 N N . ALA A 1 385 ? -7.547 -43.844 8.496 1.00 96.94 385 ALA A N 1
ATOM 2980 C CA . ALA A 1 385 ? -8.628 -44.567 7.828 1.00 96.94 385 ALA A CA 1
ATOM 2981 C C . ALA A 1 385 ? -9.416 -43.685 6.844 1.00 96.94 385 ALA A C 1
ATOM 2983 O O . ALA A 1 385 ? -9.693 -44.117 5.725 1.00 96.94 385 ALA A O 1
ATOM 2984 N N . ALA A 1 386 ? -9.740 -42.445 7.227 1.00 97.69 386 ALA A N 1
ATOM 2985 C CA . ALA A 1 386 ? -10.472 -41.507 6.379 1.00 97.69 386 ALA A CA 1
ATOM 2986 C C . ALA A 1 386 ? -9.724 -41.221 5.074 1.00 97.69 386 ALA A C 1
ATOM 2988 O O . ALA A 1 386 ? -10.294 -41.338 3.990 1.00 97.69 386 ALA A O 1
ATOM 2989 N N . ASN A 1 387 ? -8.438 -40.887 5.171 1.00 97.31 387 ASN A N 1
ATOM 2990 C CA . ASN A 1 387 ? -7.624 -40.558 4.006 1.00 97.31 387 ASN A CA 1
ATOM 2991 C C . ASN A 1 387 ? -7.337 -41.782 3.131 1.00 97.31 387 ASN A C 1
ATOM 2993 O O . ASN A 1 387 ? -7.426 -41.681 1.909 1.00 97.31 387 ASN A O 1
ATOM 2997 N N . ALA A 1 388 ? -7.085 -42.949 3.732 1.00 96.56 388 ALA A N 1
ATOM 2998 C CA . ALA A 1 388 ? -6.938 -44.196 2.987 1.00 96.56 388 ALA A CA 1
ATOM 2999 C C . ALA A 1 388 ? -8.219 -44.555 2.214 1.00 96.56 388 ALA A C 1
ATOM 3001 O O . ALA A 1 388 ? -8.144 -44.988 1.065 1.00 96.56 388 ALA A O 1
ATOM 3002 N N . ALA A 1 389 ? -9.398 -44.354 2.807 1.00 97.12 389 ALA A N 1
ATOM 3003 C CA . ALA A 1 389 ? -10.668 -44.583 2.126 1.00 97.12 389 ALA A CA 1
ATOM 3004 C C . ALA A 1 389 ? -10.890 -43.588 0.971 1.00 97.12 389 ALA A C 1
ATOM 3006 O O . ALA A 1 389 ? -11.280 -44.012 -0.115 1.00 97.12 389 ALA A O 1
ATOM 3007 N N . ILE A 1 390 ? -10.555 -42.299 1.161 1.00 95.56 390 ILE A N 1
ATOM 3008 C CA . ILE A 1 390 ? -10.649 -41.283 0.092 1.00 95.56 390 ILE A CA 1
ATOM 3009 C C . ILE A 1 390 ? -9.749 -41.670 -1.083 1.00 95.56 390 ILE A C 1
ATOM 3011 O O . ILE A 1 390 ? -10.197 -41.675 -2.227 1.00 95.56 390 ILE A O 1
ATOM 3015 N N . LEU A 1 391 ? -8.500 -42.044 -0.797 1.00 92.81 391 LEU A N 1
ATOM 3016 C CA . LEU A 1 391 ? -7.523 -42.428 -1.813 1.00 92.81 391 LEU A CA 1
ATOM 3017 C C . LEU A 1 391 ? -7.982 -43.640 -2.640 1.00 92.81 391 LEU A C 1
ATOM 3019 O O . LEU A 1 391 ? -7.727 -43.701 -3.839 1.00 92.81 391 LEU A O 1
ATOM 3023 N N . ASN A 1 392 ? -8.685 -44.588 -2.013 1.00 93.06 392 ASN A N 1
ATOM 3024 C CA . ASN A 1 392 ? -9.221 -45.780 -2.675 1.00 93.06 392 ASN A CA 1
ATOM 3025 C C . ASN A 1 392 ? -10.604 -45.565 -3.321 1.00 93.06 392 ASN A C 1
ATOM 3027 O O . ASN A 1 392 ? -11.151 -46.502 -3.904 1.00 93.06 392 ASN A O 1
ATOM 3031 N N . GLY A 1 393 ? -11.192 -44.368 -3.211 1.00 91.31 393 GLY A N 1
ATOM 3032 C CA . GLY A 1 393 ? -12.542 -44.082 -3.705 1.00 91.31 393 GLY A CA 1
ATOM 3033 C C . GLY A 1 393 ? -13.666 -44.771 -2.917 1.00 91.31 393 GLY A C 1
ATOM 3034 O O . GLY A 1 393 ? -14.785 -44.886 -3.419 1.00 91.31 393 GLY A O 1
ATOM 3035 N N . ASP A 1 394 ? -13.395 -45.233 -1.695 1.00 95.81 394 ASP A N 1
ATOM 3036 C CA . ASP A 1 394 ? -14.363 -45.911 -0.829 1.00 95.81 394 ASP A CA 1
ATOM 3037 C C . ASP A 1 394 ? -15.200 -44.891 -0.043 1.00 95.81 394 ASP A C 1
ATOM 3039 O O . ASP A 1 394 ? -14.888 -44.520 1.091 1.00 95.81 394 ASP A O 1
ATOM 3043 N N . GLN A 1 395 ? -16.283 -44.425 -0.668 1.00 94.56 395 GLN A N 1
ATOM 3044 C CA . GLN A 1 395 ? -17.135 -43.380 -0.097 1.00 94.56 395 GLN A CA 1
ATOM 3045 C C . GLN A 1 395 ? -17.733 -43.751 1.266 1.00 94.56 395 GLN A C 1
ATOM 3047 O O . GLN A 1 395 ? -17.834 -42.885 2.135 1.00 94.56 395 GLN A O 1
ATOM 3052 N N . GLU A 1 396 ? -18.138 -45.007 1.470 1.00 95.69 396 GLU A N 1
ATOM 3053 C CA . GLU A 1 396 ? -18.805 -45.435 2.704 1.00 95.69 396 GLU A CA 1
ATOM 3054 C C . GLU A 1 396 ? -17.845 -45.344 3.895 1.00 95.69 396 GLU A C 1
ATOM 3056 O O . GLU A 1 396 ? -18.154 -44.702 4.907 1.00 95.69 396 GLU A O 1
ATOM 3061 N N . ASN A 1 397 ? -16.640 -45.900 3.743 1.00 96.94 397 ASN A N 1
ATOM 3062 C CA . ASN A 1 397 ? -15.626 -45.853 4.791 1.00 96.94 397 ASN A CA 1
ATOM 3063 C C . ASN A 1 397 ? -15.061 -44.440 4.992 1.00 96.94 397 ASN A C 1
ATOM 3065 O O . ASN A 1 397 ? -14.802 -44.056 6.137 1.00 96.94 397 ASN A O 1
ATOM 3069 N N . SER A 1 398 ? -14.941 -43.627 3.933 1.00 97.00 398 SER A N 1
ATOM 3070 C CA . SER A 1 398 ? -14.552 -42.216 4.060 1.00 97.00 398 SER A CA 1
ATOM 3071 C C . SER A 1 398 ? -15.536 -41.433 4.923 1.00 97.00 398 SER A C 1
ATOM 3073 O O . SER A 1 398 ? -15.123 -40.758 5.867 1.00 97.00 398 SER A O 1
ATOM 3075 N N . VAL A 1 399 ? -16.839 -41.536 4.632 1.00 97.81 399 VAL A N 1
ATOM 3076 C CA . VAL A 1 399 ? -17.879 -40.840 5.404 1.00 97.81 399 VAL A CA 1
ATOM 3077 C C . VAL A 1 399 ? -17.880 -41.328 6.848 1.00 97.81 399 VAL A C 1
ATOM 3079 O O . VAL A 1 399 ? -17.851 -40.505 7.763 1.00 97.81 399 VAL A O 1
ATOM 3082 N N . SER A 1 400 ? -17.851 -42.645 7.071 1.00 98.12 400 SER A N 1
ATOM 3083 C CA . SER A 1 400 ? -17.856 -43.213 8.423 1.00 98.12 400 SER A CA 1
ATOM 3084 C C . SER A 1 400 ? -16.665 -42.732 9.261 1.00 98.12 400 SER A C 1
ATOM 3086 O O . SER A 1 400 ? -16.839 -42.345 10.418 1.00 98.12 400 SER A O 1
ATOM 3088 N N . ALA A 1 401 ? -15.456 -42.721 8.692 1.00 98.19 401 ALA A N 1
ATOM 3089 C CA . ALA A 1 401 ? -14.253 -42.292 9.400 1.00 98.19 401 ALA A CA 1
ATOM 3090 C C . ALA A 1 401 ? -14.247 -40.778 9.686 1.00 98.19 401 ALA A C 1
ATOM 3092 O O . ALA A 1 401 ? -13.915 -40.370 10.801 1.00 98.19 401 ALA A O 1
ATOM 3093 N N . ILE A 1 402 ? -14.676 -39.941 8.730 1.00 98.25 402 ILE A N 1
ATOM 3094 C CA . ILE A 1 402 ? -14.771 -38.483 8.925 1.00 98.25 402 ILE A CA 1
ATOM 3095 C C . ILE A 1 402 ? -15.843 -38.127 9.962 1.00 98.25 402 ILE A C 1
ATOM 3097 O O . ILE A 1 402 ? -15.620 -37.246 10.794 1.00 98.25 402 ILE A O 1
ATOM 3101 N N . VAL A 1 403 ? -16.984 -38.823 9.971 1.00 98.38 403 VAL A N 1
ATOM 3102 C CA . VAL A 1 403 ? -18.003 -38.646 11.016 1.00 98.38 403 VAL A CA 1
ATOM 3103 C C . VAL A 1 403 ? -17.425 -39.004 12.388 1.00 98.38 403 VAL A C 1
ATOM 3105 O O . VAL A 1 403 ? -17.566 -38.211 13.315 1.00 98.38 403 VAL A O 1
ATOM 3108 N N . GLY A 1 404 ? -16.703 -40.123 12.516 1.00 98.06 404 GLY A N 1
ATOM 3109 C CA . GLY A 1 404 ? -16.039 -40.499 13.772 1.00 98.06 404 GLY A CA 1
ATOM 3110 C C . GLY A 1 404 ? -14.983 -39.485 14.243 1.00 98.06 404 GLY A C 1
ATOM 3111 O O . GLY A 1 404 ? -14.873 -39.201 15.442 1.00 98.06 404 GLY A O 1
ATOM 3112 N N . LEU A 1 405 ? -14.224 -38.886 13.314 1.00 97.44 405 LEU A N 1
ATOM 3113 C CA . LEU A 1 405 ? -13.311 -37.777 13.627 1.00 97.44 405 LEU A CA 1
ATOM 3114 C C . LEU A 1 405 ? -14.074 -36.577 14.172 1.00 97.44 405 LEU A C 1
ATOM 3116 O O . LEU A 1 405 ? -13.707 -36.039 15.216 1.00 97.44 405 LEU A O 1
ATOM 3120 N N . ALA A 1 406 ? -15.145 -36.176 13.488 1.00 98.00 406 ALA A N 1
ATOM 3121 C CA . ALA A 1 406 ? -15.968 -35.048 13.891 1.00 98.00 406 ALA A CA 1
ATOM 3122 C C . ALA A 1 406 ? -16.613 -35.269 15.267 1.00 98.00 406 ALA A C 1
ATOM 3124 O O . ALA A 1 406 ? -16.616 -34.347 16.078 1.00 98.00 406 ALA A O 1
ATOM 3125 N N . GLU A 1 407 ? -17.067 -36.487 15.587 1.00 97.62 407 GLU A N 1
ATOM 3126 C CA . GLU A 1 407 ? -17.569 -36.834 16.928 1.00 97.62 407 GLU A CA 1
ATOM 3127 C C . GLU A 1 407 ? -16.512 -36.607 18.012 1.00 97.62 407 GLU A C 1
ATOM 3129 O O . GLU A 1 407 ? -16.811 -36.068 19.077 1.00 97.62 407 GLU A O 1
ATOM 3134 N N . THR A 1 408 ? -15.268 -36.989 17.724 1.00 96.81 408 THR A N 1
ATOM 3135 C CA . THR A 1 408 ? -14.145 -36.830 18.652 1.00 96.81 408 THR A CA 1
ATOM 3136 C C . THR A 1 408 ? -13.756 -35.355 18.812 1.00 96.81 408 THR A C 1
ATOM 3138 O O . THR A 1 408 ? -13.518 -34.880 19.923 1.00 96.81 408 THR A O 1
ATOM 3141 N N . ILE A 1 409 ? -13.694 -34.616 17.703 1.00 97.38 409 ILE A N 1
ATOM 3142 C CA . ILE A 1 409 ? -13.235 -33.224 17.652 1.00 97.38 409 ILE A CA 1
ATOM 3143 C C . ILE A 1 409 ? -14.281 -32.268 18.233 1.00 97.38 409 ILE A C 1
ATOM 3145 O O . ILE A 1 409 ? -13.929 -31.408 19.039 1.00 97.38 409 ILE A O 1
ATOM 3149 N N . PHE A 1 410 ? -15.559 -32.416 17.874 1.00 97.44 410 PHE A N 1
ATOM 3150 C CA . PHE A 1 410 ? -16.634 -31.513 18.303 1.00 97.44 410 PHE A CA 1
ATOM 3151 C C . PHE A 1 410 ? -16.976 -31.611 19.791 1.00 97.44 410 PHE A C 1
ATOM 3153 O O . PHE A 1 410 ? -17.700 -30.757 20.295 1.00 97.44 410 PHE A O 1
ATOM 3160 N N . ASP A 1 411 ? -16.426 -32.581 20.520 1.00 96.06 411 ASP A N 1
ATOM 3161 C CA . ASP A 1 411 ? -16.487 -32.603 21.982 1.00 96.06 411 ASP A CA 1
ATOM 3162 C C . ASP A 1 411 ? -15.433 -31.668 22.622 1.00 96.06 411 ASP A C 1
ATOM 3164 O O . ASP A 1 411 ? -15.545 -31.266 23.786 1.00 96.06 411 ASP A O 1
ATOM 3168 N N . ILE A 1 412 ? -14.391 -31.275 21.878 1.00 96.38 412 ILE A N 1
ATOM 3169 C CA . ILE A 1 412 ? -13.229 -30.531 22.376 1.00 96.38 412 ILE A CA 1
ATOM 3170 C C . ILE A 1 412 ? -13.361 -29.030 22.089 1.00 96.38 412 ILE A C 1
ATOM 3172 O O . ILE A 1 412 ? -13.303 -28.585 20.952 1.00 96.38 412 ILE A O 1
ATOM 3176 N N . SER A 1 413 ? -13.439 -28.193 23.131 1.00 92.56 413 SER A N 1
ATOM 3177 C CA . SER A 1 413 ? -13.315 -26.732 22.970 1.00 92.56 413 SER A CA 1
ATOM 3178 C C . SER A 1 413 ? -11.894 -26.357 22.519 1.00 92.56 413 SER A C 1
ATOM 3180 O O . SER A 1 413 ? -10.934 -26.801 23.162 1.00 92.56 413 SER A O 1
ATOM 3182 N N . PRO A 1 414 ? -11.720 -25.494 21.499 1.00 93.00 414 PRO A N 1
ATOM 3183 C CA . PRO A 1 414 ? -12.716 -24.607 20.875 1.00 93.00 414 PRO A CA 1
ATOM 3184 C C . PRO A 1 414 ? -13.332 -25.124 19.559 1.00 93.00 414 PRO A C 1
ATOM 3186 O O . PRO A 1 414 ? -13.901 -24.320 18.821 1.00 93.00 414 PRO A O 1
ATOM 3189 N N . PHE A 1 415 ? -13.208 -26.413 19.238 1.00 96.19 415 PHE A N 1
ATOM 3190 C CA . PHE A 1 415 ? -13.703 -27.018 17.993 1.00 96.19 415 PHE A CA 1
ATOM 3191 C C . PHE A 1 415 ? -15.215 -27.283 17.984 1.00 96.19 415 PHE A C 1
ATOM 3193 O O . PHE A 1 415 ? -15.762 -27.655 16.954 1.00 96.19 415 PHE A O 1
ATOM 3200 N N . ILE A 1 416 ? -15.896 -27.068 19.110 1.00 96.12 416 ILE A N 1
ATOM 3201 C CA . ILE A 1 416 ? -17.351 -27.205 19.221 1.00 96.12 416 ILE A CA 1
ATOM 3202 C C . ILE A 1 416 ? -18.035 -26.198 18.266 1.00 96.12 416 ILE A C 1
ATOM 3204 O O . ILE A 1 416 ? -17.768 -24.996 18.389 1.00 96.12 416 ILE A O 1
ATOM 3208 N N . PRO A 1 417 ? -18.885 -26.650 17.323 1.00 93.25 417 PRO A N 1
ATOM 3209 C CA . PRO A 1 417 ? -19.593 -25.775 16.385 1.00 93.25 417 PRO A CA 1
ATOM 3210 C C . PRO A 1 417 ? -20.668 -24.910 17.055 1.00 93.25 417 PRO A C 1
ATOM 3212 O O . PRO A 1 417 ? -21.265 -25.311 18.053 1.00 93.25 417 PRO A O 1
ATOM 3215 N N . ASP A 1 418 ? -20.961 -23.750 16.464 1.00 88.75 418 ASP A N 1
ATOM 3216 C CA . ASP A 1 418 ? -22.115 -22.913 16.818 1.00 88.75 418 ASP A CA 1
ATOM 3217 C C . ASP A 1 418 ? -22.718 -22.261 15.551 1.00 88.75 418 ASP A C 1
ATOM 3219 O O . ASP A 1 418 ? -22.072 -21.400 14.938 1.00 88.75 418 ASP A O 1
ATOM 3223 N N . PRO A 1 419 ? -23.938 -22.639 15.116 1.00 90.50 419 PRO A N 1
ATOM 3224 C CA . PRO A 1 419 ? -24.887 -23.552 15.766 1.00 90.50 419 PRO A CA 1
ATOM 3225 C C . PRO A 1 419 ? -24.477 -25.028 15.648 1.00 90.50 419 PRO A C 1
ATOM 3227 O O . PRO A 1 419 ? -23.797 -25.408 14.697 1.00 90.50 419 PRO A O 1
ATOM 3230 N N . PHE A 1 420 ? -24.946 -25.872 16.574 1.00 93.81 420 PHE A N 1
ATOM 3231 C CA . PHE A 1 420 ? -24.704 -27.320 16.552 1.00 93.81 420 PHE A CA 1
ATOM 3232 C C . PHE A 1 420 ? -26.030 -28.094 16.392 1.00 93.81 420 PHE A C 1
ATOM 3234 O O . PHE A 1 420 ? -26.736 -28.293 17.380 1.00 93.81 420 PHE A O 1
ATOM 3241 N N . PRO A 1 421 ? -26.431 -28.460 15.158 1.00 91.88 421 PRO A N 1
ATOM 3242 C CA . PRO A 1 421 ? -27.713 -29.116 14.902 1.00 91.88 421 PRO A CA 1
ATOM 3243 C C . PRO A 1 421 ? -27.703 -30.594 15.319 1.00 91.88 421 PRO A C 1
ATOM 3245 O O . PRO A 1 421 ? -26.692 -31.272 15.174 1.00 91.88 421 PRO A O 1
ATOM 3248 N N . ASP A 1 422 ? -28.843 -31.128 15.766 1.00 90.62 422 ASP A N 1
ATOM 3249 C CA . ASP A 1 422 ? -28.943 -32.530 16.216 1.00 90.62 422 ASP A CA 1
ATOM 3250 C C . ASP A 1 422 ? -28.646 -33.542 15.093 1.00 90.62 422 ASP A C 1
ATOM 3252 O O . ASP A 1 422 ? -28.044 -34.588 15.337 1.00 90.62 422 ASP A O 1
ATOM 3256 N N . ASN A 1 423 ? -29.016 -33.205 13.851 1.00 92.00 423 ASN A N 1
ATOM 3257 C CA . ASN A 1 423 ? -28.796 -34.011 12.646 1.00 92.00 423 ASN A CA 1
ATOM 3258 C C . ASN A 1 423 ? -27.469 -33.689 11.926 1.00 92.00 423 ASN A C 1
ATOM 3260 O O . ASN A 1 423 ? -27.350 -33.816 10.704 1.00 92.00 423 ASN A O 1
ATOM 3264 N N . TRP A 1 424 ? -26.459 -33.203 12.655 1.00 94.62 424 TRP A N 1
ATOM 3265 C CA . TRP A 1 424 ? -25.187 -32.785 12.059 1.00 94.62 424 TRP A CA 1
ATOM 3266 C C . TRP A 1 424 ? -24.454 -33.918 11.320 1.00 94.62 424 TRP A C 1
ATOM 3268 O O . TRP A 1 424 ? -23.716 -33.645 10.374 1.00 94.62 424 TRP A O 1
ATOM 3278 N N . ARG A 1 425 ? -24.662 -35.181 11.720 1.00 96.44 425 ARG A N 1
ATOM 3279 C CA . ARG A 1 425 ? -24.044 -36.358 11.082 1.00 96.44 425 ARG A CA 1
ATOM 3280 C C . ARG A 1 425 ? -24.598 -36.584 9.684 1.00 96.44 425 ARG A C 1
ATOM 3282 O O . ARG A 1 425 ? -23.834 -36.815 8.747 1.00 96.44 425 ARG A O 1
ATOM 3289 N N . GLU A 1 426 ? -25.915 -36.475 9.533 1.00 94.81 426 GLU A N 1
ATOM 3290 C CA . GLU A 1 426 ? -26.586 -36.555 8.240 1.00 94.81 426 GLU A CA 1
ATOM 3291 C C . GLU A 1 426 ? -26.163 -35.389 7.342 1.00 94.81 426 GLU A C 1
ATOM 3293 O O . GLU A 1 426 ? -25.897 -35.589 6.158 1.00 94.81 426 GLU A O 1
ATOM 3298 N N . VAL A 1 427 ? -26.030 -34.185 7.912 1.00 94.56 427 VAL A N 1
ATOM 3299 C CA . VAL A 1 427 ? -25.568 -32.991 7.186 1.00 94.56 427 VAL A CA 1
ATOM 3300 C C . VAL A 1 427 ? -24.132 -33.160 6.691 1.00 94.56 427 VAL A C 1
ATOM 3302 O O . VAL A 1 427 ? -23.878 -32.911 5.517 1.00 94.56 427 VAL A O 1
ATOM 3305 N N . LEU A 1 428 ? -23.207 -33.614 7.543 1.00 96.25 428 LEU A N 1
ATOM 3306 C CA . LEU A 1 428 ? -21.817 -33.888 7.163 1.00 96.25 428 LEU A CA 1
ATOM 3307 C C . LEU A 1 428 ? -21.734 -34.967 6.076 1.00 96.25 428 LEU A C 1
ATOM 3309 O O . LEU A 1 428 ? -21.019 -34.798 5.092 1.00 96.25 428 LEU A O 1
ATOM 3313 N N . SER A 1 429 ? -22.513 -36.041 6.210 1.00 96.31 429 SER A N 1
ATOM 3314 C CA . SER A 1 429 ? -22.551 -37.123 5.219 1.00 96.31 429 SER A CA 1
ATOM 3315 C C . SER A 1 429 ? -23.047 -36.622 3.859 1.00 96.31 429 SER A C 1
ATOM 3317 O O . SER A 1 429 ? -22.392 -36.830 2.840 1.00 96.31 429 SER A O 1
ATOM 3319 N N . ALA A 1 430 ? -24.168 -35.895 3.831 1.00 93.44 430 ALA A N 1
ATOM 3320 C CA . ALA A 1 430 ? -24.698 -35.310 2.601 1.00 93.44 430 ALA A CA 1
ATOM 3321 C C . ALA A 1 430 ? -23.753 -34.258 2.004 1.00 93.44 430 ALA A C 1
ATOM 3323 O O . ALA A 1 430 ? -23.621 -34.172 0.782 1.00 93.44 430 ALA A O 1
ATOM 3324 N N . TRP A 1 431 ? -23.070 -33.484 2.854 1.00 93.75 431 TRP A N 1
ATOM 3325 C CA . TRP A 1 431 ? -22.073 -32.507 2.436 1.00 93.75 431 TRP A CA 1
ATOM 3326 C C . TRP A 1 431 ? -20.903 -33.171 1.708 1.00 93.75 431 TRP A C 1
ATOM 3328 O O . TRP A 1 431 ? -20.616 -32.762 0.590 1.00 93.75 431 TRP A O 1
ATOM 3338 N N . LEU A 1 432 ? -20.298 -34.218 2.281 1.00 94.50 432 LEU A N 1
ATOM 3339 C CA . LEU A 1 432 ? -19.175 -34.960 1.683 1.00 94.50 432 LEU A CA 1
ATOM 3340 C C . LEU A 1 432 ? -19.553 -35.680 0.382 1.00 94.50 432 LEU A C 1
ATOM 3342 O O . LEU A 1 432 ? -18.741 -35.782 -0.536 1.00 94.50 432 LEU A O 1
ATOM 3346 N N . LEU A 1 433 ? -20.796 -36.157 0.284 1.00 91.62 433 LEU A N 1
ATOM 3347 C CA . LEU A 1 433 ? -21.330 -36.806 -0.916 1.00 91.62 433 LEU A CA 1
ATOM 3348 C C . LEU A 1 433 ? -21.772 -35.803 -2.001 1.00 91.62 433 LEU A C 1
ATOM 3350 O O . LEU A 1 433 ? -22.367 -36.207 -3.000 1.00 91.62 433 LEU A O 1
ATOM 3354 N N . GLY A 1 434 ? -21.537 -34.499 -1.810 1.00 87.75 434 GLY A N 1
ATOM 3355 C CA . GLY A 1 434 ? -21.917 -33.454 -2.763 1.00 87.75 434 GLY A CA 1
ATOM 3356 C C . GLY A 1 434 ? -23.432 -33.264 -2.921 1.00 87.75 434 GLY A C 1
ATOM 3357 O O . GLY A 1 434 ? -23.878 -32.575 -3.844 1.00 87.75 434 GLY A O 1
ATOM 3358 N N . GLN A 1 435 ? -24.242 -33.845 -2.032 1.00 87.94 435 GLN A N 1
ATOM 3359 C CA . GLN A 1 435 ? -25.699 -33.833 -2.127 1.00 87.94 435 GLN A CA 1
ATOM 3360 C C . GLN A 1 435 ? -26.286 -32.455 -1.753 1.00 87.94 435 GLN A C 1
ATOM 3362 O O . GLN A 1 435 ? -25.667 -31.675 -1.015 1.00 87.94 435 GLN A O 1
ATOM 3367 N N . PRO A 1 436 ? -27.489 -32.108 -2.255 1.00 84.75 436 PRO A N 1
ATOM 3368 C CA . PRO A 1 436 ? -28.186 -30.892 -1.848 1.00 84.75 436 PRO A CA 1
ATOM 3369 C C . PRO A 1 436 ? -28.626 -30.949 -0.377 1.00 84.75 436 PRO A C 1
ATOM 3371 O O . PRO A 1 436 ? -29.401 -31.818 0.016 1.00 84.75 436 PRO A O 1
ATOM 3374 N N . LEU A 1 437 ? -28.210 -29.967 0.428 1.00 86.62 437 LEU A N 1
ATOM 3375 C CA . LEU A 1 437 ? -28.575 -29.887 1.852 1.00 86.62 437 LEU A CA 1
ATOM 3376 C C . LEU A 1 437 ? -30.006 -29.380 2.104 1.00 86.62 437 LEU A C 1
ATOM 3378 O O . LEU A 1 437 ? -30.492 -29.426 3.232 1.00 86.62 437 LEU A O 1
ATOM 3382 N N . SER A 1 438 ? -30.706 -28.911 1.066 1.00 81.69 438 SER A N 1
ATOM 3383 C CA . SER A 1 438 ? -32.067 -28.366 1.170 1.00 81.69 438 SER A CA 1
ATOM 3384 C C . SER A 1 438 ? -33.084 -29.372 1.720 1.00 81.69 438 SER A C 1
ATOM 3386 O O . SER A 1 438 ? -34.040 -28.970 2.376 1.00 81.69 438 SER A O 1
ATOM 3388 N N . GLN A 1 439 ? -32.861 -30.671 1.504 1.00 77.94 439 GLN A N 1
ATOM 3389 C CA . GLN A 1 439 ? -33.733 -31.746 1.990 1.00 77.94 439 GLN A CA 1
ATOM 3390 C C . GLN A 1 439 ? -33.534 -32.061 3.481 1.00 77.94 439 GLN A C 1
ATOM 3392 O O . GLN A 1 439 ? -34.420 -32.636 4.104 1.00 77.94 439 GLN A O 1
ATOM 3397 N N . LEU A 1 440 ? -32.397 -31.664 4.063 1.00 80.88 440 LEU A N 1
ATOM 3398 C CA . LEU A 1 440 ? -32.053 -31.898 5.472 1.00 80.88 440 LEU A CA 1
ATOM 3399 C C . LEU A 1 440 ? -32.350 -30.686 6.368 1.00 80.88 440 LEU A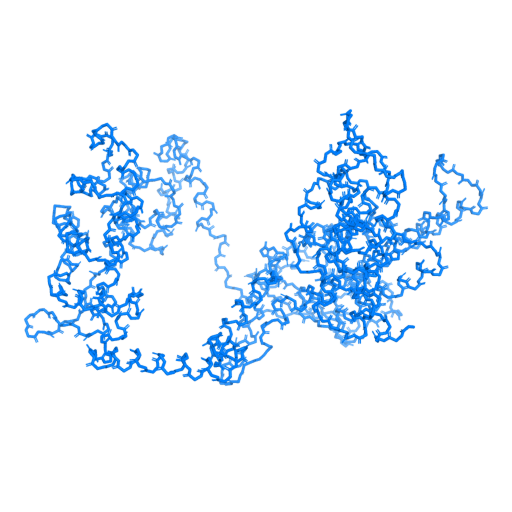 C 1
ATOM 3401 O O . LEU A 1 440 ? -32.145 -30.738 7.580 1.00 80.88 440 LEU A O 1
ATOM 3405 N N . ALA A 1 441 ? -32.817 -29.589 5.770 1.00 72.69 441 ALA A N 1
ATOM 3406 C CA . ALA A 1 441 ? -32.918 -28.293 6.419 1.00 72.69 441 ALA A CA 1
ATOM 3407 C C . ALA A 1 441 ? -34.134 -28.111 7.342 1.00 72.69 441 ALA A C 1
ATOM 3409 O O . ALA A 1 441 ? -34.145 -27.099 8.026 1.00 72.69 441 ALA A O 1
ATOM 3410 N N . ASN A 1 442 ? -35.127 -29.020 7.363 1.00 61.81 442 ASN A N 1
ATOM 3411 C CA . ASN A 1 442 ? -36.336 -29.025 8.222 1.00 61.81 442 ASN A CA 1
ATOM 3412 C C . ASN A 1 442 ? -36.661 -27.672 8.917 1.00 61.81 442 ASN A C 1
ATOM 3414 O O . ASN A 1 442 ? -36.453 -27.514 10.117 1.00 61.81 442 ASN A O 1
ATOM 3418 N N . GLU A 1 443 ? -37.142 -26.693 8.133 1.00 56.38 443 GLU A N 1
ATOM 3419 C CA . GLU A 1 443 ? -37.527 -25.310 8.519 1.00 56.38 443 GLU A CA 1
ATOM 3420 C C . GLU A 1 443 ? -36.402 -24.339 8.966 1.00 56.38 443 GLU A C 1
ATOM 3422 O O . GLU A 1 443 ? -36.664 -23.155 9.164 1.00 56.38 443 GLU A O 1
ATOM 3427 N N . ASN A 1 444 ? -35.140 -24.771 9.039 1.00 72.56 444 ASN A N 1
ATOM 3428 C CA . ASN A 1 444 ? -34.000 -24.012 9.575 1.00 72.56 444 ASN A CA 1
ATOM 3429 C C . ASN A 1 444 ? -32.764 -23.976 8.643 1.00 72.56 444 ASN A C 1
ATOM 3431 O O . ASN A 1 444 ? -31.620 -24.119 9.082 1.00 72.56 444 ASN A O 1
ATOM 3435 N N . THR A 1 445 ? -32.966 -23.716 7.344 1.00 78.19 445 THR A N 1
ATOM 3436 C CA . THR A 1 445 ? -31.897 -23.651 6.319 1.00 78.19 445 THR A CA 1
ATOM 3437 C C . THR A 1 445 ? -30.716 -22.756 6.709 1.00 78.19 445 THR A C 1
ATOM 3439 O O . THR A 1 445 ? -29.566 -23.111 6.465 1.00 78.19 445 THR A O 1
ATOM 3442 N N . SER A 1 446 ? -30.975 -21.620 7.366 1.00 83.38 446 SER A N 1
ATOM 3443 C CA . SER A 1 446 ? -29.919 -20.697 7.809 1.00 83.38 446 SER A CA 1
ATOM 3444 C C . SER A 1 446 ? -28.979 -21.321 8.848 1.00 83.38 446 SER A C 1
ATOM 3446 O O . SER A 1 446 ? -27.771 -21.106 8.779 1.00 83.38 446 SER A O 1
ATOM 3448 N N . ASN A 1 447 ? -29.496 -22.135 9.775 1.00 85.50 447 ASN A N 1
ATOM 3449 C CA . ASN A 1 447 ? -28.669 -22.783 10.794 1.00 85.50 447 ASN A CA 1
ATOM 3450 C C . ASN A 1 447 ? -27.797 -23.891 10.198 1.00 85.50 447 ASN A C 1
ATOM 3452 O O . ASN A 1 447 ? -26.646 -24.025 10.599 1.00 85.50 447 ASN A O 1
ATOM 3456 N N . ILE A 1 448 ? -28.312 -24.639 9.217 1.00 89.75 448 ILE A N 1
ATOM 3457 C CA . ILE A 1 448 ? -27.525 -25.655 8.505 1.00 89.75 448 ILE A CA 1
ATOM 3458 C C . ILE A 1 448 ? -26.379 -25.009 7.721 1.00 89.75 448 ILE A C 1
ATOM 3460 O O . ILE A 1 448 ? -25.249 -25.473 7.826 1.00 89.75 448 ILE A O 1
ATOM 3464 N N . LEU A 1 449 ? -26.630 -23.909 7.001 1.00 87.75 449 LEU A N 1
ATOM 3465 C CA . LEU A 1 449 ? -25.572 -23.187 6.280 1.00 87.75 449 LEU A CA 1
ATOM 3466 C C . LEU A 1 449 ? -24.502 -22.636 7.233 1.00 87.75 449 LEU A C 1
ATOM 3468 O O . LEU A 1 449 ? -23.315 -22.840 7.002 1.00 87.75 449 LEU A O 1
ATOM 3472 N N . ARG A 1 450 ? -24.911 -22.033 8.356 1.00 90.00 450 ARG A N 1
ATOM 3473 C CA . ARG A 1 450 ? -23.971 -21.566 9.388 1.00 90.00 450 ARG A CA 1
ATOM 3474 C C . ARG A 1 450 ? -23.174 -22.708 10.017 1.00 90.00 450 ARG A C 1
ATOM 3476 O O . ARG A 1 450 ? -22.006 -22.516 10.336 1.00 90.00 450 ARG A O 1
ATOM 3483 N N . PHE A 1 451 ? -23.776 -23.884 10.200 1.00 94.56 451 PHE A N 1
ATOM 3484 C CA . PHE A 1 451 ? -23.060 -25.076 10.657 1.00 94.56 451 PHE A CA 1
ATOM 3485 C C . PHE A 1 451 ? -22.048 -25.572 9.614 1.00 94.56 451 PHE A C 1
ATOM 3487 O O . PHE A 1 451 ? -20.955 -25.979 9.992 1.00 94.56 451 PHE A O 1
ATOM 3494 N N . VAL A 1 452 ? -22.359 -25.501 8.317 1.00 92.25 452 VAL A N 1
ATOM 3495 C CA . VAL A 1 452 ? -21.385 -25.818 7.259 1.00 92.25 452 VAL A CA 1
ATOM 3496 C C . VAL A 1 452 ? -20.206 -24.847 7.318 1.00 92.25 452 VAL A C 1
ATOM 3498 O O . VAL A 1 452 ? -19.071 -25.292 7.425 1.00 92.25 452 VAL A O 1
ATOM 3501 N N . GLU A 1 453 ? -20.454 -23.538 7.340 1.00 89.19 453 GLU A N 1
ATOM 3502 C CA . GLU A 1 453 ? -19.396 -22.517 7.388 1.00 89.19 453 GLU A CA 1
ATOM 3503 C C . GLU A 1 453 ? -18.550 -22.604 8.666 1.00 89.19 453 GLU A C 1
ATOM 3505 O O . GLU A 1 453 ? -17.321 -22.593 8.621 1.00 89.19 453 GLU A O 1
ATOM 3510 N N . ASN A 1 454 ? -19.201 -22.700 9.826 1.00 93.31 454 ASN A N 1
ATOM 3511 C CA . ASN A 1 454 ? -18.513 -22.712 11.109 1.00 93.31 454 ASN A CA 1
ATOM 3512 C C . ASN A 1 454 ? -17.960 -24.097 11.448 1.00 93.31 454 ASN A C 1
ATOM 3514 O O . ASN A 1 454 ? -16.772 -24.241 11.715 1.00 93.31 454 ASN A O 1
ATOM 3518 N N . GLY A 1 455 ? -18.815 -25.113 11.461 1.00 93.31 455 GLY A N 1
ATOM 3519 C CA . GLY A 1 455 ? -18.476 -26.468 11.877 1.00 93.31 455 GLY A CA 1
ATOM 3520 C C . GLY A 1 455 ? -17.609 -27.190 10.855 1.00 93.31 455 GLY A C 1
ATOM 3521 O O . GLY A 1 455 ? -16.528 -27.658 11.206 1.00 93.31 455 GLY A O 1
ATOM 3522 N N . LEU A 1 456 ? -18.069 -27.270 9.604 1.00 94.75 456 LEU A N 1
ATOM 3523 C CA . LEU A 1 456 ? -17.419 -28.099 8.586 1.00 94.75 456 LEU A CA 1
ATOM 3524 C C . LEU A 1 456 ? -16.254 -27.389 7.899 1.00 94.75 456 LEU A C 1
ATOM 3526 O O . LEU A 1 456 ? -15.200 -27.981 7.794 1.00 94.75 456 LEU A O 1
ATOM 3530 N N . ILE A 1 457 ? -16.387 -26.134 7.477 1.00 92.06 457 ILE A N 1
ATOM 3531 C CA . ILE A 1 457 ? -15.334 -25.441 6.711 1.00 92.06 457 ILE A CA 1
ATOM 3532 C C . ILE A 1 457 ? -14.229 -24.886 7.624 1.00 92.06 457 ILE A C 1
ATOM 3534 O O . ILE A 1 457 ? -13.100 -24.706 7.183 1.00 92.06 457 ILE A O 1
ATOM 3538 N N . TYR A 1 458 ? -14.515 -24.642 8.907 1.00 92.19 458 TYR A N 1
ATOM 3539 C CA . TYR A 1 458 ? -13.550 -24.023 9.820 1.00 92.19 458 TYR A CA 1
ATOM 3540 C C . TYR A 1 458 ? -13.147 -24.912 11.005 1.00 92.19 458 TYR A C 1
ATOM 3542 O O . TYR A 1 458 ? -11.974 -25.259 11.155 1.00 92.19 458 TYR A O 1
ATOM 3550 N N . LYS A 1 459 ? -14.090 -25.281 11.882 1.00 95.12 459 LYS A N 1
ATOM 3551 C CA . LYS A 1 459 ? -13.768 -25.946 13.158 1.00 95.12 459 LYS A CA 1
ATOM 3552 C C . LYS A 1 459 ? -13.230 -27.364 12.980 1.00 95.12 459 LYS A C 1
ATOM 3554 O O . LYS A 1 459 ? -12.283 -27.733 13.673 1.00 95.12 459 LYS A O 1
ATOM 3559 N N . LEU A 1 460 ? -13.828 -28.146 12.084 1.00 97.12 460 LEU A N 1
ATOM 3560 C CA . LEU A 1 460 ? -13.440 -29.532 11.840 1.00 97.12 460 LEU A CA 1
ATOM 3561 C C . LEU A 1 460 ? -12.061 -29.637 11.155 1.00 97.12 460 LEU A C 1
ATOM 3563 O O . LEU A 1 460 ? -11.216 -30.338 11.711 1.00 97.12 460 LEU A O 1
ATOM 3567 N N . PRO A 1 461 ? -11.767 -28.904 10.060 1.00 96.56 461 PRO A N 1
ATOM 3568 C CA . PRO A 1 461 ? -10.430 -28.788 9.483 1.00 96.56 461 PRO A CA 1
ATOM 3569 C C . PRO A 1 461 ? -9.373 -28.396 10.505 1.00 96.56 461 PRO A C 1
ATOM 3571 O O . PRO A 1 461 ? -8.367 -29.088 10.638 1.00 96.56 461 PRO A O 1
ATOM 3574 N N . TRP A 1 462 ? -9.644 -27.366 11.315 1.00 93.81 462 TRP A N 1
ATOM 3575 C CA . TRP A 1 462 ? -8.720 -26.952 12.369 1.00 93.81 462 TRP A CA 1
ATOM 3576 C C . TRP A 1 462 ? -8.467 -28.070 13.391 1.00 93.81 462 TRP A C 1
ATOM 3578 O O . TRP A 1 462 ? -7.324 -28.303 13.784 1.00 93.81 462 TRP A O 1
ATOM 3588 N N . GLY A 1 463 ? -9.508 -28.795 13.807 1.00 96.31 463 GLY A N 1
ATOM 3589 C CA . GLY A 1 463 ? -9.365 -29.940 14.706 1.00 96.31 463 GLY A CA 1
ATOM 3590 C C . GLY A 1 463 ? -8.566 -31.095 14.096 1.00 96.31 463 GLY A C 1
ATOM 3591 O O . GLY A 1 463 ? -7.725 -31.679 14.779 1.00 96.31 463 GLY A O 1
ATOM 3592 N N . ILE A 1 464 ? -8.783 -31.399 12.814 1.00 97.19 464 ILE A N 1
ATOM 3593 C CA . ILE A 1 464 ? -8.048 -32.438 12.079 1.00 97.19 464 ILE A CA 1
ATOM 3594 C C . ILE A 1 464 ? -6.571 -32.058 11.942 1.00 97.19 464 ILE A C 1
ATOM 3596 O O . ILE A 1 464 ? -5.695 -32.867 12.253 1.00 97.19 464 ILE A O 1
ATOM 3600 N N . ASP A 1 465 ? -6.281 -30.817 11.555 1.00 95.62 465 ASP A N 1
ATOM 3601 C CA . ASP A 1 465 ? -4.912 -30.312 11.480 1.00 95.62 465 ASP A CA 1
ATOM 3602 C C . ASP A 1 465 ? -4.237 -30.335 12.855 1.00 95.62 465 ASP A C 1
ATOM 3604 O O . ASP A 1 465 ? -3.079 -30.741 12.959 1.00 95.62 465 ASP A O 1
ATOM 3608 N N . ALA A 1 466 ? -4.964 -29.981 13.922 1.00 94.88 466 ALA A N 1
ATOM 3609 C CA . ALA A 1 466 ? -4.465 -30.049 15.292 1.00 94.88 466 ALA A CA 1
ATOM 3610 C C . ALA A 1 466 ? -4.079 -31.478 15.704 1.00 94.88 466 ALA A C 1
ATOM 3612 O O . ALA A 1 466 ? -3.063 -31.656 16.376 1.00 94.88 466 ALA A O 1
ATOM 3613 N N . ILE A 1 467 ? -4.843 -32.491 15.283 1.00 96.31 467 ILE A N 1
ATOM 3614 C CA . ILE A 1 467 ? -4.504 -33.908 15.480 1.00 96.31 467 ILE A CA 1
ATOM 3615 C C . ILE A 1 467 ? -3.238 -34.266 14.691 1.00 96.31 467 ILE A C 1
ATOM 3617 O O . ILE A 1 467 ? -2.289 -34.785 15.284 1.00 96.31 467 ILE A O 1
ATOM 3621 N N . ARG A 1 468 ? -3.176 -33.923 13.394 1.00 95.88 468 ARG A N 1
ATOM 3622 C CA . ARG A 1 468 ? -2.034 -34.239 12.515 1.00 95.88 468 ARG A CA 1
ATOM 3623 C C . ARG A 1 468 ? -0.723 -33.663 13.049 1.00 95.88 468 ARG A C 1
ATOM 3625 O O . ARG A 1 468 ? 0.227 -34.407 13.292 1.00 95.88 468 ARG A O 1
ATOM 3632 N N . VAL A 1 469 ? -0.664 -32.350 13.279 1.00 94.50 469 VAL A N 1
ATOM 3633 C CA . VAL A 1 469 ? 0.578 -31.680 13.712 1.00 94.50 469 VAL A CA 1
ATOM 3634 C C . VAL A 1 469 ? 0.996 -32.096 15.122 1.00 94.50 469 VAL A C 1
ATOM 3636 O O . VAL A 1 469 ? 2.189 -32.123 15.435 1.00 94.50 469 VAL A O 1
ATOM 3639 N N . ARG A 1 470 ? 0.034 -32.465 15.981 1.00 95.06 470 ARG A N 1
ATOM 3640 C CA . ARG A 1 470 ? 0.309 -33.040 17.302 1.00 95.06 470 ARG A CA 1
ATOM 3641 C C . ARG A 1 470 ? 0.920 -34.432 17.186 1.00 95.06 470 ARG A C 1
ATOM 3643 O O . ARG A 1 470 ? 1.906 -34.690 17.872 1.00 95.06 470 ARG A O 1
ATOM 3650 N N . ALA A 1 471 ? 0.363 -35.307 16.347 1.00 95.06 471 ALA A N 1
ATOM 3651 C CA . ALA A 1 471 ? 0.886 -36.657 16.138 1.00 95.06 471 ALA A CA 1
ATOM 3652 C C . ALA A 1 471 ? 2.327 -36.616 15.604 1.00 95.06 471 ALA A C 1
ATOM 3654 O O . ALA A 1 471 ? 3.201 -37.288 16.154 1.00 95.06 471 ALA A O 1
ATOM 3655 N N . GLN A 1 472 ? 2.598 -35.731 14.635 1.00 93.38 472 GLN A N 1
ATOM 3656 C CA . GLN A 1 472 ? 3.946 -35.465 14.113 1.00 93.38 472 GLN A CA 1
ATOM 3657 C C . GLN A 1 472 ? 4.898 -34.969 15.206 1.00 93.38 472 GLN A C 1
ATOM 3659 O O . GLN A 1 472 ? 5.998 -35.489 15.383 1.00 93.38 472 GLN A O 1
ATOM 3664 N N . ALA A 1 473 ? 4.483 -33.957 15.974 1.00 91.81 473 ALA A N 1
ATOM 3665 C CA . ALA A 1 473 ? 5.338 -33.361 16.995 1.00 91.81 473 ALA A CA 1
ATOM 3666 C C . ALA A 1 473 ? 5.671 -34.332 18.133 1.00 91.81 473 ALA A C 1
ATOM 3668 O O . ALA A 1 473 ? 6.784 -34.274 18.659 1.00 91.81 473 ALA A O 1
ATOM 3669 N N . ASN A 1 474 ? 4.724 -35.196 18.505 1.00 92.88 474 ASN A N 1
ATOM 3670 C CA . ASN A 1 474 ? 4.885 -36.173 19.578 1.00 92.88 474 ASN A CA 1
ATOM 3671 C C . ASN A 1 474 ? 5.568 -37.468 19.130 1.00 92.88 474 ASN A C 1
ATOM 3673 O O . ASN A 1 474 ? 5.994 -38.230 19.997 1.00 92.88 474 ASN A O 1
ATOM 3677 N N . GLY A 1 475 ? 5.719 -37.685 17.820 1.00 91.69 475 GLY A N 1
ATOM 3678 C CA . GLY A 1 475 ? 6.294 -38.910 17.273 1.00 91.69 475 GLY A CA 1
ATOM 3679 C C . GLY A 1 475 ? 5.431 -40.128 17.589 1.00 91.69 475 GLY A C 1
ATOM 3680 O O . GLY A 1 475 ? 5.963 -41.156 18.002 1.00 91.69 475 GLY A O 1
ATOM 3681 N N . ASP A 1 476 ? 4.107 -39.988 17.468 1.00 93.19 476 ASP A N 1
ATOM 3682 C CA . ASP A 1 476 ? 3.196 -41.118 17.652 1.00 93.19 476 ASP A CA 1
ATOM 3683 C C . ASP A 1 476 ? 3.530 -42.229 16.654 1.00 93.19 476 ASP A C 1
ATOM 3685 O O . ASP A 1 476 ? 3.793 -41.958 15.478 1.00 93.19 476 ASP A O 1
ATOM 3689 N N . THR A 1 477 ? 3.491 -43.473 17.129 1.00 92.00 477 THR A N 1
ATOM 3690 C CA . THR A 1 477 ? 3.799 -44.649 16.319 1.00 92.00 477 THR A CA 1
ATOM 3691 C C . THR A 1 477 ? 2.575 -45.525 16.065 1.00 92.00 477 THR A C 1
ATOM 3693 O O . THR A 1 477 ? 1.670 -45.631 16.897 1.00 92.00 477 THR A O 1
ATOM 3696 N N . PHE A 1 478 ? 2.565 -46.171 14.901 1.00 87.94 478 PHE A N 1
ATOM 3697 C CA . PHE A 1 478 ? 1.458 -46.935 14.336 1.00 87.94 478 PHE A CA 1
ATOM 3698 C C . PHE A 1 478 ? 1.946 -48.272 13.757 1.00 87.94 478 PHE A C 1
ATOM 3700 O O . PHE A 1 478 ? 3.136 -48.464 13.492 1.00 87.94 478 PHE A O 1
ATOM 3707 N N . GLY A 1 479 ? 1.006 -49.195 13.535 1.00 79.88 479 GLY A N 1
ATOM 3708 C CA . GLY A 1 479 ? 1.273 -50.540 13.017 1.00 79.88 479 GLY A CA 1
ATOM 3709 C C . GLY A 1 479 ? 1.775 -51.533 14.071 1.00 79.88 479 GLY A C 1
ATOM 3710 O O . GLY A 1 479 ? 1.947 -51.200 15.247 1.00 79.88 479 GLY A O 1
ATOM 3711 N N . GLU A 1 480 ? 1.992 -52.781 13.650 1.00 70.69 480 GLU A N 1
ATOM 3712 C CA . GLU A 1 480 ? 2.601 -53.800 14.508 1.00 70.69 480 GLU A CA 1
ATOM 3713 C C . GLU A 1 480 ? 4.020 -53.353 14.899 1.00 70.69 480 GLU A C 1
ATOM 3715 O O . GLU A 1 480 ? 4.787 -52.876 14.067 1.00 70.69 480 GLU A O 1
ATOM 3720 N N . GLU A 1 481 ? 4.337 -53.430 16.194 1.00 74.81 481 GLU A N 1
ATOM 3721 C CA . GLU A 1 481 ? 5.615 -52.992 16.786 1.00 74.81 481 GLU A CA 1
ATOM 3722 C C . GLU A 1 481 ? 5.931 -51.480 16.712 1.00 74.81 481 GLU A C 1
ATOM 3724 O O . GLU A 1 481 ? 7.000 -51.065 17.158 1.00 74.81 481 GLU A O 1
ATOM 3729 N N . GLY A 1 482 ? 5.003 -50.630 16.246 1.00 80.50 482 GLY A N 1
ATOM 3730 C CA . GLY A 1 482 ? 5.204 -49.174 16.198 1.00 80.50 482 GLY A CA 1
ATOM 3731 C C . GLY A 1 482 ? 6.231 -48.733 15.152 1.00 80.50 482 GLY A C 1
ATOM 3732 O O . GLY A 1 482 ? 6.978 -47.782 15.383 1.00 80.50 482 GLY A O 1
ATOM 3733 N N . MET A 1 483 ? 6.297 -49.452 14.028 1.00 86.19 483 MET A N 1
ATOM 3734 C CA . MET A 1 483 ? 7.257 -49.204 12.948 1.00 86.19 483 MET A CA 1
ATOM 3735 C C . MET A 1 483 ? 6.982 -47.934 12.135 1.00 86.19 483 MET A C 1
ATOM 3737 O O . MET A 1 483 ? 7.909 -47.420 11.515 1.00 86.19 483 MET A O 1
ATOM 3741 N N . PHE A 1 484 ? 5.739 -47.453 12.115 1.00 90.69 484 PHE A N 1
ATOM 3742 C CA . PHE A 1 484 ? 5.327 -46.314 11.297 1.00 90.69 484 PHE A CA 1
ATOM 3743 C C . PHE A 1 484 ? 5.013 -45.103 12.163 1.00 90.69 484 PHE A C 1
ATOM 3745 O O . PHE A 1 484 ? 4.614 -45.236 13.315 1.00 90.69 484 PHE A O 1
ATOM 3752 N N . THR A 1 485 ? 5.144 -43.922 11.589 1.00 93.00 485 THR A N 1
ATOM 3753 C CA . THR A 1 485 ? 4.707 -42.637 12.133 1.00 93.00 485 THR A CA 1
ATOM 3754 C C . THR A 1 485 ? 3.580 -42.075 11.273 1.00 93.00 485 THR A C 1
ATOM 3756 O O . THR A 1 485 ? 3.256 -42.625 10.224 1.00 93.00 485 THR A O 1
ATOM 3759 N N . ILE A 1 486 ? 2.956 -40.978 11.702 1.00 92.25 486 ILE A N 1
ATOM 3760 C CA . ILE A 1 486 ? 1.855 -40.370 10.938 1.00 92.25 486 ILE A CA 1
ATOM 3761 C C . ILE A 1 486 ? 2.312 -39.868 9.556 1.00 92.25 486 ILE A C 1
ATOM 3763 O O . ILE A 1 486 ? 1.504 -39.824 8.637 1.00 92.25 486 ILE A O 1
ATOM 3767 N N . ASP A 1 487 ? 3.601 -39.539 9.404 1.00 91.19 487 ASP A N 1
ATOM 3768 C CA . ASP A 1 487 ? 4.205 -39.076 8.147 1.00 91.19 487 ASP A CA 1
ATOM 3769 C C . ASP A 1 487 ? 4.342 -40.192 7.098 1.00 91.19 487 ASP A C 1
ATOM 3771 O O . ASP A 1 487 ? 4.530 -39.907 5.918 1.00 91.19 487 ASP A O 1
ATOM 3775 N N . ASP A 1 488 ? 4.222 -41.458 7.512 1.00 92.69 488 ASP A N 1
ATOM 3776 C CA . ASP A 1 488 ? 4.253 -42.618 6.615 1.00 92.69 488 ASP A CA 1
ATOM 3777 C C . ASP A 1 488 ? 2.884 -42.904 5.965 1.00 92.69 488 ASP A C 1
ATOM 3779 O O . ASP A 1 488 ? 2.773 -43.786 5.110 1.00 92.69 488 ASP A O 1
ATOM 3783 N N . PHE A 1 489 ? 1.836 -42.170 6.355 1.00 93.25 489 PHE A N 1
ATOM 3784 C CA . PHE A 1 489 ? 0.480 -42.308 5.828 1.00 93.25 489 PHE A CA 1
ATOM 3785 C C . PHE A 1 489 ? 0.046 -41.051 5.072 1.00 93.25 489 PHE A C 1
ATOM 3787 O O . PHE A 1 489 ? 0.390 -39.929 5.438 1.00 93.25 489 PHE A O 1
ATOM 3794 N N . GLU A 1 490 ? -0.794 -41.231 4.051 1.00 92.88 490 GLU A N 1
ATOM 3795 C CA . GLU A 1 490 ? -1.521 -40.114 3.448 1.00 92.88 490 GLU A CA 1
ATOM 3796 C C . GLU A 1 490 ? -2.564 -39.601 4.448 1.00 92.88 490 GLU A C 1
ATOM 3798 O O . GLU A 1 490 ? -3.428 -40.357 4.892 1.00 92.88 490 GLU A O 1
ATOM 3803 N N . VAL A 1 491 ? -2.472 -38.323 4.822 1.00 94.44 491 VAL A N 1
ATOM 3804 C CA . VAL A 1 491 ? -3.338 -37.677 5.827 1.00 94.44 491 VAL A CA 1
ATOM 3805 C C . VAL A 1 491 ? -3.823 -36.280 5.403 1.00 94.44 491 VAL A C 1
ATOM 3807 O O . VAL A 1 491 ? -4.396 -35.546 6.212 1.00 94.44 491 VAL A O 1
ATOM 3810 N N . GLY A 1 492 ? -3.579 -35.890 4.149 1.00 92.19 492 GLY A N 1
ATOM 3811 C CA . GLY A 1 492 ? -3.837 -34.560 3.597 1.00 92.19 492 GLY A CA 1
ATOM 3812 C C . GLY A 1 492 ? -5.109 -34.424 2.755 1.00 92.19 492 GLY A C 1
ATOM 3813 O O . GLY A 1 492 ? -5.409 -33.317 2.324 1.00 92.19 492 GLY A O 1
ATOM 3814 N N . LEU A 1 493 ? -5.875 -35.493 2.530 1.00 94.06 493 LEU A N 1
ATOM 3815 C CA . LEU A 1 493 ? -7.061 -35.510 1.657 1.00 94.06 493 LEU A CA 1
ATOM 3816 C C . LEU A 1 493 ? -8.377 -35.186 2.382 1.00 94.06 493 LEU A C 1
ATOM 3818 O O . LEU A 1 493 ? -9.287 -34.604 1.792 1.00 94.06 493 LEU A O 1
ATOM 3822 N N . ALA A 1 494 ? -8.494 -35.537 3.665 1.00 95.56 494 ALA A N 1
ATOM 3823 C CA . ALA A 1 494 ? -9.732 -35.379 4.428 1.00 95.56 494 ALA A CA 1
ATOM 3824 C C . ALA A 1 494 ? -10.133 -33.907 4.610 1.00 95.56 494 ALA A C 1
ATOM 3826 O O . ALA A 1 494 ? -11.308 -33.576 4.470 1.00 95.56 494 ALA A O 1
ATOM 3827 N N . VAL A 1 495 ? -9.171 -33.018 4.883 1.00 95.38 495 VAL A N 1
ATOM 3828 C CA . VAL A 1 495 ? -9.434 -31.577 5.043 1.00 95.38 495 VAL A CA 1
ATOM 3829 C C . VAL A 1 495 ? -9.964 -30.953 3.743 1.00 95.38 495 VAL A C 1
ATOM 3831 O O . VAL A 1 495 ? -11.077 -30.428 3.788 1.00 95.38 495 VAL A O 1
ATOM 3834 N N . PRO A 1 496 ? -9.285 -31.086 2.582 1.00 92.88 496 PRO A N 1
ATOM 3835 C CA . PRO A 1 496 ? -9.830 -30.649 1.297 1.00 92.88 496 PRO A CA 1
ATOM 3836 C C . PRO A 1 496 ? -11.239 -31.173 1.025 1.00 92.88 496 PRO A C 1
ATOM 3838 O O . PRO A 1 496 ? -12.108 -30.411 0.603 1.00 92.88 496 PRO A O 1
ATOM 3841 N N . ALA A 1 497 ? -11.496 -32.455 1.302 1.00 94.38 497 ALA A N 1
ATOM 3842 C CA . ALA A 1 497 ? -12.806 -33.056 1.073 1.00 94.38 497 ALA A CA 1
ATOM 3843 C C . ALA A 1 497 ? -13.909 -32.422 1.936 1.00 94.38 497 ALA A C 1
ATOM 3845 O O . ALA A 1 497 ? -15.031 -32.209 1.471 1.00 94.38 497 ALA A O 1
ATOM 3846 N N . ILE A 1 498 ? -13.587 -32.085 3.187 1.00 95.62 498 ILE A N 1
ATOM 3847 C CA . ILE A 1 498 ? -14.497 -31.426 4.124 1.00 95.62 498 ILE A CA 1
ATOM 3848 C C . ILE A 1 498 ? -14.720 -29.958 3.741 1.00 95.62 498 ILE A C 1
ATOM 3850 O O . ILE A 1 498 ? -15.861 -29.509 3.749 1.00 95.62 498 ILE A O 1
ATOM 3854 N N . GLU A 1 499 ? -13.676 -29.212 3.384 1.00 92.31 499 GLU A N 1
ATOM 3855 C CA . GLU A 1 499 ? -13.794 -27.798 2.992 1.00 92.31 499 GLU A CA 1
ATOM 3856 C C . GLU A 1 499 ? -14.631 -27.631 1.721 1.00 92.31 499 GLU A C 1
ATOM 3858 O O . GLU A 1 499 ? -15.470 -26.736 1.618 1.00 92.31 499 GLU A O 1
ATOM 3863 N N . THR A 1 500 ? -14.425 -28.525 0.755 1.00 91.00 500 THR A N 1
ATOM 3864 C CA . THR A 1 500 ? -15.054 -28.448 -0.568 1.00 91.00 500 THR A CA 1
ATOM 3865 C C . THR A 1 500 ? -16.377 -29.212 -0.652 1.00 91.00 500 THR A C 1
ATOM 3867 O O . THR A 1 500 ? -17.185 -28.958 -1.547 1.00 91.00 500 THR A O 1
ATOM 3870 N N . GLY A 1 501 ? -16.643 -30.125 0.287 1.00 92.50 501 GLY A N 1
ATOM 3871 C CA . GLY A 1 501 ? -17.842 -30.963 0.288 1.00 92.50 501 GLY A CA 1
ATOM 3872 C C . GLY A 1 501 ? -17.860 -31.976 -0.854 1.00 92.50 501 GLY A C 1
ATOM 3873 O O . GLY A 1 501 ? -18.886 -32.150 -1.513 1.00 92.50 501 GLY A O 1
ATOM 3874 N N . THR A 1 502 ? -16.718 -32.596 -1.141 1.00 92.56 502 THR A N 1
ATOM 3875 C CA . THR A 1 502 ? -16.601 -33.672 -2.131 1.00 92.56 502 THR A CA 1
ATOM 3876 C C . THR A 1 502 ? -15.490 -34.640 -1.745 1.00 92.56 502 THR A C 1
ATOM 3878 O O . THR A 1 502 ? -14.386 -34.229 -1.413 1.00 92.56 502 THR A O 1
ATOM 3881 N N . LEU A 1 503 ? -15.762 -35.944 -1.826 1.00 94.19 503 LEU A N 1
ATOM 3882 C CA . LEU A 1 503 ? -14.747 -36.993 -1.647 1.00 94.19 503 LEU A CA 1
ATOM 3883 C C . LEU A 1 503 ? -13.893 -37.227 -2.906 1.00 94.19 503 LEU A C 1
ATOM 3885 O O . LEU A 1 503 ? -12.919 -37.970 -2.855 1.00 94.19 503 LEU A O 1
ATOM 3889 N N . ASN A 1 504 ? -14.250 -36.622 -4.043 1.00 92.75 504 ASN A N 1
ATOM 3890 C CA . ASN A 1 504 ? -13.434 -36.691 -5.251 1.00 92.75 504 ASN A CA 1
ATOM 3891 C C . ASN A 1 504 ? -12.244 -35.723 -5.130 1.00 92.75 504 ASN A C 1
ATOM 3893 O O . ASN A 1 504 ? -12.443 -34.506 -5.090 1.00 92.75 504 ASN A O 1
ATOM 3897 N N . VAL A 1 505 ? -11.027 -36.278 -5.098 1.00 93.06 505 VAL A N 1
ATOM 3898 C CA . VAL A 1 505 ? -9.780 -35.524 -4.896 1.00 93.06 505 VAL A CA 1
ATOM 3899 C C . VAL A 1 505 ? -9.575 -34.471 -5.982 1.00 93.06 505 VAL A C 1
ATOM 3901 O O . VAL A 1 505 ? -9.339 -33.316 -5.652 1.00 93.06 505 VAL A O 1
ATOM 3904 N N . SER A 1 506 ? -9.751 -34.816 -7.259 1.00 94.19 506 SER A N 1
ATOM 3905 C CA . SER A 1 506 ? -9.582 -33.870 -8.369 1.00 94.19 506 SER A CA 1
ATOM 3906 C C . SER A 1 506 ? -10.591 -32.720 -8.298 1.00 94.19 506 SER A C 1
ATOM 3908 O O . SER A 1 506 ? -10.236 -31.561 -8.504 1.00 94.19 506 SER A O 1
ATOM 3910 N N . ALA A 1 507 ? -11.843 -32.998 -7.923 1.00 93.38 507 ALA A N 1
ATOM 3911 C CA . ALA A 1 507 ? -12.845 -31.947 -7.750 1.00 93.38 507 ALA A CA 1
ATOM 3912 C C . ALA A 1 507 ? -12.490 -31.023 -6.572 1.00 93.38 507 ALA A C 1
ATOM 3914 O O . ALA A 1 507 ? -12.603 -29.803 -6.698 1.00 93.38 507 ALA A O 1
ATOM 3915 N N . ALA A 1 508 ? -12.004 -31.586 -5.460 1.00 92.62 508 ALA A N 1
ATOM 3916 C CA . ALA A 1 508 ? -11.520 -30.806 -4.324 1.00 92.62 508 ALA A CA 1
ATOM 3917 C C . ALA A 1 508 ? -10.310 -29.937 -4.712 1.00 92.62 508 ALA A C 1
ATOM 3919 O O . ALA A 1 508 ? -10.300 -28.741 -4.426 1.00 92.62 508 ALA A O 1
ATOM 3920 N N . THR A 1 509 ? -9.330 -30.495 -5.432 1.00 91.69 509 THR A N 1
ATOM 3921 C CA . THR A 1 509 ? -8.152 -29.766 -5.927 1.00 91.69 509 THR A CA 1
ATOM 3922 C C . THR A 1 509 ? -8.544 -28.619 -6.861 1.00 91.69 509 THR A C 1
ATOM 3924 O O . THR A 1 509 ? -7.996 -27.527 -6.742 1.00 91.69 509 THR A O 1
ATOM 3927 N N . LEU A 1 510 ? -9.519 -28.827 -7.753 1.00 91.31 510 LEU A N 1
ATOM 3928 C CA . LEU A 1 510 ? -10.025 -27.792 -8.661 1.00 91.31 510 LEU A CA 1
ATOM 3929 C C . LEU A 1 510 ? -10.698 -26.633 -7.902 1.00 91.31 510 LEU A C 1
ATOM 3931 O O . LEU A 1 510 ? -10.518 -25.465 -8.242 1.00 91.31 510 LEU A O 1
ATOM 3935 N N . MET A 1 511 ? -11.440 -26.941 -6.837 1.00 90.81 511 MET A N 1
ATOM 3936 C CA . MET A 1 511 ? -12.065 -25.926 -5.985 1.00 90.81 511 MET A CA 1
ATOM 3937 C C . MET A 1 511 ? -11.036 -25.172 -5.136 1.00 90.81 511 MET A C 1
ATOM 3939 O O . MET A 1 511 ? -11.098 -23.949 -5.052 1.00 90.81 511 MET A O 1
ATOM 3943 N N . GLN A 1 512 ? -10.050 -25.871 -4.565 1.00 89.00 512 GLN A N 1
ATOM 3944 C CA . GLN A 1 512 ? -8.941 -25.244 -3.834 1.00 89.00 512 GLN A CA 1
ATOM 3945 C C . GLN A 1 512 ? -8.060 -24.368 -4.736 1.00 89.00 512 GLN A C 1
ATOM 3947 O O . GLN A 1 512 ? -7.462 -23.400 -4.273 1.00 89.00 512 GLN A O 1
ATOM 3952 N N . ALA A 1 513 ? -8.017 -24.677 -6.031 1.00 87.88 513 ALA A N 1
ATOM 3953 C CA . ALA A 1 513 ? -7.382 -23.867 -7.059 1.00 87.88 513 ALA A CA 1
ATOM 3954 C C . ALA A 1 513 ? -8.135 -22.557 -7.378 1.00 87.88 513 ALA A C 1
ATOM 3956 O O . ALA A 1 513 ? -7.571 -21.698 -8.051 1.00 87.88 513 ALA A O 1
ATOM 3957 N N . GLY A 1 514 ? -9.368 -22.379 -6.890 1.00 87.75 514 GLY A N 1
ATOM 3958 C CA . GLY A 1 514 ? -10.160 -21.158 -7.065 1.00 87.75 514 GLY A CA 1
ATOM 3959 C C . GLY A 1 514 ? -11.415 -21.322 -7.923 1.00 87.75 514 GLY A C 1
ATOM 3960 O O . GLY A 1 514 ? -12.113 -20.337 -8.163 1.00 87.75 514 GLY A O 1
ATOM 3961 N N . PHE A 1 515 ? -11.751 -22.535 -8.382 1.00 90.38 515 PHE A N 1
ATOM 3962 C CA . PHE A 1 515 ? -12.993 -22.739 -9.126 1.00 90.38 515 PHE A CA 1
ATOM 3963 C C . PHE A 1 515 ? -14.210 -22.759 -8.187 1.00 90.38 515 PHE A C 1
ATOM 3965 O O . PHE A 1 515 ? -14.565 -23.779 -7.590 1.00 90.38 515 PHE A O 1
ATOM 3972 N N . ASN A 1 516 ? -14.880 -21.612 -8.082 1.00 84.62 516 ASN A N 1
ATOM 3973 C CA . ASN A 1 516 ? -15.935 -21.336 -7.101 1.00 84.62 516 ASN A CA 1
ATOM 3974 C C . ASN A 1 516 ? -17.314 -21.943 -7.450 1.00 84.62 516 ASN A C 1
ATOM 3976 O O . ASN A 1 516 ? -18.348 -21.293 -7.300 1.00 84.62 516 ASN A O 1
ATOM 3980 N N . SER A 1 517 ? -17.363 -23.194 -7.919 1.00 88.44 517 SER A N 1
ATOM 3981 C CA . SER A 1 517 ? -18.620 -23.923 -8.140 1.00 88.44 517 SER A CA 1
ATOM 3982 C C . SER A 1 517 ? -18.459 -25.423 -7.902 1.00 88.44 517 SER A C 1
ATOM 3984 O O . SER A 1 517 ? -17.979 -26.159 -8.759 1.00 88.44 517 SER A O 1
ATOM 3986 N N . ARG A 1 518 ? -18.929 -25.904 -6.744 1.00 87.81 518 ARG A N 1
ATOM 3987 C CA . ARG A 1 518 ? -18.821 -27.319 -6.345 1.00 87.81 518 ARG A CA 1
ATOM 3988 C C . ARG A 1 518 ? -19.481 -28.282 -7.330 1.00 87.81 518 ARG A C 1
ATOM 3990 O O . ARG A 1 518 ? -18.881 -29.274 -7.727 1.00 87.81 518 ARG A O 1
ATOM 3997 N N . GLN A 1 519 ? -20.730 -28.004 -7.714 1.00 86.75 519 GLN A N 1
ATOM 3998 C CA . GLN A 1 519 ? -21.471 -28.876 -8.633 1.00 86.75 519 GLN A CA 1
ATOM 3999 C C . GLN A 1 519 ? -20.805 -28.929 -10.008 1.00 86.75 519 GLN A C 1
ATOM 4001 O O . GLN A 1 519 ? -20.708 -30.005 -10.595 1.00 86.75 519 GLN A O 1
ATOM 4006 N N . ALA A 1 520 ? -20.305 -27.789 -10.490 1.00 89.69 520 ALA A N 1
ATOM 4007 C CA . ALA A 1 520 ? -19.567 -27.745 -11.738 1.00 89.69 520 ALA A CA 1
ATOM 4008 C C . ALA A 1 520 ? -18.218 -28.456 -11.614 1.00 89.69 520 ALA A C 1
ATOM 4010 O O . ALA A 1 520 ? -17.879 -29.208 -12.509 1.00 89.69 520 ALA A O 1
ATOM 4011 N N . ALA A 1 521 ? -17.482 -28.305 -10.508 1.00 92.31 521 ALA A N 1
ATOM 4012 C CA . ALA A 1 521 ? -16.200 -28.979 -10.301 1.00 92.31 521 ALA A CA 1
ATOM 4013 C C . ALA A 1 521 ? -16.340 -30.508 -10.340 1.00 92.31 521 ALA A C 1
ATOM 4015 O O . ALA A 1 521 ? -15.595 -31.183 -11.046 1.00 92.31 521 ALA A O 1
ATOM 4016 N N . ILE A 1 522 ? -17.351 -31.049 -9.648 1.00 88.44 522 ILE A N 1
ATOM 4017 C CA . ILE A 1 522 ? -17.675 -32.483 -9.689 1.00 88.44 522 ILE A CA 1
ATOM 4018 C C . ILE A 1 522 ? -18.046 -32.907 -11.116 1.00 88.44 522 ILE A C 1
ATOM 4020 O O . ILE A 1 522 ? -17.577 -33.940 -11.590 1.00 88.44 522 ILE A O 1
ATOM 4024 N N . LYS A 1 523 ? -18.862 -32.105 -11.814 1.00 89.19 523 LYS A N 1
ATOM 4025 C CA . LYS A 1 523 ? -19.262 -32.386 -13.197 1.00 89.19 523 LYS A CA 1
ATOM 4026 C C . LYS A 1 523 ? -18.076 -32.371 -14.162 1.00 89.19 523 LYS A C 1
ATOM 4028 O O . LYS A 1 523 ? -17.960 -33.290 -14.955 1.00 89.19 523 LYS A O 1
ATOM 4033 N N . VAL A 1 524 ? -17.206 -31.368 -14.088 1.00 92.44 524 VAL A N 1
ATOM 4034 C CA . VAL A 1 524 ? -16.010 -31.226 -14.932 1.00 92.44 524 VAL A CA 1
ATOM 4035 C C . VAL A 1 524 ? -15.136 -32.467 -14.828 1.00 92.44 524 VAL A C 1
ATOM 4037 O O . VAL A 1 524 ? -14.747 -33.040 -15.843 1.00 92.44 524 VAL A O 1
ATOM 4040 N N . VAL A 1 525 ? -14.866 -32.907 -13.599 1.00 93.06 525 VAL A N 1
ATOM 4041 C CA . VAL A 1 525 ? -14.054 -34.098 -13.346 1.00 93.06 525 VAL A CA 1
ATOM 4042 C C . VAL A 1 525 ? -14.741 -35.357 -13.868 1.00 93.06 525 VAL A C 1
ATOM 4044 O O . VAL A 1 525 ? -14.085 -36.184 -14.490 1.00 93.06 525 VAL A O 1
ATOM 4047 N N . HIS A 1 526 ? -16.055 -35.489 -13.672 1.00 90.62 526 HIS A N 1
ATOM 4048 C CA . HIS A 1 526 ? -16.826 -36.626 -14.175 1.00 90.62 526 HIS A CA 1
ATOM 4049 C C . HIS A 1 526 ? -16.909 -36.663 -15.711 1.00 90.62 526 HIS A C 1
ATOM 4051 O O . HIS A 1 526 ? -16.795 -37.725 -16.305 1.00 90.62 526 HIS A O 1
ATOM 4057 N N . ASP A 1 527 ? -17.118 -35.523 -16.371 1.00 90.69 527 ASP A N 1
ATOM 4058 C CA . ASP A 1 527 ? -17.233 -35.441 -17.833 1.00 90.69 527 ASP A CA 1
ATOM 4059 C C . ASP A 1 527 ? -15.909 -35.760 -18.547 1.00 90.69 527 ASP A C 1
ATOM 4061 O O . ASP A 1 527 ? -15.920 -36.114 -19.724 1.00 90.69 527 ASP A O 1
ATOM 4065 N N . THR A 1 528 ? -14.779 -35.601 -17.852 1.00 91.38 528 THR A N 1
ATOM 4066 C CA . THR A 1 528 ? -13.429 -35.749 -18.419 1.00 91.38 528 THR A CA 1
ATOM 4067 C C . THR A 1 528 ? -12.649 -36.936 -17.863 1.00 91.38 528 THR A C 1
ATOM 4069 O O . THR A 1 528 ? -11.504 -37.132 -18.265 1.00 91.38 528 THR A O 1
ATOM 4072 N N . ASP A 1 529 ? -13.236 -37.702 -16.937 1.00 90.50 529 ASP A N 1
ATOM 4073 C CA . ASP A 1 529 ? -12.557 -38.753 -16.169 1.00 90.50 529 ASP A CA 1
ATOM 4074 C C . ASP A 1 529 ? -11.217 -38.278 -15.563 1.00 90.50 529 ASP A C 1
ATOM 4076 O O . ASP A 1 529 ? -10.214 -38.995 -15.568 1.00 90.50 529 ASP A O 1
ATOM 4080 N N . ALA A 1 530 ? -11.169 -37.038 -15.062 1.00 91.12 530 ALA A N 1
ATOM 4081 C CA . ALA A 1 530 ? -9.931 -36.442 -14.567 1.00 91.12 530 ALA A CA 1
ATOM 4082 C C . ALA A 1 530 ? -9.429 -37.125 -13.280 1.00 91.12 530 ALA A C 1
ATOM 4084 O O . ALA A 1 530 ? -10.203 -37.393 -12.361 1.00 91.12 530 ALA A O 1
ATOM 4085 N N . THR A 1 531 ? -8.113 -37.353 -13.192 1.00 91.12 531 THR A N 1
ATOM 4086 C CA . THR A 1 531 ? -7.472 -38.065 -12.066 1.00 91.12 531 THR A CA 1
ATOM 4087 C C . THR A 1 531 ? -6.308 -37.299 -11.432 1.00 91.12 531 THR A C 1
ATOM 4089 O O . THR A 1 531 ? -5.439 -37.903 -10.803 1.00 91.12 531 THR A O 1
ATOM 4092 N N . PHE A 1 532 ? -6.230 -35.980 -11.623 1.00 91.12 532 PHE A N 1
ATOM 4093 C CA . PHE A 1 532 ? -5.158 -35.172 -11.039 1.00 91.12 532 PHE A CA 1
ATOM 4094 C C . PHE A 1 532 ? -5.292 -35.091 -9.513 1.00 91.12 532 PHE A C 1
ATOM 4096 O O . PHE A 1 532 ? -6.395 -34.943 -8.985 1.00 91.12 532 PHE A O 1
ATOM 4103 N N . LEU A 1 533 ? -4.165 -35.165 -8.803 1.00 84.62 533 LEU A N 1
ATOM 4104 C CA . LEU A 1 533 ? -4.135 -35.162 -7.331 1.00 84.62 533 LEU A CA 1
ATOM 4105 C C . LEU A 1 533 ? -3.474 -33.907 -6.748 1.00 84.62 533 LEU A C 1
ATOM 4107 O O . LEU A 1 533 ? -3.505 -33.682 -5.542 1.00 84.62 533 LEU A O 1
ATOM 4111 N N . ASN A 1 534 ? -2.840 -33.097 -7.593 1.00 81.50 534 ASN A N 1
ATOM 4112 C CA . ASN A 1 534 ? -2.106 -31.905 -7.191 1.00 81.50 534 ASN A CA 1
ATOM 4113 C C . ASN A 1 534 ? -2.220 -30.809 -8.266 1.00 81.50 534 ASN A C 1
ATOM 4115 O O . ASN A 1 534 ? -2.710 -31.036 -9.374 1.00 81.50 534 ASN A O 1
ATOM 4119 N N . SER A 1 535 ? -1.748 -29.603 -7.946 1.00 79.94 535 SER A N 1
ATOM 4120 C CA . SER A 1 535 ? -1.839 -28.447 -8.848 1.00 79.94 535 SER A CA 1
ATOM 4121 C C . SER A 1 535 ? -1.004 -28.575 -10.129 1.00 79.94 535 SER A C 1
ATOM 4123 O O . SER A 1 535 ? -1.288 -27.873 -11.096 1.00 79.94 535 SER A O 1
ATOM 4125 N N . HIS A 1 536 ? 0.037 -29.415 -10.147 1.00 81.31 536 HIS A N 1
ATOM 4126 C CA . HIS A 1 536 ? 0.846 -29.646 -11.345 1.00 81.31 536 HIS A CA 1
ATOM 4127 C C . HIS A 1 536 ? 0.065 -30.477 -12.365 1.00 81.31 536 HIS A C 1
ATOM 4129 O O . HIS A 1 536 ? -0.117 -30.024 -13.493 1.00 81.31 536 HIS A O 1
ATOM 4135 N N . ASP A 1 537 ? -0.479 -31.611 -11.929 1.00 86.69 537 ASP A N 1
ATOM 4136 C CA . ASP A 1 537 ? -1.283 -32.506 -12.765 1.00 86.69 537 ASP A CA 1
ATOM 4137 C C . ASP A 1 537 ? -2.583 -31.819 -13.223 1.00 86.69 537 ASP A C 1
ATOM 4139 O O . ASP A 1 537 ? -3.007 -31.979 -14.365 1.00 86.69 537 ASP A O 1
ATOM 4143 N N . LEU A 1 538 ? -3.193 -30.992 -12.357 1.00 88.44 538 LEU A N 1
ATOM 4144 C CA . LEU A 1 538 ? -4.347 -30.155 -12.713 1.00 88.44 538 LEU A CA 1
ATOM 4145 C C . LEU A 1 538 ? -4.016 -29.231 -13.889 1.00 88.44 538 LEU A C 1
ATOM 4147 O O . LEU A 1 538 ? -4.826 -29.065 -14.797 1.00 88.44 538 LEU A O 1
ATOM 4151 N N . LYS A 1 539 ? -2.827 -28.623 -13.878 1.00 81.94 539 LYS A N 1
ATOM 4152 C CA . LYS A 1 539 ? -2.403 -27.724 -14.949 1.00 81.94 539 LYS A CA 1
ATOM 4153 C C . LYS A 1 539 ? -2.203 -28.477 -16.264 1.00 81.94 539 LYS A C 1
ATOM 4155 O O . LYS A 1 539 ? -2.704 -28.028 -17.287 1.00 81.94 539 LYS A O 1
ATOM 4160 N N . GLU A 1 540 ? -1.504 -29.611 -16.233 1.00 84.25 540 GLU A N 1
ATOM 4161 C CA . GLU A 1 540 ? -1.311 -30.445 -17.427 1.00 84.25 540 GLU A CA 1
ATOM 4162 C C . GLU A 1 540 ? -2.655 -30.900 -18.014 1.00 84.25 540 GLU A C 1
ATOM 4164 O O . GLU A 1 540 ? -2.859 -30.857 -19.225 1.00 84.25 540 GLU A O 1
ATOM 4169 N N . TRP A 1 541 ? -3.608 -31.252 -17.150 1.00 90.94 541 TRP A N 1
ATOM 4170 C CA . TRP A 1 541 ? -4.962 -31.599 -17.563 1.00 90.94 541 TRP A CA 1
ATOM 4171 C C . TRP A 1 541 ? -5.731 -30.407 -18.167 1.00 90.94 541 TRP A C 1
ATOM 4173 O O . TRP A 1 541 ? -6.388 -30.581 -19.194 1.00 90.94 541 TRP A O 1
ATOM 4183 N N . LEU A 1 542 ? -5.621 -29.193 -17.609 1.00 87.81 542 LEU A N 1
ATOM 4184 C CA . LEU A 1 542 ? -6.239 -27.981 -18.179 1.00 87.81 542 LEU A CA 1
ATOM 4185 C C . LEU A 1 542 ? -5.699 -27.638 -19.579 1.00 87.81 542 LEU A C 1
ATOM 4187 O O . LEU A 1 542 ? -6.441 -27.123 -20.416 1.00 87.81 542 LEU A O 1
ATOM 4191 N N . ASP A 1 543 ? -4.429 -27.951 -19.840 1.00 84.06 543 ASP A N 1
ATOM 4192 C CA . ASP A 1 543 ? -3.770 -27.742 -21.134 1.00 84.06 543 ASP A CA 1
ATOM 4193 C C . ASP A 1 543 ? -4.079 -28.864 -22.158 1.00 84.06 543 ASP A C 1
ATOM 4195 O O . ASP A 1 543 ? -3.649 -28.788 -23.311 1.00 84.06 543 ASP A O 1
ATOM 4199 N N . SER A 1 544 ? -4.833 -29.903 -21.774 1.00 85.62 544 SER A N 1
ATOM 4200 C CA . SER A 1 544 ? -5.137 -31.048 -22.643 1.00 85.62 544 SER A CA 1
ATOM 4201 C C . SER A 1 544 ? -6.092 -30.708 -23.794 1.00 85.62 544 SER A C 1
ATOM 4203 O O . SER A 1 544 ? -7.004 -29.891 -23.653 1.00 85.62 544 SER A O 1
ATOM 4205 N N . GLU A 1 545 ? -5.940 -31.401 -24.931 1.00 85.12 545 GLU A N 1
ATOM 4206 C CA . GLU A 1 545 ? -6.818 -31.233 -26.104 1.00 85.12 545 GLU A CA 1
ATOM 4207 C C . GLU A 1 545 ? -8.301 -31.441 -25.751 1.00 85.12 545 GLU A C 1
ATOM 4209 O O . GLU A 1 545 ? -9.147 -30.674 -26.201 1.00 85.12 545 GLU A O 1
ATOM 4214 N N . LEU A 1 546 ? -8.607 -32.401 -24.870 1.00 88.69 546 LEU A N 1
ATOM 4215 C CA . LEU A 1 546 ? -9.966 -32.674 -24.393 1.00 88.69 546 LEU A CA 1
ATOM 4216 C C . LEU A 1 546 ? -10.605 -31.449 -23.719 1.00 88.69 546 LEU A C 1
ATOM 4218 O O . LEU A 1 546 ? -11.744 -31.096 -24.024 1.00 88.69 546 LEU A O 1
ATOM 4222 N N . VAL A 1 547 ? -9.880 -30.788 -22.810 1.00 87.75 547 VAL A N 1
ATOM 4223 C CA . VAL A 1 547 ? -10.386 -29.592 -22.118 1.00 87.75 547 VAL A CA 1
ATOM 4224 C C . VAL A 1 547 ? -10.508 -28.418 -23.088 1.00 87.75 547 VAL A C 1
ATOM 4226 O O . VAL A 1 547 ? -11.483 -27.670 -23.019 1.00 87.75 547 VAL A O 1
ATOM 4229 N N . GLN A 1 548 ? -9.580 -28.276 -24.038 1.00 85.25 548 GLN A N 1
ATOM 4230 C CA . GLN A 1 548 ? -9.662 -27.244 -25.077 1.00 85.25 548 GLN A CA 1
ATOM 4231 C C . GLN A 1 548 ? -10.868 -27.445 -26.009 1.00 85.25 548 GLN A C 1
ATOM 4233 O O . GLN A 1 548 ? -11.524 -26.473 -26.382 1.00 85.25 548 GLN A O 1
ATOM 4238 N N . GLU A 1 549 ? -11.205 -28.688 -26.354 1.00 86.62 549 GLU A N 1
ATOM 4239 C CA . GLU A 1 549 ? -12.400 -29.012 -27.137 1.00 86.62 549 GLU A CA 1
ATOM 4240 C C . GLU A 1 549 ? -13.688 -28.696 -26.369 1.00 86.62 549 GLU A C 1
ATOM 4242 O O . GLU A 1 549 ? -14.556 -28.003 -26.903 1.00 86.62 549 GLU A O 1
ATOM 4247 N N . LEU A 1 550 ? -13.791 -29.126 -25.106 1.00 88.31 550 LEU A N 1
ATOM 4248 C CA . LEU A 1 550 ? -14.941 -28.835 -24.240 1.00 88.31 550 LEU A CA 1
ATOM 4249 C C . LEU A 1 550 ? -15.091 -27.339 -23.945 1.00 88.31 550 LEU A C 1
ATOM 4251 O O . LEU A 1 550 ? -16.205 -26.838 -23.805 1.00 88.31 550 LEU A O 1
ATOM 4255 N N . ASN A 1 551 ? -13.987 -26.590 -23.928 1.00 86.06 551 ASN A N 1
ATOM 4256 C CA . ASN A 1 551 ? -14.020 -25.137 -23.825 1.00 86.06 551 ASN A CA 1
ATOM 4257 C C . ASN A 1 551 ? -14.684 -24.454 -25.027 1.00 86.06 551 ASN A C 1
ATOM 4259 O O . ASN A 1 551 ? -15.068 -23.296 -24.886 1.00 86.06 551 ASN A O 1
ATOM 4263 N N . ASN A 1 552 ? -14.863 -25.124 -26.168 1.00 85.62 552 ASN A N 1
ATOM 4264 C CA . ASN A 1 552 ? -15.617 -24.575 -27.299 1.00 85.62 552 ASN A CA 1
ATOM 4265 C C . ASN A 1 552 ? -17.135 -24.808 -27.187 1.00 85.62 552 ASN A C 1
ATOM 4267 O O . ASN A 1 552 ? -17.883 -24.283 -28.011 1.00 85.62 552 ASN A O 1
ATOM 4271 N N . ASP A 1 553 ? -17.603 -25.575 -26.197 1.00 87.88 553 ASP A N 1
ATOM 4272 C CA . ASP A 1 553 ? -19.027 -25.731 -25.897 1.00 87.88 553 ASP A CA 1
ATOM 4273 C C . ASP A 1 553 ? -19.494 -24.625 -24.933 1.00 87.88 553 ASP A C 1
ATOM 4275 O O . ASP A 1 553 ? -19.092 -24.562 -23.767 1.00 87.88 553 ASP A O 1
ATOM 4279 N N . ASP A 1 554 ? -20.378 -23.749 -25.418 1.00 83.31 554 ASP A N 1
ATOM 4280 C CA . ASP A 1 554 ? -20.947 -22.636 -24.648 1.00 83.31 554 ASP A CA 1
ATOM 4281 C C . ASP A 1 554 ? -21.769 -23.095 -23.427 1.00 83.31 554 ASP A C 1
ATOM 4283 O O . ASP A 1 554 ? -21.994 -22.310 -22.502 1.00 83.31 554 ASP A O 1
ATOM 4287 N N . GLY A 1 555 ? -22.218 -24.356 -23.402 1.00 85.25 555 GLY A N 1
ATOM 4288 C CA . GLY A 1 555 ? -22.980 -24.946 -22.301 1.00 85.25 555 GLY A CA 1
ATOM 4289 C C . GLY A 1 555 ? -22.137 -25.642 -21.229 1.00 85.25 555 GLY A C 1
ATOM 4290 O O . GLY A 1 555 ? -22.696 -26.049 -20.208 1.00 85.25 555 GLY A O 1
ATOM 4291 N N . TRP A 1 556 ? -20.824 -25.789 -21.432 1.00 89.62 556 TRP A N 1
ATOM 4292 C CA . TRP A 1 556 ? -19.944 -26.554 -20.546 1.00 89.62 556 TRP A CA 1
ATOM 4293 C C . TRP A 1 556 ? -19.109 -25.646 -19.618 1.00 89.62 556 TRP A C 1
ATOM 4295 O O . TRP A 1 556 ? -18.514 -24.681 -20.101 1.00 89.62 556 TRP A O 1
ATOM 4305 N N . PRO A 1 557 ? -18.989 -25.916 -18.297 1.00 87.75 557 PRO A N 1
ATOM 4306 C CA . PRO A 1 557 ? -19.451 -27.120 -17.593 1.00 87.75 557 PRO A CA 1
ATOM 4307 C C . PRO A 1 557 ? -20.958 -27.187 -17.326 1.00 87.75 557 PRO A C 1
ATOM 4309 O O . PRO A 1 557 ? -21.564 -28.243 -17.481 1.00 87.75 557 PRO A O 1
ATOM 4312 N N . THR A 1 558 ? -21.582 -26.072 -16.955 1.00 87.75 558 THR A N 1
ATOM 4313 C CA . THR A 1 558 ? -23.036 -25.871 -17.030 1.00 87.75 558 THR A CA 1
ATOM 4314 C C . THR A 1 558 ? -23.305 -24.445 -17.511 1.00 87.75 558 THR A C 1
ATOM 4316 O O . THR A 1 558 ? -22.432 -23.583 -17.345 1.00 87.75 558 THR A O 1
ATOM 4319 N N . PRO A 1 559 ? -24.502 -24.145 -18.048 1.00 86.81 559 PRO A N 1
ATOM 4320 C CA . PRO A 1 559 ? -24.851 -22.786 -18.464 1.00 86.81 559 PRO A CA 1
ATOM 4321 C C . PRO A 1 559 ? -24.679 -21.745 -17.347 1.00 86.81 559 PRO A C 1
ATOM 4323 O O . PRO A 1 559 ? -24.253 -20.622 -17.599 1.00 86.81 559 PRO A O 1
ATOM 4326 N N . GLU A 1 560 ? -24.969 -22.118 -16.100 1.00 88.38 560 GLU A N 1
ATOM 4327 C CA . GLU A 1 560 ? -24.890 -21.235 -14.933 1.00 88.38 560 GLU A CA 1
ATOM 4328 C C . GLU A 1 560 ? -23.451 -21.033 -14.439 1.00 88.38 560 GLU A C 1
ATOM 4330 O O . GLU A 1 560 ? -23.126 -19.965 -13.924 1.00 88.38 560 GLU A O 1
ATOM 4335 N N . SER A 1 561 ? -22.577 -22.039 -14.583 1.00 90.31 561 SER A N 1
ATOM 4336 C CA . SER A 1 561 ? -21.190 -21.982 -14.102 1.00 90.31 561 SER A CA 1
ATOM 4337 C C . SER A 1 561 ? -20.173 -21.600 -15.176 1.00 90.31 561 SER A C 1
ATOM 4339 O O . SER A 1 561 ? -18.991 -21.468 -14.862 1.00 90.31 561 SER A O 1
ATOM 4341 N N . ARG A 1 562 ? -20.600 -21.440 -16.436 1.00 90.81 562 ARG A N 1
ATOM 4342 C CA . ARG A 1 562 ? -19.725 -21.128 -17.576 1.00 90.81 562 ARG A CA 1
ATOM 4343 C C . ARG A 1 562 ? -18.885 -19.872 -17.344 1.00 90.81 562 ARG A C 1
ATOM 4345 O O . ARG A 1 562 ? -17.686 -19.891 -17.598 1.00 90.81 562 ARG A O 1
ATOM 4352 N N . GLY A 1 563 ? -19.499 -18.804 -16.830 1.00 88.00 563 GLY A N 1
ATOM 4353 C CA . GLY A 1 563 ? -18.793 -17.553 -16.528 1.00 88.00 563 GLY A CA 1
ATOM 4354 C C . GLY A 1 563 ? -17.664 -17.752 -15.513 1.00 88.00 563 GLY A C 1
ATOM 4355 O O . GLY A 1 563 ? -16.528 -17.382 -15.787 1.00 88.00 563 GLY A O 1
ATOM 4356 N N . LEU A 1 564 ? -17.963 -18.432 -14.399 1.00 88.31 564 LEU A N 1
ATOM 4357 C CA . LEU A 1 564 ? -16.984 -18.758 -13.351 1.00 88.31 564 LEU A CA 1
ATOM 4358 C C . LEU A 1 564 ? -15.859 -19.665 -13.864 1.00 88.31 564 LEU A C 1
ATOM 4360 O O . LEU A 1 564 ? -14.726 -19.565 -13.410 1.00 88.31 564 LEU A O 1
ATOM 4364 N N . TRP A 1 565 ? -16.168 -20.567 -14.799 1.00 90.88 565 TRP A N 1
ATOM 4365 C CA . TRP A 1 565 ? -15.183 -21.463 -15.403 1.00 90.88 565 TRP A CA 1
ATOM 4366 C C . TRP A 1 565 ? -14.186 -20.710 -16.291 1.00 90.88 565 TRP A C 1
ATOM 4368 O O . TRP A 1 565 ? -12.982 -20.939 -16.200 1.00 90.88 565 TRP A O 1
ATOM 4378 N N . LEU A 1 566 ? -14.673 -19.777 -17.114 1.00 87.00 566 LEU A N 1
ATOM 4379 C CA . LEU A 1 566 ? -13.818 -18.948 -17.967 1.00 87.00 566 LEU A CA 1
ATOM 4380 C C . LEU A 1 566 ? -12.944 -17.988 -17.153 1.00 87.00 566 LEU A C 1
ATOM 4382 O O . LEU A 1 566 ? -11.764 -17.826 -17.466 1.00 87.00 566 LEU A O 1
ATOM 4386 N N . GLU A 1 567 ? -13.504 -17.383 -16.104 1.00 84.75 567 GLU A N 1
ATOM 4387 C CA . GLU A 1 567 ? -12.757 -16.560 -15.146 1.00 84.75 567 GLU A CA 1
ATOM 4388 C C . GLU A 1 567 ? -11.653 -17.390 -14.479 1.00 84.75 567 GLU A C 1
ATOM 4390 O O . GLU A 1 567 ? -10.481 -17.025 -14.555 1.00 84.75 567 GLU A O 1
ATOM 4395 N N . PHE A 1 568 ? -12.001 -18.579 -13.971 1.00 87.62 568 PHE A N 1
ATOM 4396 C CA . PHE A 1 568 ? -11.045 -19.509 -13.378 1.00 87.62 568 PHE A CA 1
ATOM 4397 C C . PHE A 1 568 ? -9.903 -19.876 -14.333 1.00 87.62 568 PHE A C 1
ATOM 4399 O O . PHE A 1 568 ? -8.753 -19.733 -13.944 1.00 87.62 568 PHE A O 1
ATOM 4406 N N . ILE A 1 569 ? -10.163 -20.306 -15.575 1.00 84.31 569 ILE A N 1
ATOM 4407 C CA . ILE A 1 569 ? -9.077 -20.663 -16.512 1.00 84.31 569 ILE A CA 1
ATOM 4408 C C . ILE A 1 569 ? -8.163 -19.461 -16.784 1.00 84.31 569 ILE A C 1
ATOM 4410 O O . ILE A 1 569 ? -6.942 -19.614 -16.850 1.00 84.31 569 ILE A O 1
ATOM 4414 N N . THR A 1 570 ? -8.750 -18.272 -16.934 1.00 73.88 570 THR A N 1
ATOM 4415 C CA . THR A 1 570 ? -8.006 -17.043 -17.237 1.00 73.88 570 THR A CA 1
ATOM 4416 C C . THR A 1 570 ? -7.092 -16.635 -16.079 1.00 73.88 570 THR A C 1
ATOM 4418 O O . THR A 1 570 ? -5.974 -16.179 -16.313 1.00 73.88 570 THR A O 1
ATOM 4421 N N . GLU A 1 571 ? -7.542 -16.811 -14.836 1.00 72.06 571 GLU A N 1
ATOM 4422 C CA . GLU A 1 571 ? -6.779 -16.467 -13.630 1.00 72.06 571 GLU A CA 1
ATOM 4423 C C . GLU A 1 571 ? -5.817 -17.579 -13.180 1.00 72.06 571 GLU A C 1
ATOM 4425 O O . GLU A 1 571 ? -4.712 -17.299 -12.706 1.00 72.06 571 GLU A O 1
ATOM 4430 N N . PHE A 1 572 ? -6.220 -18.844 -13.329 1.00 67.19 572 PHE A N 1
ATOM 4431 C CA . PHE A 1 572 ? -5.498 -20.015 -12.828 1.00 67.19 572 PHE A CA 1
ATOM 4432 C C . PHE A 1 572 ? -4.277 -20.379 -13.669 1.00 67.19 572 PHE A C 1
ATOM 4434 O O . PHE A 1 572 ? -3.327 -20.976 -13.154 1.00 67.19 572 PHE A O 1
ATOM 4441 N N . VAL A 1 573 ? -4.261 -20.010 -14.950 1.00 56.47 573 VAL A N 1
ATOM 4442 C CA . VAL A 1 573 ? -3.064 -20.092 -15.785 1.00 56.47 573 VAL A CA 1
ATOM 4443 C C . VAL A 1 573 ? -2.381 -18.723 -15.760 1.00 56.47 573 VAL A C 1
ATOM 4445 O O . VAL A 1 573 ? -2.719 -17.861 -16.570 1.00 56.47 573 VAL A O 1
ATOM 4448 N N . PRO A 1 574 ? -1.374 -18.480 -14.890 1.00 49.66 574 PRO A N 1
ATOM 4449 C CA . PRO A 1 574 ? -0.483 -17.358 -15.119 1.00 49.66 574 PRO A CA 1
ATOM 4450 C C . PRO A 1 574 ? 0.068 -17.494 -16.543 1.00 49.66 574 PRO A C 1
ATOM 4452 O O . PRO A 1 574 ? 0.521 -18.597 -16.882 1.00 49.66 574 PRO A O 1
ATOM 4455 N N . PRO A 1 575 ? 0.079 -16.429 -17.363 1.00 47.16 575 PRO A N 1
ATOM 4456 C CA . PRO A 1 575 ? 0.762 -16.454 -18.647 1.00 47.16 575 PRO A CA 1
ATOM 4457 C C . PRO A 1 575 ? 2.237 -16.749 -18.377 1.00 47.16 575 PRO A C 1
ATOM 4459 O O . PRO A 1 575 ? 2.965 -15.863 -17.951 1.00 47.16 575 PRO A O 1
ATOM 4462 N N . GLU A 1 576 ? 2.618 -18.017 -18.558 1.00 43.84 576 GLU A N 1
ATOM 4463 C CA . GLU A 1 576 ? 3.940 -18.617 -18.372 1.00 43.84 576 GLU A CA 1
ATOM 4464 C C . GLU A 1 576 ? 4.694 -18.174 -17.102 1.00 43.84 576 GLU A C 1
ATOM 4466 O O . GLU A 1 576 ? 5.153 -17.042 -16.971 1.00 43.84 576 GLU A O 1
ATOM 4471 N N . ARG A 1 577 ? 4.975 -19.116 -16.187 1.00 41.97 577 ARG A N 1
ATOM 4472 C CA . ARG A 1 577 ? 6.073 -18.955 -15.215 1.00 41.97 577 ARG A CA 1
ATOM 4473 C C . ARG A 1 577 ? 7.403 -18.843 -15.966 1.00 41.97 577 ARG A C 1
ATOM 4475 O O . ARG A 1 577 ? 8.171 -19.795 -16.053 1.00 41.97 577 ARG A O 1
ATOM 4482 N N . SER A 1 578 ? 7.700 -17.672 -16.489 1.00 54.97 578 SER A N 1
ATOM 4483 C CA . SER A 1 578 ? 9.047 -17.292 -16.852 1.00 54.97 578 SER A CA 1
ATOM 4484 C C . SER A 1 578 ? 9.692 -16.801 -15.560 1.00 54.97 578 SER A C 1
ATOM 4486 O O . SER A 1 578 ? 9.288 -15.801 -14.967 1.00 54.97 578 SER A O 1
ATOM 4488 N N . VAL A 1 579 ? 10.628 -17.601 -15.041 1.00 63.81 579 VAL A N 1
ATOM 4489 C CA . VAL A 1 579 ? 11.431 -17.245 -13.866 1.00 63.81 579 VAL A CA 1
ATOM 4490 C C . VAL A 1 579 ? 12.037 -15.872 -14.124 1.00 63.81 579 VAL A C 1
ATOM 4492 O O . VAL A 1 579 ? 12.745 -15.695 -15.115 1.00 63.81 579 VAL A O 1
ATOM 4495 N N . TRP A 1 580 ? 11.749 -14.908 -13.251 1.00 74.50 580 TRP A N 1
ATOM 4496 C CA . TRP A 1 580 ? 12.332 -13.579 -13.359 1.00 74.50 580 TRP A CA 1
ATOM 4497 C C . TRP A 1 580 ? 13.829 -13.693 -13.135 1.00 74.50 580 TRP A C 1
ATOM 4499 O O . TRP A 1 580 ? 14.275 -14.271 -12.144 1.00 74.50 580 TRP A O 1
ATOM 4509 N N . LYS A 1 581 ? 14.604 -13.158 -14.072 1.00 81.81 581 LYS A N 1
ATOM 4510 C CA . LYS A 1 581 ? 16.061 -13.171 -13.999 1.00 81.81 581 LYS A CA 1
ATOM 4511 C C . LYS A 1 581 ? 16.590 -11.774 -14.221 1.00 81.81 581 LYS A C 1
ATOM 4513 O O . LYS A 1 581 ? 16.004 -10.980 -14.961 1.00 81.81 581 LYS A O 1
ATOM 4518 N N . ARG A 1 582 ? 17.736 -11.508 -13.606 1.00 87.25 582 ARG A N 1
ATOM 4519 C CA . ARG A 1 582 ? 18.553 -10.351 -13.933 1.00 87.25 582 ARG A CA 1
ATOM 4520 C C . ARG A 1 582 ? 19.328 -10.615 -15.224 1.00 87.25 582 ARG A C 1
ATOM 4522 O O . ARG A 1 582 ? 19.963 -11.657 -15.367 1.00 87.25 582 ARG A O 1
ATOM 4529 N N . GLN A 1 583 ? 19.297 -9.655 -16.138 1.00 90.88 583 GLN A N 1
ATOM 4530 C CA . GLN A 1 583 ? 20.012 -9.676 -17.411 1.00 90.88 583 GLN A CA 1
ATOM 4531 C C . GLN A 1 583 ? 20.621 -8.297 -17.660 1.00 90.88 583 GLN A C 1
ATOM 4533 O O . GLN A 1 583 ? 19.962 -7.287 -17.431 1.00 90.88 583 GLN A O 1
ATOM 4538 N N . ASP A 1 584 ? 21.869 -8.244 -18.113 1.00 93.44 584 ASP A N 1
ATOM 4539 C CA . ASP A 1 584 ? 22.583 -6.994 -18.377 1.00 93.44 584 ASP A CA 1
ATOM 4540 C C . ASP A 1 584 ? 22.923 -6.907 -19.883 1.00 93.44 584 ASP A C 1
ATOM 4542 O O . ASP A 1 584 ? 23.277 -7.913 -20.501 1.00 93.44 584 ASP A O 1
ATOM 4546 N N . ALA A 1 585 ? 22.812 -5.719 -20.483 1.00 93.50 585 ALA A N 1
ATOM 4547 C CA . ALA A 1 585 ? 23.195 -5.445 -21.874 1.00 93.50 585 ALA A CA 1
ATOM 4548 C C . ALA A 1 585 ? 23.738 -4.017 -22.026 1.00 93.50 585 ALA A C 1
ATOM 4550 O O . ALA A 1 585 ? 23.651 -3.203 -21.110 1.00 93.50 585 ALA A O 1
ATOM 4551 N N . VAL A 1 586 ? 24.292 -3.695 -23.193 1.00 93.19 586 VAL A N 1
ATOM 4552 C CA . VAL A 1 586 ? 24.693 -2.331 -23.561 1.00 93.19 586 VAL A CA 1
ATOM 4553 C C . VAL A 1 586 ? 24.097 -2.029 -24.925 1.00 93.19 586 VAL A C 1
ATOM 4555 O O . VAL A 1 586 ? 24.245 -2.841 -25.835 1.00 93.19 586 VAL A O 1
ATOM 4558 N N . ILE A 1 587 ? 23.441 -0.877 -25.058 1.00 92.06 587 ILE A N 1
ATOM 4559 C CA . ILE A 1 587 ? 22.869 -0.418 -26.329 1.00 92.06 587 ILE A CA 1
ATOM 4560 C C . ILE A 1 587 ? 23.454 0.931 -26.730 1.00 92.06 587 ILE A C 1
ATOM 4562 O O . ILE A 1 587 ? 23.879 1.725 -25.881 1.00 92.06 587 ILE A O 1
ATOM 4566 N N . SER A 1 588 ? 23.476 1.192 -28.033 1.00 92.62 588 SER A N 1
ATOM 4567 C CA . SER A 1 588 ? 23.933 2.465 -28.580 1.00 92.62 588 SER A CA 1
ATOM 4568 C C . SER A 1 588 ? 22.819 3.507 -28.555 1.00 92.62 588 SER A C 1
ATOM 4570 O O . SER A 1 588 ? 21.655 3.205 -28.827 1.00 92.62 588 SER A O 1
ATOM 4572 N N . VAL A 1 589 ? 23.192 4.757 -28.290 1.00 92.56 589 VAL A N 1
ATOM 4573 C CA . VAL A 1 589 ? 22.277 5.903 -28.265 1.00 92.56 589 VAL A CA 1
ATOM 4574 C C . VAL A 1 589 ? 22.893 7.117 -28.958 1.00 92.56 589 VAL A C 1
ATOM 4576 O O . VAL A 1 589 ? 24.114 7.272 -29.009 1.00 92.56 589 VAL A O 1
ATOM 4579 N N . SER A 1 590 ? 22.042 7.995 -29.474 1.00 91.19 590 SER A N 1
ATOM 4580 C CA . SER A 1 590 ? 22.384 9.345 -29.921 1.00 91.19 590 SER A CA 1
ATOM 4581 C C . SER A 1 590 ? 21.765 10.374 -28.978 1.00 91.19 590 SER A C 1
ATOM 4583 O O . SER A 1 590 ? 20.563 10.320 -28.719 1.00 91.19 590 SER A O 1
ATOM 4585 N N . TRP A 1 591 ? 22.556 11.324 -28.484 1.00 89.31 591 TRP A N 1
ATOM 4586 C CA . TRP A 1 591 ? 22.072 12.403 -27.615 1.00 89.31 591 TRP A CA 1
ATOM 4587 C C . TRP A 1 591 ? 21.585 13.597 -28.436 1.00 89.31 591 TRP A C 1
ATOM 4589 O O . TRP A 1 591 ? 22.171 13.921 -29.467 1.00 89.31 591 TRP A O 1
ATOM 4599 N N . ILE A 1 592 ? 20.515 14.243 -27.971 1.00 86.50 592 ILE A N 1
ATOM 4600 C CA . ILE A 1 592 ? 19.931 15.435 -28.603 1.00 86.50 592 ILE A CA 1
ATOM 4601 C C . ILE A 1 592 ? 20.858 16.640 -28.411 1.00 86.50 592 ILE A C 1
ATOM 4603 O O . ILE A 1 592 ? 21.094 17.389 -29.354 1.00 86.50 592 ILE A O 1
ATOM 4607 N N . ASP A 1 593 ? 21.411 16.793 -27.206 1.00 76.56 593 ASP A N 1
ATOM 4608 C CA . ASP A 1 593 ? 22.381 17.830 -26.863 1.00 76.56 593 ASP A CA 1
ATOM 4609 C C . ASP A 1 593 ? 23.657 17.175 -26.314 1.00 76.56 593 ASP A C 1
ATOM 4611 O O . ASP A 1 593 ? 23.675 16.617 -25.215 1.00 76.56 593 ASP A O 1
ATOM 4615 N N . THR A 1 594 ? 24.734 17.212 -27.100 1.00 63.19 594 THR A N 1
ATOM 4616 C CA . THR A 1 594 ? 26.033 16.639 -26.717 1.00 63.19 594 THR A CA 1
ATOM 4617 C C . THR A 1 594 ? 26.776 17.462 -25.661 1.00 63.19 594 THR A C 1
ATOM 4619 O O . THR A 1 594 ? 27.730 16.949 -25.078 1.00 63.19 594 THR A O 1
ATOM 4622 N N . GLU A 1 595 ? 26.369 18.709 -25.398 1.00 55.16 595 GLU A N 1
ATOM 4623 C CA . GLU A 1 595 ? 26.971 19.562 -24.363 1.00 55.16 595 GLU A CA 1
ATOM 4624 C C . GLU A 1 595 ? 26.380 19.294 -22.964 1.00 55.16 595 GLU A C 1
ATOM 4626 O O . GLU A 1 595 ? 27.037 19.561 -21.958 1.00 55.16 595 GLU A O 1
ATOM 4631 N N . GLN A 1 596 ? 25.200 18.665 -22.881 1.00 55.06 596 GLN A N 1
ATOM 4632 C CA . GLN A 1 596 ? 24.550 18.210 -21.639 1.00 55.06 596 GLN A CA 1
ATOM 4633 C C . GLN A 1 596 ? 24.863 16.742 -21.295 1.00 55.06 596 GLN A C 1
ATOM 4635 O O . GLN A 1 596 ? 24.006 16.008 -20.798 1.00 55.06 596 GLN A O 1
ATOM 4640 N N . ALA A 1 597 ? 26.088 16.282 -21.567 1.00 58.50 597 ALA A N 1
ATOM 4641 C CA . ALA A 1 597 ? 26.486 14.907 -21.281 1.00 58.50 597 ALA A CA 1
ATOM 4642 C C . ALA A 1 597 ? 26.319 14.585 -19.782 1.00 58.50 597 ALA A C 1
ATOM 4644 O O . ALA A 1 597 ? 27.026 15.119 -18.925 1.00 58.50 597 ALA A O 1
ATOM 4645 N N . LEU A 1 598 ? 25.368 13.700 -19.468 1.00 74.56 598 LEU A N 1
ATOM 4646 C CA . LEU A 1 598 ? 25.165 13.208 -18.110 1.00 74.56 598 LEU A CA 1
ATOM 4647 C C . LEU A 1 598 ? 26.423 12.453 -17.636 1.00 74.56 598 LEU A C 1
ATOM 4649 O O . LEU A 1 598 ? 26.979 11.667 -18.411 1.00 74.56 598 LEU A O 1
ATOM 4653 N N . PRO A 1 599 ? 26.859 12.632 -16.374 1.00 83.25 599 PRO A N 1
ATOM 4654 C CA . PRO A 1 599 ? 27.984 11.888 -15.806 1.00 83.25 599 PRO A CA 1
ATOM 4655 C C . PRO A 1 599 ? 27.821 10.376 -15.976 1.00 83.25 599 PRO A C 1
ATOM 4657 O O . PRO A 1 599 ? 26.691 9.884 -15.971 1.00 83.25 599 PRO A O 1
ATOM 4660 N N . GLU A 1 600 ? 28.923 9.629 -16.076 1.00 87.00 600 GLU A N 1
ATOM 4661 C CA . GLU A 1 600 ? 28.884 8.160 -16.077 1.00 87.00 600 GLU A CA 1
ATOM 4662 C C . GLU A 1 600 ? 28.104 7.630 -14.863 1.00 87.00 600 GLU A C 1
ATOM 4664 O O . GLU A 1 600 ? 28.257 8.117 -13.743 1.00 87.00 600 GLU A O 1
ATOM 4669 N N . GLY A 1 601 ? 27.254 6.628 -15.091 1.00 88.06 601 GLY A N 1
ATOM 4670 C CA . GLY A 1 601 ? 26.424 6.022 -14.055 1.00 88.06 601 GLY A CA 1
ATOM 4671 C C . GLY A 1 601 ? 25.112 6.755 -13.766 1.00 88.06 601 GLY A C 1
ATOM 4672 O O . GLY A 1 601 ? 24.324 6.245 -12.965 1.00 88.06 601 GLY A O 1
ATOM 4673 N N . SER A 1 602 ? 24.838 7.886 -14.427 1.00 90.12 602 SER A N 1
ATOM 4674 C CA . SER A 1 602 ? 23.562 8.602 -14.306 1.00 90.12 602 SER A CA 1
ATOM 4675 C C . SER A 1 602 ? 22.403 7.726 -14.769 1.00 90.12 602 SER A C 1
ATOM 4677 O O . SER A 1 602 ? 22.460 7.136 -15.849 1.00 90.12 602 SER A O 1
ATOM 4679 N N . ILE A 1 603 ? 21.347 7.652 -13.960 1.00 93.50 603 ILE A N 1
ATOM 4680 C CA . ILE A 1 603 ? 20.155 6.859 -14.267 1.00 93.50 603 ILE A CA 1
ATOM 4681 C C . ILE A 1 603 ? 19.319 7.593 -15.318 1.00 93.50 603 ILE A C 1
ATOM 4683 O O . ILE A 1 603 ? 19.049 8.785 -15.188 1.00 93.50 603 ILE A O 1
ATOM 4687 N N . VAL A 1 604 ? 18.902 6.867 -16.352 1.00 93.38 604 VAL A N 1
ATOM 4688 C CA . VAL A 1 604 ? 18.041 7.358 -17.434 1.00 93.38 604 VAL A CA 1
ATOM 4689 C C . VAL A 1 604 ? 16.877 6.395 -17.654 1.00 93.38 604 VAL A C 1
ATOM 4691 O O . VAL A 1 604 ? 16.919 5.240 -17.227 1.00 93.38 604 VAL A O 1
ATOM 4694 N N . ARG A 1 605 ? 15.828 6.862 -18.329 1.00 92.62 605 ARG A N 1
ATOM 4695 C CA . ARG A 1 605 ? 14.667 6.050 -18.714 1.00 92.62 605 ARG A CA 1
ATOM 4696 C C . ARG A 1 605 ? 14.707 5.737 -20.203 1.00 92.62 605 ARG A C 1
ATOM 4698 O O . ARG A 1 605 ? 15.060 6.597 -21.007 1.00 92.62 605 ARG A O 1
ATOM 4705 N N . VAL A 1 606 ? 14.301 4.524 -20.563 1.00 92.38 606 VAL A N 1
ATOM 4706 C CA . VAL A 1 606 ? 14.155 4.072 -21.954 1.00 92.38 606 VAL A CA 1
ATOM 4707 C C . VAL A 1 606 ? 12.668 3.907 -22.231 1.00 92.38 606 VAL A C 1
ATOM 4709 O O . VAL A 1 606 ? 12.026 3.043 -21.636 1.00 92.38 606 VAL A O 1
ATOM 4712 N N . ILE A 1 607 ? 12.108 4.748 -23.100 1.00 89.56 607 ILE A N 1
ATOM 4713 C CA . ILE A 1 607 ? 10.661 4.808 -23.333 1.00 89.56 607 ILE A CA 1
ATOM 4714 C C . ILE A 1 607 ? 10.369 4.657 -24.823 1.00 89.56 607 ILE A C 1
ATOM 4716 O O . ILE A 1 607 ? 10.897 5.389 -25.662 1.00 89.56 607 ILE A O 1
ATOM 4720 N N . LYS A 1 608 ? 9.480 3.718 -25.153 1.00 88.25 608 LYS A N 1
ATOM 4721 C CA . LYS A 1 608 ? 8.954 3.568 -26.510 1.00 88.25 608 LYS A CA 1
ATOM 4722 C C . LYS A 1 608 ? 7.995 4.718 -26.823 1.00 88.25 608 LYS A C 1
ATOM 4724 O O . LYS A 1 608 ? 7.008 4.904 -26.118 1.00 88.25 608 LYS A O 1
ATOM 4729 N N . SER A 1 609 ? 8.252 5.447 -27.904 1.00 85.50 609 SER A N 1
ATOM 4730 C CA . SER A 1 609 ? 7.383 6.508 -28.421 1.00 85.50 609 SER A CA 1
ATOM 4731 C C . SER A 1 609 ? 7.107 6.258 -29.905 1.00 85.50 609 SER A C 1
ATOM 4733 O O . SER A 1 609 ? 7.927 6.548 -30.779 1.00 85.50 609 SER A O 1
ATOM 4735 N N . GLY A 1 610 ? 5.961 5.636 -30.199 1.00 83.62 610 GLY A N 1
ATOM 4736 C CA . GLY A 1 610 ? 5.623 5.185 -31.551 1.00 83.62 610 GLY A CA 1
ATOM 4737 C C . GLY A 1 610 ? 6.621 4.146 -32.077 1.00 83.62 610 GLY A C 1
ATOM 4738 O O . GLY A 1 610 ? 6.761 3.070 -31.495 1.00 83.62 610 GLY A O 1
ATOM 4739 N N . ALA A 1 611 ? 7.296 4.471 -33.183 1.00 84.75 611 ALA A N 1
ATOM 4740 C CA . ALA A 1 611 ? 8.331 3.639 -33.808 1.00 84.75 611 ALA A CA 1
ATOM 4741 C C . ALA A 1 611 ? 9.760 3.966 -33.330 1.00 84.75 611 ALA A C 1
ATOM 4743 O O . ALA A 1 611 ? 10.713 3.419 -33.869 1.00 84.75 611 ALA A O 1
ATOM 4744 N N . ARG A 1 612 ? 9.915 4.879 -32.363 1.00 89.25 612 ARG A N 1
ATOM 4745 C CA . ARG A 1 612 ? 11.209 5.338 -31.839 1.00 89.25 612 ARG A CA 1
ATOM 4746 C C . ARG A 1 612 ? 11.369 4.932 -30.380 1.00 89.25 612 ARG A C 1
ATOM 4748 O O . ARG A 1 612 ? 10.381 4.731 -29.668 1.00 89.25 612 ARG A O 1
ATOM 4755 N N . THR A 1 613 ? 12.613 4.880 -29.918 1.00 92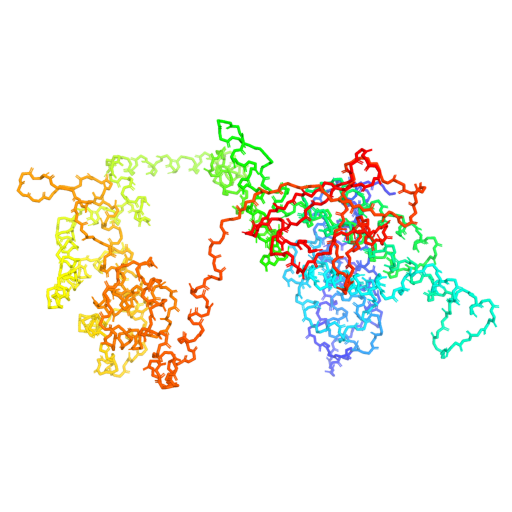.25 613 THR A N 1
ATOM 4756 C CA . THR A 1 613 ? 12.945 4.626 -28.509 1.00 92.25 613 THR A CA 1
ATOM 4757 C C . THR A 1 613 ? 13.707 5.811 -27.958 1.00 92.25 613 THR A C 1
ATOM 4759 O O . THR A 1 613 ? 14.869 6.017 -28.285 1.00 92.25 613 THR A O 1
ATOM 4762 N N . LEU A 1 614 ? 13.043 6.611 -27.134 1.00 92.75 614 LEU A N 1
ATOM 4763 C CA . LEU A 1 614 ? 13.610 7.838 -26.593 1.00 92.75 614 LEU A CA 1
ATOM 4764 C C . LEU A 1 614 ? 14.254 7.580 -25.232 1.00 92.75 614 LEU A C 1
ATOM 4766 O O . LEU A 1 614 ? 13.762 6.787 -24.424 1.00 92.75 614 LEU A O 1
ATOM 4770 N N . ILE A 1 615 ? 15.347 8.293 -24.983 1.00 93.06 615 ILE A N 1
ATOM 4771 C CA . ILE A 1 615 ? 16.050 8.316 -23.707 1.00 93.06 615 ILE A CA 1
ATOM 4772 C C . ILE A 1 615 ? 15.631 9.570 -22.957 1.00 93.06 615 ILE A C 1
ATOM 4774 O O . ILE A 1 615 ? 15.751 10.683 -23.474 1.00 93.06 615 ILE A O 1
ATOM 4778 N N . PHE A 1 616 ? 15.150 9.382 -21.735 1.00 92.69 616 PHE A N 1
ATOM 4779 C CA . PHE A 1 616 ? 14.687 10.455 -20.868 1.00 92.69 616 PHE A CA 1
ATOM 4780 C C . PHE A 1 616 ? 15.598 10.616 -19.650 1.00 92.69 616 PHE A C 1
ATOM 4782 O O . PHE A 1 616 ? 16.084 9.634 -19.084 1.00 92.69 616 PHE A O 1
ATOM 4789 N N . SER A 1 617 ? 15.808 11.863 -19.228 1.00 91.94 617 SER A N 1
ATOM 4790 C CA . SER A 1 617 ? 16.421 12.185 -17.940 1.00 91.94 617 SER A CA 1
ATOM 4791 C C . SER A 1 617 ? 15.521 11.730 -16.778 1.00 91.94 617 SER A C 1
ATOM 4793 O O . SER A 1 617 ? 14.334 11.458 -16.997 1.00 91.94 617 SER A O 1
ATOM 4795 N N . PRO A 1 618 ? 16.026 11.696 -15.529 1.00 92.38 618 PRO A N 1
ATOM 4796 C CA . PRO A 1 618 ? 15.187 11.441 -14.358 1.00 92.38 618 PRO A CA 1
ATOM 4797 C C . PRO A 1 618 ? 13.940 12.328 -14.296 1.00 92.38 618 PRO A C 1
ATOM 4799 O O . PRO A 1 618 ? 12.851 11.834 -14.023 1.00 92.38 618 PRO A O 1
ATOM 4802 N N . SER A 1 619 ? 14.078 13.603 -14.661 1.00 90.38 619 SER A N 1
ATOM 4803 C CA . SER A 1 619 ? 12.997 14.594 -14.688 1.00 90.38 619 SER A CA 1
ATOM 4804 C C . SER A 1 619 ? 12.062 14.471 -15.904 1.00 90.38 619 SER A C 1
ATOM 4806 O O . SER A 1 619 ? 11.312 15.400 -16.212 1.00 90.38 619 SER A O 1
ATOM 4808 N N . MET A 1 620 ? 12.113 13.352 -16.636 1.00 89.31 620 MET A N 1
ATOM 4809 C CA . MET A 1 620 ? 11.277 13.064 -17.807 1.00 89.31 620 MET A CA 1
ATOM 4810 C C . MET A 1 620 ? 11.458 14.065 -18.961 1.00 89.31 620 MET A C 1
ATOM 4812 O O . MET A 1 620 ? 10.530 14.302 -19.734 1.00 89.31 620 MET A O 1
ATOM 4816 N N . LYS A 1 621 ? 12.667 14.615 -19.143 1.00 89.00 621 LYS A N 1
ATOM 4817 C CA . LYS A 1 621 ? 13.030 15.374 -20.355 1.00 89.00 621 LYS A CA 1
ATOM 4818 C C . LYS A 1 621 ? 13.692 14.457 -21.376 1.00 89.00 621 LYS A C 1
ATOM 4820 O O . LYS A 1 621 ? 14.582 13.694 -21.009 1.00 89.00 621 LYS A O 1
ATOM 4825 N N . ALA A 1 622 ? 13.269 14.519 -22.637 1.00 89.75 622 ALA A N 1
ATOM 4826 C CA . ALA A 1 622 ? 13.908 13.758 -23.706 1.00 89.75 622 ALA A CA 1
ATOM 4827 C C . ALA A 1 622 ? 15.322 14.306 -23.940 1.00 89.75 622 ALA A C 1
ATOM 4829 O O . ALA A 1 622 ? 15.491 15.494 -24.197 1.00 89.75 622 ALA A O 1
ATOM 4830 N N . ILE A 1 623 ? 16.326 13.441 -23.829 1.00 90.75 623 ILE A N 1
ATOM 4831 C CA . ILE A 1 623 ? 17.750 13.796 -23.930 1.00 90.75 623 ILE A CA 1
ATOM 4832 C C . ILE A 1 623 ? 18.474 13.005 -25.019 1.00 90.75 623 ILE A C 1
ATOM 4834 O O . ILE A 1 623 ? 19.573 13.377 -25.421 1.00 90.75 623 ILE A O 1
ATOM 4838 N N . GLY A 1 624 ? 17.874 11.929 -25.525 1.00 91.56 624 GLY A N 1
ATOM 4839 C CA . GLY A 1 624 ? 18.476 11.097 -26.557 1.00 91.56 624 GLY A CA 1
ATOM 4840 C C . GLY A 1 624 ? 17.496 10.121 -27.189 1.00 91.56 624 GLY A C 1
ATOM 4841 O O . GLY A 1 624 ? 16.303 10.113 -26.887 1.00 91.56 624 GLY A O 1
ATOM 4842 N N . GLU A 1 625 ? 18.027 9.275 -28.055 1.00 93.19 625 GLU A N 1
ATOM 4843 C CA . GLU A 1 625 ? 17.320 8.214 -28.762 1.00 93.19 625 GLU A CA 1
ATOM 4844 C C . GLU A 1 625 ? 18.227 6.985 -28.874 1.00 93.19 625 GLU A C 1
ATOM 4846 O O . GLU A 1 625 ? 19.428 7.119 -29.102 1.00 93.19 625 GLU A O 1
ATOM 4851 N N . ALA A 1 626 ? 17.670 5.791 -28.686 1.00 92.31 626 ALA A N 1
ATOM 4852 C CA . ALA A 1 626 ? 18.365 4.537 -28.950 1.00 92.31 626 ALA A CA 1
ATOM 4853 C C . ALA A 1 626 ? 18.306 4.183 -30.439 1.00 92.31 626 ALA A C 1
ATOM 4855 O O . ALA A 1 626 ? 17.288 4.409 -31.091 1.00 92.31 626 ALA A O 1
ATOM 4856 N N . TYR A 1 627 ? 19.391 3.602 -30.960 1.00 90.56 627 TYR A N 1
ATOM 4857 C CA . TYR A 1 627 ? 19.417 3.113 -32.343 1.00 90.56 627 TYR A CA 1
ATOM 4858 C C . TYR A 1 627 ? 18.499 1.901 -32.534 1.00 90.56 627 TYR A C 1
ATOM 4860 O O . TYR A 1 627 ? 17.807 1.814 -33.547 1.00 90.56 627 TYR A O 1
ATOM 4868 N N . ASP A 1 628 ? 18.474 0.999 -31.550 1.00 88.44 628 ASP A N 1
ATOM 4869 C CA . ASP A 1 628 ? 17.596 -0.169 -31.553 1.00 88.44 628 ASP A CA 1
ATOM 4870 C C . ASP A 1 628 ? 16.206 0.207 -31.035 1.00 88.44 628 ASP A C 1
ATOM 4872 O O . ASP A 1 628 ? 16.058 1.010 -30.102 1.00 88.44 628 ASP A O 1
ATOM 4876 N N . THR A 1 629 ? 15.164 -0.389 -31.617 1.00 86.88 629 THR A N 1
ATOM 4877 C CA . THR A 1 629 ? 13.789 -0.036 -31.256 1.00 86.88 629 THR A CA 1
ATOM 4878 C C . THR A 1 629 ? 13.229 -1.004 -30.232 1.00 86.88 629 THR A C 1
ATOM 4880 O O . THR A 1 629 ? 13.218 -2.211 -30.441 1.00 86.88 629 THR A O 1
ATOM 4883 N N . LEU A 1 630 ? 12.678 -0.486 -29.137 1.00 86.38 630 LEU A N 1
ATOM 4884 C CA . LEU A 1 630 ? 11.951 -1.285 -28.167 1.00 86.38 630 LEU A CA 1
ATOM 4885 C C . LEU A 1 630 ? 10.687 -1.861 -28.830 1.00 86.38 630 LEU A C 1
ATOM 4887 O O . LEU A 1 630 ? 9.714 -1.148 -29.105 1.00 86.38 630 LEU A O 1
ATOM 4891 N N . ALA A 1 631 ? 10.696 -3.163 -29.107 1.00 82.75 631 ALA A N 1
ATOM 4892 C CA . ALA A 1 631 ? 9.652 -3.844 -29.866 1.00 82.75 631 ALA A CA 1
ATOM 4893 C C . ALA A 1 631 ? 8.306 -3.813 -29.124 1.00 82.75 631 ALA A C 1
ATOM 4895 O O . ALA A 1 631 ? 7.249 -3.584 -29.722 1.00 82.75 631 ALA A O 1
ATOM 4896 N N . ARG A 1 632 ? 8.341 -3.950 -27.795 1.00 77.75 632 ARG A N 1
ATOM 4897 C CA . ARG A 1 632 ? 7.178 -3.967 -26.895 1.00 77.75 632 ARG A CA 1
ATOM 4898 C C . ARG A 1 632 ? 7.528 -3.373 -25.535 1.00 77.75 632 ARG A C 1
ATOM 4900 O O . ARG A 1 632 ? 8.693 -3.336 -25.159 1.00 77.75 632 ARG A O 1
ATOM 4907 N N . THR A 1 633 ? 6.519 -2.946 -24.783 1.00 77.56 633 THR A N 1
ATOM 4908 C CA . THR A 1 633 ? 6.709 -2.550 -23.382 1.00 77.56 633 THR A CA 1
ATOM 4909 C C . THR A 1 633 ? 7.209 -3.763 -22.582 1.00 77.56 633 THR A C 1
ATOM 4911 O O . THR A 1 633 ? 6.541 -4.799 -22.619 1.00 77.56 633 THR A O 1
ATOM 4914 N N . PRO A 1 634 ? 8.354 -3.677 -21.879 1.00 80.75 634 PRO A N 1
ATOM 4915 C CA . PRO A 1 634 ? 8.896 -4.799 -21.119 1.00 80.75 634 PRO A CA 1
ATOM 4916 C C . PRO A 1 634 ? 7.926 -5.263 -20.029 1.00 80.75 634 PRO A C 1
ATOM 4918 O O . PRO A 1 634 ? 7.290 -4.436 -19.369 1.00 80.75 634 PRO A O 1
ATOM 4921 N N . ARG A 1 635 ? 7.820 -6.578 -19.789 1.00 77.94 635 ARG A N 1
ATOM 4922 C CA . ARG A 1 635 ? 7.035 -7.086 -18.647 1.00 77.94 635 ARG A CA 1
ATOM 4923 C C . ARG A 1 635 ? 7.730 -6.819 -17.310 1.00 77.94 635 ARG A C 1
ATOM 4925 O O . ARG A 1 635 ? 7.058 -6.519 -16.326 1.00 77.94 635 ARG A O 1
ATOM 4932 N N . GLY A 1 636 ? 9.059 -6.883 -17.290 1.00 81.19 636 GLY A N 1
ATOM 4933 C CA . GLY A 1 636 ? 9.910 -6.571 -16.142 1.00 81.19 636 GLY A CA 1
ATOM 4934 C C . GLY A 1 636 ? 10.273 -5.088 -16.000 1.00 81.19 636 GLY A C 1
ATOM 4935 O O . GLY A 1 636 ? 9.738 -4.235 -16.705 1.00 81.19 636 GLY A O 1
ATOM 4936 N N . VAL A 1 637 ? 11.219 -4.779 -15.110 1.00 86.69 637 VAL A N 1
ATOM 4937 C CA . VAL A 1 637 ? 11.792 -3.425 -14.969 1.00 86.69 637 VAL A CA 1
ATOM 4938 C C . VAL A 1 637 ? 13.113 -3.345 -15.715 1.00 86.69 637 VAL A C 1
ATOM 4940 O O . VAL A 1 637 ? 13.985 -4.200 -15.550 1.00 86.69 637 VAL A O 1
ATOM 4943 N N . LEU A 1 638 ? 13.265 -2.288 -16.509 1.00 89.81 638 LEU A N 1
ATOM 4944 C CA . LEU A 1 638 ? 14.481 -1.963 -17.239 1.00 89.81 638 LEU A CA 1
ATOM 4945 C C . LEU A 1 638 ? 15.143 -0.739 -16.599 1.00 89.81 638 LEU A C 1
ATOM 4947 O O . LEU A 1 638 ? 14.637 0.373 -16.704 1.00 89.81 638 LEU A O 1
ATOM 4951 N N . ILE A 1 639 ? 16.282 -0.946 -15.944 1.00 91.56 639 ILE A N 1
ATOM 4952 C CA . ILE A 1 639 ? 17.109 0.121 -15.378 1.00 91.56 639 ILE A CA 1
ATOM 4953 C C . ILE A 1 639 ? 18.190 0.468 -16.396 1.00 91.56 639 ILE A C 1
ATOM 4955 O O . ILE A 1 639 ? 18.936 -0.415 -16.818 1.00 91.56 639 ILE A O 1
ATOM 4959 N N . ALA A 1 640 ? 18.313 1.741 -16.762 1.00 93.62 640 ALA A N 1
ATOM 4960 C CA . ALA A 1 640 ? 19.342 2.201 -17.683 1.00 93.62 640 ALA A CA 1
ATOM 4961 C C . ALA A 1 640 ? 20.274 3.224 -17.028 1.00 93.62 640 ALA A C 1
ATOM 4963 O O . ALA A 1 640 ? 19.834 4.086 -16.266 1.00 93.62 640 ALA A O 1
ATOM 4964 N N . LYS A 1 641 ? 21.572 3.124 -17.325 1.00 94.19 641 LYS A N 1
ATOM 4965 C CA . LYS A 1 641 ? 22.609 4.044 -16.842 1.00 94.19 641 LYS A CA 1
ATOM 4966 C C . LYS A 1 641 ? 23.528 4.481 -17.974 1.00 94.19 641 LYS A C 1
ATOM 4968 O O . LYS A 1 641 ? 23.864 3.679 -18.843 1.00 94.19 641 LYS A O 1
ATOM 4973 N N . THR A 1 642 ? 23.975 5.730 -17.954 1.00 91.19 642 THR A N 1
ATOM 4974 C CA . THR A 1 642 ? 25.005 6.216 -18.883 1.00 91.19 642 THR A CA 1
ATOM 4975 C C . THR A 1 642 ? 26.335 5.499 -18.659 1.00 91.19 642 THR A C 1
ATOM 4977 O O . THR A 1 642 ? 26.688 5.143 -17.532 1.00 91.19 642 THR A O 1
ATOM 4980 N N . THR A 1 643 ? 27.079 5.273 -19.742 1.00 87.69 643 THR A N 1
ATOM 4981 C CA . THR A 1 643 ? 28.411 4.648 -19.696 1.00 87.69 643 THR A CA 1
ATOM 4982 C C . THR A 1 643 ? 29.514 5.685 -19.888 1.00 87.69 643 THR A C 1
ATOM 4984 O O . THR A 1 643 ? 29.253 6.794 -20.349 1.00 87.69 643 THR A O 1
ATOM 4987 N N . SER A 1 644 ? 30.762 5.317 -19.592 1.00 79.38 644 SER A N 1
ATOM 4988 C CA . SER A 1 644 ? 31.954 6.105 -19.949 1.00 79.38 644 SER A CA 1
ATOM 4989 C C . SER A 1 644 ? 32.102 6.342 -21.459 1.00 79.38 644 SER A C 1
ATOM 4991 O O . SER A 1 644 ? 32.761 7.297 -21.868 1.00 79.38 644 SER A O 1
ATOM 4993 N N . ASN A 1 645 ? 31.483 5.506 -22.301 1.00 74.31 645 ASN A N 1
ATOM 4994 C CA . ASN A 1 645 ? 31.360 5.759 -23.732 1.00 74.31 645 ASN A CA 1
ATOM 4995 C C . ASN A 1 645 ? 30.139 6.653 -23.997 1.00 74.31 645 ASN A C 1
ATOM 4997 O O . ASN A 1 645 ? 28.994 6.245 -23.794 1.00 74.31 645 ASN A O 1
ATOM 5001 N N . SER A 1 646 ? 30.383 7.859 -24.511 1.00 71.56 646 SER A N 1
ATOM 5002 C CA . SER A 1 646 ? 29.345 8.857 -24.782 1.00 71.56 646 SER A CA 1
ATOM 5003 C C . SER A 1 646 ? 28.322 8.433 -25.842 1.00 71.56 646 SER A C 1
ATOM 5005 O O . SER A 1 646 ? 27.342 9.138 -26.021 1.00 71.56 646 SER A O 1
ATOM 5007 N N . GLY A 1 647 ? 28.495 7.300 -26.531 1.00 85.06 647 GLY A N 1
ATOM 5008 C CA . GLY A 1 647 ? 27.525 6.758 -27.492 1.00 85.06 647 GLY A CA 1
ATOM 5009 C C . GLY A 1 647 ? 26.686 5.577 -26.990 1.00 85.06 647 GLY A C 1
ATOM 5010 O O . GLY A 1 647 ? 26.044 4.920 -27.809 1.00 85.06 647 GLY A O 1
ATOM 5011 N N . SER A 1 648 ? 26.721 5.233 -25.696 1.00 90.38 648 SER A N 1
ATOM 5012 C CA . SER A 1 648 ? 26.016 4.049 -25.182 1.00 90.38 648 SER A CA 1
ATOM 5013 C C . SER A 1 648 ? 25.472 4.183 -23.761 1.00 90.38 648 SER A C 1
ATOM 5015 O O . SER A 1 648 ? 25.988 4.941 -22.934 1.00 90.38 648 SER A O 1
ATOM 5017 N N . ILE A 1 649 ? 24.458 3.369 -23.463 1.00 93.31 649 ILE A N 1
ATOM 5018 C CA . ILE A 1 649 ? 23.906 3.173 -22.119 1.00 93.31 649 ILE A CA 1
ATOM 5019 C C . ILE A 1 649 ? 23.951 1.690 -21.735 1.00 93.31 649 ILE A C 1
ATOM 5021 O O . ILE A 1 649 ? 23.775 0.808 -22.576 1.00 93.31 649 ILE A O 1
ATOM 5025 N N . ALA A 1 650 ? 24.189 1.419 -20.456 1.00 94.50 650 ALA A N 1
ATOM 5026 C CA . ALA A 1 650 ? 24.097 0.090 -19.874 1.00 94.50 650 ALA A CA 1
ATOM 5027 C C . ALA A 1 650 ? 22.661 -0.163 -19.415 1.00 94.50 650 ALA A C 1
ATOM 5029 O O . ALA A 1 650 ? 22.072 0.663 -18.719 1.00 94.50 650 ALA A O 1
ATOM 5030 N N . LEU A 1 651 ? 22.121 -1.317 -19.784 1.00 94.19 651 LEU A N 1
ATOM 5031 C CA . LEU A 1 651 ? 20.803 -1.793 -19.408 1.00 94.19 651 LEU A CA 1
ATOM 5032 C C . LEU A 1 651 ? 20.931 -2.918 -18.389 1.00 94.19 651 LEU A C 1
ATOM 5034 O O . LEU A 1 651 ? 21.738 -3.829 -18.556 1.00 94.19 651 LEU A O 1
ATOM 5038 N N . ARG A 1 652 ? 20.073 -2.881 -17.377 1.00 92.81 652 ARG A N 1
ATOM 5039 C CA . ARG A 1 652 ? 19.832 -3.970 -16.439 1.00 92.81 652 ARG A CA 1
ATOM 5040 C C . ARG A 1 652 ? 18.345 -4.264 -16.406 1.00 92.81 652 ARG A C 1
ATOM 5042 O O . ARG A 1 652 ? 17.556 -3.443 -15.949 1.00 92.81 652 ARG A O 1
ATOM 5049 N N . TYR A 1 653 ? 17.973 -5.436 -16.887 1.00 90.75 653 TYR A N 1
ATOM 5050 C CA . TYR A 1 653 ? 16.600 -5.903 -16.942 1.00 90.75 653 TYR A CA 1
ATOM 5051 C C . TYR A 1 653 ? 16.351 -6.956 -15.871 1.00 90.75 653 TYR A C 1
ATOM 5053 O O . TYR A 1 653 ? 17.089 -7.934 -15.766 1.00 90.75 653 TYR A O 1
ATOM 5061 N N . PHE A 1 654 ? 15.298 -6.756 -15.091 1.00 87.44 654 PHE A N 1
ATOM 5062 C CA . PHE A 1 654 ? 14.763 -7.740 -14.163 1.00 87.44 654 PHE A CA 1
ATOM 5063 C C . PHE A 1 654 ? 13.402 -8.158 -14.681 1.00 87.44 654 PHE A C 1
ATOM 5065 O O . PHE A 1 654 ? 12.424 -7.425 -14.525 1.00 87.44 654 PHE A O 1
ATOM 5072 N N . GLY A 1 655 ? 13.338 -9.315 -15.326 1.00 84.25 655 GLY A N 1
ATOM 5073 C CA . GLY A 1 655 ? 12.092 -9.733 -15.933 1.00 84.25 655 GLY A CA 1
ATOM 5074 C C . GLY A 1 655 ? 12.096 -11.144 -16.500 1.00 84.25 655 GLY A C 1
ATOM 5075 O O . GLY A 1 655 ? 13.123 -11.828 -16.486 1.00 84.25 655 GLY A O 1
ATOM 5076 N N . PRO A 1 656 ? 10.919 -11.580 -16.965 1.00 79.38 656 PRO A N 1
ATOM 5077 C CA . PRO A 1 656 ? 10.700 -12.931 -17.470 1.00 79.38 656 PRO A CA 1
ATOM 5078 C C . PRO A 1 656 ? 11.285 -13.183 -18.869 1.00 79.38 656 PRO A C 1
ATOM 5080 O O . PRO A 1 656 ? 11.612 -14.314 -19.219 1.00 79.38 656 PRO A O 1
ATOM 5083 N N . GLU A 1 657 ? 11.377 -12.138 -19.687 1.00 85.19 657 GLU A N 1
ATOM 5084 C CA . GLU A 1 657 ? 11.734 -12.231 -21.107 1.00 85.19 657 GLU A CA 1
ATOM 5085 C C . GLU A 1 657 ? 13.251 -12.138 -21.308 1.00 85.19 657 GLU A C 1
ATOM 5087 O O . GLU A 1 657 ? 13.922 -11.450 -20.537 1.00 85.19 657 GLU A O 1
ATOM 5092 N N . PRO A 1 658 ? 13.833 -12.756 -22.345 1.00 85.00 658 PRO A N 1
ATOM 5093 C CA . PRO A 1 658 ? 15.199 -12.440 -22.738 1.00 85.00 658 PRO A CA 1
ATOM 5094 C C . PRO A 1 658 ? 15.328 -10.950 -23.087 1.00 85.00 658 PRO A C 1
ATOM 5096 O O . PRO A 1 658 ? 14.544 -10.425 -23.876 1.00 85.00 658 PRO A O 1
ATOM 5099 N N . LEU A 1 659 ? 16.320 -10.256 -22.520 1.00 87.12 659 LEU A N 1
ATOM 5100 C CA . LEU A 1 659 ? 16.548 -8.823 -22.768 1.00 87.12 659 LEU A CA 1
ATOM 5101 C C . LEU A 1 659 ? 16.794 -8.534 -24.259 1.00 87.12 659 LEU A C 1
ATOM 5103 O O . LEU A 1 659 ? 16.356 -7.505 -24.764 1.00 87.12 659 LEU A O 1
ATOM 5107 N N . ALA A 1 660 ? 17.437 -9.463 -24.971 1.00 85.00 660 ALA A N 1
ATOM 5108 C CA . ALA A 1 660 ? 17.666 -9.359 -26.411 1.00 85.00 660 ALA A CA 1
ATOM 5109 C C . ALA A 1 660 ? 16.359 -9.287 -27.223 1.00 85.00 660 ALA A C 1
ATOM 5111 O O . ALA A 1 660 ? 16.316 -8.585 -28.223 1.00 85.00 660 ALA A O 1
ATOM 5112 N N . ASP A 1 661 ? 15.282 -9.931 -26.761 1.00 84.56 661 ASP A N 1
ATOM 5113 C CA . ASP A 1 661 ? 13.992 -9.967 -27.465 1.00 84.56 661 ASP A CA 1
ATOM 5114 C C . ASP A 1 661 ? 13.149 -8.700 -27.229 1.00 84.56 661 ASP A C 1
ATOM 5116 O O . ASP A 1 661 ? 12.046 -8.565 -27.767 1.00 84.56 661 ASP A O 1
ATOM 5120 N N . LEU A 1 662 ? 13.609 -7.788 -26.365 1.00 84.62 662 LEU A N 1
ATOM 5121 C CA . LEU A 1 662 ? 12.934 -6.511 -26.127 1.00 84.62 662 LEU A CA 1
ATOM 5122 C C . LEU A 1 662 ? 13.260 -5.473 -27.201 1.00 84.62 662 LEU A C 1
ATOM 5124 O O . LEU A 1 662 ? 12.465 -4.553 -27.395 1.00 84.62 662 LEU A O 1
ATOM 5128 N N . PHE A 1 663 ? 14.390 -5.623 -27.891 1.00 85.12 663 PHE A N 1
ATOM 5129 C CA . PHE A 1 663 ? 14.871 -4.698 -28.911 1.00 85.12 663 PHE A CA 1
ATOM 5130 C C . PHE A 1 663 ? 14.830 -5.364 -30.293 1.00 85.12 663 PHE A C 1
ATOM 5132 O O . PHE A 1 663 ? 15.100 -6.557 -30.417 1.00 85.12 663 PHE A O 1
ATOM 5139 N N . ALA A 1 664 ? 14.445 -4.596 -31.312 1.00 77.12 664 ALA A N 1
ATOM 5140 C CA . ALA A 1 664 ? 14.324 -5.013 -32.708 1.00 77.12 664 ALA A CA 1
ATOM 5141 C C . ALA A 1 664 ? 15.134 -4.112 -33.639 1.00 77.12 664 ALA A C 1
ATOM 5143 O O . ALA A 1 664 ? 15.241 -2.894 -33.335 1.00 77.12 664 ALA A O 1
#

Secondary structure (DSSP, 8-state):
--HHHHHHHHHHHTSTTHHHHHHHHHHHHHHH-BTTBPPTT-----TTHHHHHHHHHHHHHHHHHHHHHTT--HHHHHHHHHHHHHHHHHHHSSS-TT-TTHHHHHHHHHHHHHHTT-HHHHHHHH-S-GGGGT--HHHHHHHHHHTT-HHHHHHHHHHHHHTTTT-HHHHHHHHHHHHTT--SSTT--HHHHHHHHHHHHHHHHHHHHHHHHHHHT-HHHHHHHHHHHHHHHHHHHHTT-HHHHHHHHHHHHHHHHHHHTBHHHHS-S--SSTTHHHHHHHHHHHHHHHHHH-GGGGBPPHHHHHHHHHHHHHHHS--HHHHHHTTS-HHHHHHHHHHHHHHHHHHHHT--HHHHHHHHHTT--HHHHHHHHHHHHHHHHHHHHHHHHHHTT-HHHHHHHHHHHHHHHTTSTTS--SS--TTHHHHHHHHHTT--GGGG-TT-HHHHHHHIIIIIIIIHHHHHHHHHHHHHHHT-EESGGG-EEGGGS--SSHHHHHHHT-S-HHHHHHHHTT---HHHHHHHHHHHT----SHHHHHHHHTSHHHHHHTT-TTSS-TTTHHHHHHHHHHHS-S-----EEEEEEEEEEES-TTS-PPTT-EEEEEEETTEEEEE-TTS-EEEEESS-B-S--SSEEEEEE-SSTTEEEEEEEESS-GGGGB-

Sequence (664 aa):
MNLEEIQNLVSSAVEPGYRGKLLARGQARAMIWRDGLLPEGAPDFISTLSYDLLSYGHSLLLLGIRLREEGGDQSLMRSAFEHAGEAIEAVVSKGDPDDPRRGFFRLLAASSFHLASLSARAFSLLHMTAEDLNLSRMERGLAMLILRALDDLEGEILTWRLGGMGSEEAIIADLAQAEQGSKAQADSDPLSDALDRALCDAFYGGLGAYILALETGAPELVEHARGELTKGLESAATLNMVPQWWCFRIAIHLLDDLWNSSFHAVLPPDVIGEDSASWVELRSLFITSLIRRKRSEIELWPSQIEGAQRSVDEVLQSSLWQRCLLRHNEDIQHLLTGTLKARANIIWGQTTAPQRRGYFLAGVGLHTGQRLDAVAKNANDLLIAANAAILNGDQENSVSAIVGLAETIFDISPFIPDPFPDNWREVLSAWLLGQPLSQLANENTSNILRFVENGLIYKLPWGIDAIRVRAQANGDTFGEEGMFTIDDFEVGLAVPAIETGTLNVSAATLMQAGFNSRQAAIKVVHDTDATFLNSHDLKEWLDSELVQELNNDDGWPTPESRGLWLEFITEFVPPERSVWKRQDAVISVSWIDTEQALPEGSIVRVIKSGARTLIFSPSMKAIGEAYDTLARTPRGVLIAKTTSNSGSIALRYFGPEPLADLFA

Organism: NCBI:txid1387277

Radius of gyration: 32.43 Å; chains: 1; bounding box: 70×96×73 Å